Protein AF-0000000078981768 (afdb_homodimer)

InterPro domains:
  IPR000634 Serine/threonine dehydratase, pyridoxal-phosphate-binding site [PS00165] (42-55)
  IPR001926 Tryptophan synthase beta chain-like, PALP domain [PF00291] (15-308)
  IPR036052 Tryptophan synthase beta chain-like, PALP domain superfamily [G3DSA:3.40.50.1100] (12-312)
  IPR036052 Tryptophan synthase beta chain-like, PALP domain superfamily [G3DSA:3.40.50.1100] (50-146)
  IPR036052 Tryptophan synthase beta chain-like, PALP domain superfamily [SSF53686] (7-317)

Structure (mmCIF, N/CA/C/O backbone):
data_AF-0000000078981768-model_v1
#
loop_
_entity.id
_entity.type
_entity.pdbx_description
1 polymer 'Pyridoxal-phosphate dependent enzyme'
#
loop_
_atom_site.group_PDB
_atom_site.id
_atom_site.type_symbol
_atom_site.label_atom_id
_atom_site.label_alt_id
_atom_site.label_comp_id
_atom_site.label_asym_id
_atom_site.label_entity_id
_atom_site.label_seq_id
_atom_site.pdbx_PDB_ins_code
_atom_site.Cartn_x
_atom_site.Cartn_y
_atom_site.Cartn_z
_atom_site.occupancy
_atom_site.B_iso_or_equiv
_atom_site.auth_seq_id
_atom_site.auth_comp_id
_atom_site.auth_asym_id
_atom_site.auth_atom_id
_atom_site.pdbx_PDB_model_num
ATOM 1 N N . MET A 1 1 ? 4.984 -35.594 7.062 1 75.69 1 MET A N 1
ATOM 2 C CA . MET A 1 1 ? 4.664 -34.219 7.461 1 75.69 1 MET A CA 1
ATOM 3 C C . MET A 1 1 ? 3.256 -33.844 7.02 1 75.69 1 MET A C 1
ATOM 5 O O . MET A 1 1 ? 2.881 -34.062 5.867 1 75.69 1 MET A O 1
ATOM 9 N N . SER A 1 2 ? 2.457 -33.438 7.945 1 84.12 2 SER A N 1
ATOM 10 C CA . SER A 1 2 ? 1.114 -33 7.582 1 84.12 2 SER A CA 1
ATOM 11 C C . SER A 1 2 ? 1.161 -31.734 6.75 1 84.12 2 SER A C 1
ATOM 13 O O . SER A 1 2 ? 2.199 -31.062 6.68 1 84.12 2 SER A O 1
ATOM 15 N N . THR A 1 3 ? 0.148 -31.531 6.078 1 89.88 3 THR A N 1
ATOM 16 C CA . THR A 1 3 ? 0.045 -30.312 5.262 1 89.88 3 THR A CA 1
ATOM 17 C C . THR A 1 3 ? 0.23 -29.062 6.121 1 89.88 3 THR A C 1
ATOM 19 O O . THR A 1 3 ? 0.955 -28.156 5.738 1 89.88 3 THR A O 1
ATOM 22 N N . LEU A 1 4 ? -0.325 -29.141 7.289 1 93.31 4 LEU A N 1
ATOM 23 C CA . LEU A 1 4 ? -0.214 -28 8.18 1 93.31 4 LEU A CA 1
ATOM 24 C C . LEU A 1 4 ? 1.227 -27.797 8.641 1 93.31 4 LEU A C 1
ATOM 26 O O . LEU A 1 4 ? 1.708 -26.672 8.719 1 93.31 4 LEU A O 1
ATOM 30 N N . GLU A 1 5 ? 1.873 -28.906 8.906 1 95.69 5 GLU A N 1
ATOM 31 C CA . GLU A 1 5 ? 3.271 -28.828 9.32 1 95.69 5 GLU A CA 1
ATOM 32 C C . GLU A 1 5 ? 4.137 -28.219 8.219 1 95.69 5 GLU A C 1
ATOM 34 O O . GLU A 1 5 ? 5.062 -27.453 8.5 1 95.69 5 GLU A O 1
ATOM 39 N N . LEU A 1 6 ? 3.803 -28.609 7.02 1 96.88 6 LEU A N 1
ATOM 40 C CA . LEU A 1 6 ? 4.547 -28.062 5.883 1 96.88 6 LEU A CA 1
ATOM 41 C C . LEU A 1 6 ? 4.34 -26.562 5.754 1 96.88 6 LEU A C 1
ATOM 43 O O . LEU A 1 6 ? 5.289 -25.828 5.5 1 96.88 6 LEU A O 1
ATOM 47 N N . ILE A 1 7 ? 3.129 -26.109 5.973 1 98.12 7 ILE A N 1
ATOM 48 C CA . ILE A 1 7 ? 2.754 -24.703 5.867 1 98.12 7 ILE A CA 1
ATOM 49 C C . ILE A 1 7 ? 3.41 -23.906 6.992 1 98.12 7 ILE A C 1
ATOM 51 O O . ILE A 1 7 ? 3.957 -22.828 6.758 1 98.12 7 ILE A O 1
ATOM 55 N N . GLU A 1 8 ? 3.443 -24.453 8.148 1 97.88 8 GLU A N 1
ATOM 56 C CA . GLU A 1 8 ? 4.043 -23.781 9.289 1 97.88 8 GLU A CA 1
ATOM 57 C C . GLU A 1 8 ? 5.562 -23.703 9.156 1 97.88 8 GLU A C 1
ATOM 59 O O . GLU A 1 8 ? 6.172 -22.703 9.539 1 97.88 8 GLU A O 1
ATOM 64 N N . ALA A 1 9 ? 6.09 -24.812 8.656 1 98.25 9 ALA A N 1
ATOM 65 C CA . ALA A 1 9 ? 7.531 -24.797 8.406 1 98.25 9 ALA A CA 1
ATOM 66 C C . ALA A 1 9 ? 7.902 -23.719 7.387 1 98.25 9 ALA A C 1
ATOM 68 O O . ALA A 1 9 ? 8.914 -23.031 7.543 1 98.25 9 ALA A O 1
ATOM 69 N N . ALA A 1 10 ? 7.137 -23.609 6.336 1 98.56 10 ALA A N 1
ATOM 70 C CA . ALA A 1 10 ? 7.363 -22.562 5.34 1 98.56 10 ALA A CA 1
ATOM 71 C C . ALA A 1 10 ? 7.242 -21.188 5.957 1 98.56 10 ALA A C 1
ATOM 73 O O . ALA A 1 10 ? 8.062 -20.297 5.688 1 98.56 10 ALA A O 1
ATOM 74 N N . ALA A 1 11 ? 6.199 -21 6.793 1 98.44 11 ALA A N 1
ATOM 75 C CA . ALA A 1 11 ? 5.98 -19.719 7.445 1 98.44 11 ALA A CA 1
ATOM 76 C C . ALA A 1 11 ? 7.18 -19.328 8.312 1 98.44 11 ALA A C 1
ATOM 78 O O . ALA A 1 11 ? 7.559 -18.156 8.367 1 98.44 11 ALA A O 1
ATOM 79 N N . GLU A 1 12 ? 7.715 -20.281 8.969 1 98.31 12 GLU A N 1
ATOM 80 C CA . GLU A 1 12 ? 8.891 -20.031 9.797 1 98.31 12 GLU A CA 1
ATOM 81 C C . GLU A 1 12 ? 10.078 -19.594 8.945 1 98.31 12 GLU A C 1
ATOM 83 O O . GLU A 1 12 ? 10.797 -18.656 9.32 1 98.31 12 GLU A O 1
ATOM 88 N N . ARG A 1 13 ? 10.289 -20.188 7.828 1 98.19 13 ARG A N 1
ATOM 89 C CA . ARG A 1 13 ? 11.398 -19.844 6.945 1 98.19 13 ARG A CA 1
ATOM 90 C C . ARG A 1 13 ? 11.172 -18.469 6.305 1 98.19 13 ARG A C 1
ATOM 92 O O . ARG A 1 13 ? 12.125 -17.766 5.977 1 98.19 13 ARG A O 1
ATOM 99 N N . LEU A 1 14 ? 9.891 -18.109 6.164 1 98.56 14 LEU A N 1
ATOM 100 C CA . LEU A 1 14 ? 9.516 -16.844 5.543 1 98.56 14 LEU A CA 1
ATOM 101 C C . LEU A 1 14 ? 9.68 -15.688 6.52 1 98.56 14 LEU A C 1
ATOM 103 O O . LEU A 1 14 ? 9.859 -14.539 6.105 1 98.56 14 LEU A O 1
ATOM 107 N N . SER A 1 15 ? 9.602 -16.031 7.832 1 97.25 15 SER A N 1
ATOM 108 C CA . SER A 1 15 ? 9.609 -15 8.867 1 97.25 15 SER A CA 1
ATOM 109 C C . SER A 1 15 ? 10.859 -14.133 8.766 1 97.25 15 SER A C 1
ATOM 111 O O . SER A 1 15 ? 11.977 -14.656 8.695 1 97.25 15 SER A O 1
ATOM 113 N N . GLY A 1 16 ? 10.656 -12.781 8.688 1 95.25 16 GLY A N 1
ATOM 114 C CA . GLY A 1 16 ? 11.758 -11.844 8.602 1 95.25 16 GLY A CA 1
ATOM 115 C C . GLY A 1 16 ? 12.203 -11.57 7.176 1 95.25 16 GLY A C 1
ATOM 116 O O . GLY A 1 16 ? 12.984 -10.648 6.926 1 95.25 16 GLY A O 1
ATOM 117 N N . HIS A 1 17 ? 11.602 -12.352 6.207 1 97.19 17 HIS A N 1
ATOM 118 C CA . HIS A 1 17 ? 12.039 -12.203 4.824 1 97.19 17 HIS A CA 1
ATOM 119 C C . HIS A 1 17 ? 10.898 -11.727 3.932 1 97.19 17 HIS A C 1
ATOM 121 O O . HIS A 1 17 ? 11.141 -11.086 2.902 1 97.19 17 HIS A O 1
ATOM 127 N N . VAL A 1 18 ? 9.695 -12.055 4.336 1 97.88 18 VAL A N 1
ATOM 128 C CA . VAL A 1 18 ? 8.539 -11.547 3.605 1 97.88 18 VAL A CA 1
ATOM 129 C C . VAL A 1 18 ? 7.879 -10.422 4.395 1 97.88 18 VAL A C 1
ATOM 131 O O . VAL A 1 18 ? 8.023 -10.344 5.617 1 97.88 18 VAL A O 1
ATOM 134 N N . ARG A 1 19 ? 7.219 -9.555 3.713 1 97.88 19 ARG A N 1
ATOM 135 C CA . ARG A 1 19 ? 6.477 -8.469 4.348 1 97.88 19 ARG A CA 1
ATOM 136 C C . ARG A 1 19 ? 5.113 -8.953 4.832 1 97.88 19 ARG A C 1
ATOM 138 O O . ARG A 1 19 ? 4.379 -9.602 4.09 1 97.88 19 ARG A O 1
ATOM 145 N N . ARG A 1 20 ? 4.812 -8.758 6.102 1 97.62 20 ARG A N 1
ATOM 146 C CA . ARG A 1 20 ? 3.43 -8.891 6.547 1 97.62 20 ARG A CA 1
ATOM 147 C C . ARG A 1 20 ? 2.572 -7.75 6.008 1 97.62 20 ARG A C 1
ATOM 149 O O . ARG A 1 20 ? 2.65 -6.621 6.496 1 97.62 20 ARG A O 1
ATOM 156 N N . THR A 1 21 ? 1.808 -8 4.961 1 98.38 21 THR A N 1
ATOM 157 C CA . THR A 1 21 ? 1.001 -6.949 4.352 1 98.38 21 THR A CA 1
ATOM 158 C C . THR A 1 21 ? -0.24 -6.664 5.188 1 98.38 21 THR A C 1
ATOM 160 O O . THR A 1 21 ? -0.763 -7.555 5.859 1 98.38 21 THR A O 1
ATOM 163 N N . PRO A 1 22 ? -0.691 -5.43 5.215 1 98.19 22 PRO A N 1
ATOM 164 C CA . PRO A 1 22 ? -1.855 -5.078 6.031 1 98.19 22 PRO A CA 1
ATOM 165 C C . PRO A 1 22 ? -3.17 -5.559 5.422 1 98.19 22 PRO A C 1
ATOM 167 O O . PRO A 1 22 ? -3.166 -6.23 4.387 1 98.19 22 PRO A O 1
ATOM 170 N N . LEU A 1 23 ? -4.285 -5.375 6.148 1 98.38 23 LEU A N 1
ATOM 171 C CA . LEU A 1 23 ? -5.621 -5.387 5.562 1 98.38 23 LEU A CA 1
ATOM 172 C C . LEU A 1 23 ? -6.109 -3.965 5.309 1 98.38 23 LEU A C 1
ATOM 174 O O . LEU A 1 23 ? -6.082 -3.121 6.207 1 98.38 23 LEU A O 1
ATOM 178 N N . LEU A 1 24 ? -6.441 -3.713 4.102 1 98.75 24 LEU A N 1
ATOM 179 C CA . LEU A 1 24 ? -6.934 -2.393 3.725 1 98.75 24 LEU A CA 1
ATOM 180 C C . LEU A 1 24 ? -8.453 -2.393 3.621 1 98.75 24 LEU A C 1
ATOM 182 O O . LEU A 1 24 ? -9.062 -3.434 3.371 1 98.75 24 LEU A O 1
ATOM 186 N N . SER A 1 25 ? -9.047 -1.268 3.807 1 98.19 25 SER A N 1
ATOM 187 C CA . SER A 1 25 ? -10.484 -1.078 3.721 1 98.19 25 SER A CA 1
ATOM 188 C C . SER A 1 25 ? -10.836 0.349 3.311 1 98.19 25 SER A C 1
ATOM 190 O O . SER A 1 25 ? -9.992 1.244 3.383 1 98.19 25 SER A O 1
ATOM 192 N N . SER A 1 26 ? -11.938 0.54 2.83 1 98.12 26 SER A N 1
ATOM 193 C CA . SER A 1 26 ? -12.5 1.838 2.461 1 98.12 26 SER A CA 1
ATOM 194 C C . SER A 1 26 ? -14.016 1.835 2.561 1 98.12 26 SER A C 1
ATOM 196 O O . SER A 1 26 ? -14.68 0.953 2.01 1 98.12 26 SER A O 1
ATOM 198 N N . PRO A 1 27 ? -14.578 2.857 3.229 1 97.5 27 PRO A N 1
ATOM 199 C CA . PRO A 1 27 ? -16.047 2.918 3.264 1 97.5 27 PRO A CA 1
ATOM 200 C C . PRO A 1 27 ? -16.656 3.045 1.875 1 97.5 27 PRO A C 1
ATOM 202 O O . PRO A 1 27 ? -17.797 2.596 1.655 1 97.5 27 PRO A O 1
ATOM 205 N N . PHE A 1 28 ? -15.93 3.604 0.935 1 97.81 28 PHE A N 1
ATOM 206 C CA . PHE A 1 28 ? -16.422 3.758 -0.427 1 97.81 28 PHE A CA 1
ATOM 207 C C . PHE A 1 28 ? -16.562 2.402 -1.109 1 97.81 28 PHE A C 1
ATOM 209 O O . PHE A 1 28 ? -17.516 2.178 -1.868 1 97.81 28 PHE A O 1
ATOM 216 N N . LEU A 1 29 ? -15.609 1.512 -0.887 1 98.69 29 LEU A N 1
ATOM 217 C CA . LEU A 1 29 ? -15.703 0.16 -1.427 1 98.69 29 LEU A CA 1
ATOM 218 C C . LEU A 1 29 ? -16.844 -0.604 -0.78 1 98.69 29 LEU A C 1
ATOM 220 O O . LEU A 1 29 ? -17.562 -1.354 -1.454 1 98.69 29 LEU A O 1
ATOM 224 N N . ASP A 1 30 ? -17 -0.414 0.536 1 98.38 30 ASP A N 1
ATOM 225 C CA . ASP A 1 30 ? -18.109 -1.044 1.243 1 98.38 30 ASP A CA 1
ATOM 226 C C . ASP A 1 30 ? -19.453 -0.646 0.628 1 98.38 30 ASP A C 1
ATOM 228 O O . ASP A 1 30 ? -20.344 -1.483 0.472 1 98.38 30 ASP A O 1
ATOM 232 N N . GLU A 1 31 ? -19.547 0.632 0.338 1 97.69 31 GLU A N 1
ATOM 233 C CA . GLU A 1 31 ? -20.781 1.142 -0.243 1 97.69 31 GLU A CA 1
ATOM 234 C C . GLU A 1 31 ? -21.062 0.49 -1.593 1 97.69 31 GLU A C 1
ATOM 236 O O . GLU A 1 31 ? -22.203 0.103 -1.874 1 97.69 31 GLU A O 1
ATOM 241 N N . ILE A 1 32 ? -20.078 0.335 -2.438 1 98.31 32 ILE A N 1
ATOM 242 C CA . ILE A 1 32 ? -20.234 -0.282 -3.75 1 98.31 32 ILE A CA 1
ATOM 243 C C . ILE A 1 32 ? -20.656 -1.74 -3.59 1 98.31 32 ILE A C 1
ATOM 245 O O . ILE A 1 32 ? -21.594 -2.203 -4.258 1 98.31 32 ILE A O 1
ATOM 249 N N . ALA A 1 33 ? -20.016 -2.447 -2.68 1 98.56 33 ALA A N 1
ATOM 250 C CA . ALA A 1 33 ? -20.219 -3.885 -2.516 1 98.56 33 ALA A CA 1
ATOM 251 C C . ALA A 1 33 ? -21.484 -4.18 -1.73 1 98.56 33 ALA A C 1
ATOM 253 O O . ALA A 1 33 ? -22.016 -5.293 -1.785 1 98.56 33 ALA A O 1
ATOM 254 N N . GLY A 1 34 ? -21.984 -3.191 -0.921 1 98.12 34 GLY A N 1
ATOM 255 C CA . GLY A 1 34 ? -23.109 -3.408 -0.027 1 98.12 34 GLY A CA 1
ATOM 256 C C . GLY A 1 34 ? -22.75 -4.219 1.204 1 98.12 34 GLY A C 1
ATOM 257 O O . GLY A 1 34 ? -23.625 -4.793 1.854 1 98.12 34 GLY A O 1
ATOM 258 N N . ARG A 1 35 ? -21.5 -4.391 1.512 1 98.31 35 ARG A N 1
ATOM 259 C CA . ARG A 1 35 ? -20.938 -5.09 2.666 1 98.31 35 ARG A CA 1
ATOM 260 C C . ARG A 1 35 ? -19.516 -4.629 2.951 1 98.31 35 ARG A C 1
ATOM 262 O O . ARG A 1 35 ? -18.938 -3.881 2.164 1 98.31 35 ARG A O 1
ATOM 269 N N . ARG A 1 36 ? -19.016 -4.984 4.117 1 98.38 36 ARG A N 1
ATOM 270 C CA . ARG A 1 36 ? -17.625 -4.664 4.441 1 98.38 36 ARG A CA 1
ATOM 271 C C . ARG A 1 36 ? -16.656 -5.434 3.545 1 98.38 36 ARG A C 1
ATOM 273 O O . ARG A 1 36 ? -16.781 -6.648 3.396 1 98.38 36 ARG A O 1
ATOM 280 N N . VAL A 1 37 ? -15.727 -4.766 2.889 1 98.88 37 VAL A N 1
ATOM 281 C CA . VAL A 1 37 ? -14.703 -5.352 2.033 1 98.88 37 VAL A CA 1
ATOM 282 C C . VAL A 1 37 ? -13.32 -5.121 2.646 1 98.88 37 VAL A C 1
ATOM 284 O O . VAL A 1 37 ? -12.945 -3.984 2.938 1 98.88 37 VAL A O 1
ATOM 287 N N . LEU A 1 38 ? -12.602 -6.168 2.93 1 98.88 38 LEU A N 1
ATOM 288 C CA . LEU A 1 38 ? -11.211 -6.109 3.373 1 98.88 38 LEU A CA 1
ATOM 289 C C . LEU A 1 38 ? -10.273 -6.629 2.287 1 98.88 38 LEU A C 1
ATOM 291 O O . LEU A 1 38 ? -10.531 -7.672 1.684 1 98.88 38 LEU A O 1
ATOM 295 N N . VAL A 1 39 ? -9.234 -5.871 1.99 1 98.94 39 VAL A N 1
ATOM 296 C CA . VAL A 1 39 ? -8.336 -6.211 0.887 1 98.94 39 VAL A CA 1
ATOM 297 C C . VAL A 1 39 ? -6.949 -6.543 1.429 1 98.94 39 VAL A C 1
ATOM 299 O O . VAL A 1 39 ? -6.379 -5.77 2.199 1 98.94 39 VAL A O 1
ATOM 302 N N . LYS A 1 40 ? -6.426 -7.73 1.138 1 98.94 40 LYS A N 1
ATOM 303 C CA . LYS A 1 40 ? -5.062 -8.156 1.43 1 98.94 40 LYS A CA 1
ATOM 304 C C . LYS A 1 40 ? -4.121 -7.82 0.279 1 98.94 40 LYS A C 1
ATOM 306 O O . LYS A 1 40 ? -4.027 -8.57 -0.696 1 98.94 40 LYS A O 1
ATOM 311 N N . PRO A 1 41 ? -3.375 -6.707 0.391 1 98.94 41 PRO A N 1
ATOM 312 C CA . PRO A 1 41 ? -2.645 -6.148 -0.75 1 98.94 41 PRO A CA 1
ATOM 313 C C . PRO A 1 41 ? -1.288 -6.816 -0.966 1 98.94 41 PRO A C 1
ATOM 315 O O . PRO A 1 41 ? -0.247 -6.195 -0.738 1 98.94 41 PRO A O 1
ATOM 318 N N . GLU A 1 42 ? -1.245 -7.941 -1.594 1 98.88 42 GLU A N 1
ATOM 319 C CA . GLU A 1 42 ? -0.006 -8.68 -1.83 1 98.88 42 GLU A CA 1
ATOM 320 C C . GLU A 1 42 ? 0.814 -8.031 -2.943 1 98.88 42 GLU A C 1
ATOM 322 O O . GLU A 1 42 ? 1.97 -8.398 -3.164 1 98.88 42 GLU A O 1
ATOM 327 N N . CYS A 1 43 ? 0.196 -7.047 -3.645 1 98.81 43 CYS A N 1
ATOM 328 C CA . CYS A 1 43 ? 0.978 -6.219 -4.559 1 98.81 43 CYS A CA 1
ATOM 329 C C . CYS A 1 43 ? 2.076 -5.473 -3.812 1 98.81 43 CYS A C 1
ATOM 331 O O . CYS A 1 43 ? 3.033 -4.996 -4.426 1 98.81 43 CYS A O 1
ATOM 333 N N . LEU A 1 44 ? 1.983 -5.387 -2.486 1 98.88 44 LEU A N 1
ATOM 334 C CA . LEU A 1 44 ? 2.967 -4.676 -1.678 1 98.88 44 LEU A CA 1
ATOM 335 C C . LEU A 1 44 ? 4.117 -5.594 -1.281 1 98.88 44 LEU A C 1
ATOM 337 O O . LEU A 1 44 ? 5.09 -5.152 -0.673 1 98.88 44 LEU A O 1
ATOM 341 N N . GLN A 1 45 ? 4.043 -6.859 -1.553 1 98.81 45 GLN A N 1
ATOM 342 C CA . GLN A 1 45 ? 5.125 -7.785 -1.243 1 98.81 45 GLN A CA 1
ATOM 343 C C . GLN A 1 45 ? 6.332 -7.543 -2.145 1 98.81 45 GLN A C 1
ATOM 345 O O . GLN A 1 45 ? 6.223 -6.875 -3.174 1 98.81 45 GLN A O 1
ATOM 350 N N . HIS A 1 46 ? 7.531 -8.055 -1.745 1 98.31 46 HIS A N 1
ATOM 351 C CA . HIS A 1 46 ? 8.727 -7.973 -2.572 1 98.31 46 HIS A CA 1
ATOM 352 C C . HIS A 1 46 ? 8.422 -8.336 -4.023 1 98.31 46 HIS A C 1
ATOM 354 O O . HIS A 1 46 ? 7.656 -9.266 -4.285 1 98.31 46 HIS A O 1
ATOM 360 N N . THR A 1 47 ? 8.93 -7.539 -4.922 1 97.69 47 THR A N 1
ATOM 361 C CA . THR A 1 47 ? 8.828 -7.711 -6.367 1 97.69 47 THR A CA 1
ATOM 362 C C . THR A 1 47 ? 7.418 -7.387 -6.852 1 97.69 47 THR A C 1
ATOM 364 O O . THR A 1 47 ? 7.074 -7.648 -8.008 1 97.69 47 THR A O 1
ATOM 367 N N . GLY A 1 48 ? 6.516 -6.938 -5.953 1 98 48 GLY A N 1
ATOM 368 C CA . GLY A 1 48 ? 5.23 -6.391 -6.363 1 98 48 GLY A CA 1
ATOM 369 C C . GLY A 1 48 ? 4.145 -7.445 -6.473 1 98 48 GLY A C 1
ATOM 370 O O . GLY A 1 48 ? 3.107 -7.215 -7.098 1 98 48 GLY A O 1
ATOM 371 N N . SER A 1 49 ? 4.406 -8.672 -5.898 1 98.31 49 SER A N 1
ATOM 372 C CA . SER A 1 49 ? 3.383 -9.703 -5.965 1 98.31 49 SER A CA 1
ATOM 373 C C . SER A 1 49 ? 3.6 -10.766 -4.891 1 98.31 49 SER A C 1
ATOM 375 O O . SER A 1 49 ? 4.684 -10.859 -4.309 1 98.31 49 SER A O 1
ATOM 377 N N . PHE A 1 50 ? 2.598 -11.617 -4.719 1 98.75 50 PHE A N 1
ATOM 378 C CA . PHE A 1 50 ? 2.588 -12.703 -3.75 1 98.75 50 PHE A CA 1
ATOM 379 C C . PHE A 1 50 ? 3.633 -13.758 -4.109 1 98.75 50 PHE A C 1
ATOM 381 O O . PHE A 1 50 ? 4.016 -14.57 -3.268 1 98.75 50 PHE A O 1
ATOM 388 N N . LYS A 1 51 ? 4.188 -13.734 -5.336 1 98.5 51 LYS A N 1
ATOM 389 C CA . LYS A 1 51 ? 5.008 -14.828 -5.852 1 98.5 51 LYS A CA 1
ATOM 390 C C . LYS A 1 51 ? 6.328 -14.93 -5.094 1 98.5 51 LYS A C 1
ATOM 392 O O . LYS A 1 51 ? 6.93 -16 -5.031 1 98.5 51 LYS A O 1
ATOM 397 N N . PHE A 1 52 ? 6.766 -13.898 -4.48 1 98.81 52 PHE A N 1
ATOM 398 C CA . PHE A 1 52 ? 7.992 -13.938 -3.693 1 98.81 52 PHE A CA 1
ATOM 399 C C . PHE A 1 52 ? 7.879 -14.953 -2.562 1 98.81 52 PHE A C 1
ATOM 401 O O . PHE A 1 52 ? 8.852 -15.641 -2.238 1 98.81 52 PHE A O 1
ATOM 408 N N . ARG A 1 53 ? 6.68 -15.094 -1.925 1 98.88 53 ARG A N 1
ATOM 409 C CA . ARG A 1 53 ? 6.473 -16 -0.803 1 98.88 53 ARG A CA 1
ATOM 410 C C . ARG A 1 53 ? 6.766 -17.438 -1.204 1 98.88 53 ARG A C 1
ATOM 412 O O . ARG A 1 53 ? 7.523 -18.141 -0.525 1 98.88 53 ARG A O 1
ATOM 419 N N . GLY A 1 54 ? 6.16 -17.875 -2.301 1 98.81 54 GLY A N 1
ATOM 420 C CA . GLY A 1 54 ? 6.383 -19.234 -2.771 1 98.81 54 GLY A CA 1
ATOM 421 C C . GLY A 1 54 ? 7.816 -19.484 -3.201 1 98.81 54 GLY A C 1
ATOM 422 O O . GLY A 1 54 ? 8.375 -20.547 -2.92 1 98.81 54 GLY A O 1
ATOM 423 N N . ALA A 1 55 ? 8.375 -18.5 -3.924 1 98.81 55 ALA A N 1
ATOM 424 C CA . ALA A 1 55 ? 9.766 -18.609 -4.363 1 98.81 55 ALA A CA 1
ATOM 425 C C . ALA A 1 55 ? 10.703 -18.781 -3.17 1 98.81 55 ALA A C 1
ATOM 427 O O . ALA A 1 55 ? 11.539 -19.688 -3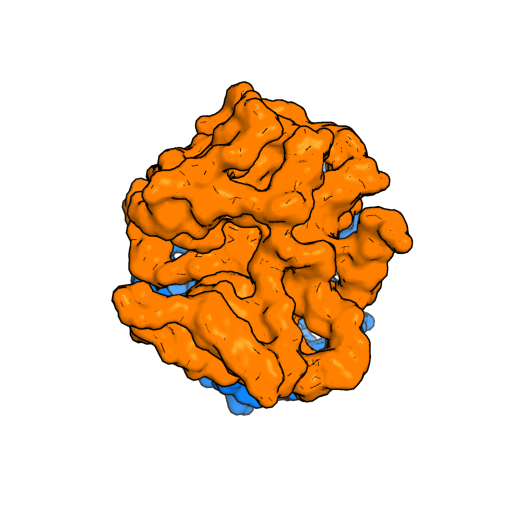.156 1 98.81 55 ALA A O 1
ATOM 428 N N . TRP A 1 56 ? 10.531 -17.922 -2.166 1 98.88 56 TRP A N 1
ATOM 429 C CA . TRP A 1 56 ? 11.367 -18.016 -0.974 1 98.88 56 TRP A CA 1
ATOM 430 C C . TRP A 1 56 ? 11.195 -19.359 -0.287 1 98.88 56 TRP A C 1
ATOM 432 O O . TRP A 1 56 ? 12.18 -19.984 0.119 1 98.88 56 TRP A O 1
ATOM 442 N N . SER A 1 57 ? 9.961 -19.781 -0.151 1 98.88 57 SER A N 1
ATOM 443 C CA . SER A 1 57 ? 9.672 -21.047 0.51 1 98.88 57 SER A CA 1
ATOM 444 C C . SER A 1 57 ? 10.344 -22.219 -0.208 1 98.88 57 SER A C 1
ATOM 446 O O . SER A 1 57 ? 11.016 -23.031 0.422 1 98.88 57 SER A O 1
ATOM 448 N N . ALA A 1 58 ? 10.195 -22.312 -1.501 1 98.75 58 ALA A N 1
ATOM 449 C CA . ALA A 1 58 ? 10.742 -23.406 -2.283 1 98.75 58 ALA A CA 1
ATOM 450 C C . ALA A 1 58 ? 12.266 -23.422 -2.207 1 98.75 58 ALA A C 1
ATOM 452 O O . ALA A 1 58 ? 12.867 -24.484 -1.971 1 98.75 58 ALA A O 1
ATOM 453 N N . ILE A 1 59 ? 12.883 -22.281 -2.318 1 98.81 59 ILE A N 1
ATOM 454 C CA . ILE A 1 59 ? 14.344 -22.188 -2.357 1 98.81 59 ILE A CA 1
ATOM 455 C C . ILE A 1 59 ? 14.914 -22.5 -0.977 1 98.81 59 ILE A C 1
ATOM 457 O O . ILE A 1 59 ? 15.883 -23.25 -0.855 1 98.81 59 ILE A O 1
ATOM 461 N N . SER A 1 60 ? 14.297 -21.938 0.049 1 98.75 60 SER A N 1
ATOM 462 C CA . SER A 1 60 ? 14.812 -22.109 1.402 1 98.75 60 SER A CA 1
ATOM 463 C C . SER A 1 60 ? 14.656 -23.547 1.879 1 98.75 60 SER A C 1
ATOM 465 O O . SER A 1 60 ? 15.328 -23.984 2.818 1 98.75 60 SER A O 1
ATOM 467 N N . ALA A 1 61 ? 13.75 -24.359 1.262 1 98.38 61 ALA A N 1
ATOM 468 C CA . ALA A 1 61 ? 13.484 -25.734 1.68 1 98.38 61 ALA A CA 1
ATOM 469 C C . ALA A 1 61 ? 14.453 -26.703 1.02 1 98.38 61 ALA A C 1
ATOM 471 O O . ALA A 1 61 ? 14.547 -27.859 1.426 1 98.38 61 ALA A O 1
ATOM 472 N N . LEU A 1 62 ? 15.195 -26.234 -0.002 1 98.31 62 LEU A N 1
ATOM 473 C CA . LEU A 1 62 ? 16.141 -27.109 -0.693 1 98.31 62 LEU A CA 1
ATOM 474 C C . LEU A 1 62 ? 17.266 -27.531 0.239 1 98.31 62 LEU A C 1
ATOM 476 O O . LEU A 1 62 ? 17.656 -26.781 1.135 1 98.31 62 LEU A O 1
ATOM 480 N N . ASP A 1 63 ? 17.734 -28.734 0.014 1 97.06 63 ASP A N 1
ATOM 481 C CA . ASP A 1 63 ? 18.969 -29.109 0.699 1 97.06 63 ASP A CA 1
ATOM 482 C C . ASP A 1 63 ? 20.109 -28.172 0.296 1 97.06 63 ASP A C 1
ATOM 484 O O . ASP A 1 63 ? 20.172 -27.719 -0.844 1 97.06 63 ASP A O 1
ATOM 488 N N . PRO A 1 64 ? 21.031 -28.016 1.195 1 97.56 64 PRO A N 1
ATOM 489 C CA . PRO A 1 64 ? 22.094 -27.031 0.977 1 97.56 64 PRO A CA 1
ATOM 490 C C . PRO A 1 64 ? 22.875 -27.281 -0.311 1 97.56 64 PRO A C 1
ATOM 492 O O . PRO A 1 64 ? 23.234 -26.328 -1.008 1 97.56 64 PRO A O 1
ATOM 495 N N . GLU A 1 65 ? 23.109 -28.5 -0.635 1 97.62 65 GLU A N 1
ATOM 496 C CA . GLU A 1 65 ? 23.875 -28.812 -1.837 1 97.62 65 GLU A CA 1
ATOM 497 C C . GLU A 1 65 ? 23.094 -28.469 -3.1 1 97.62 65 GLU A C 1
ATOM 499 O O . GLU A 1 65 ? 23.625 -27.859 -4.027 1 97.62 65 GLU A O 1
ATOM 504 N N . ALA A 1 66 ? 21.844 -28.875 -3.125 1 97.5 66 ALA A N 1
ATOM 505 C CA . ALA A 1 66 ? 20.984 -28.547 -4.258 1 97.5 66 ALA A CA 1
ATOM 506 C C . ALA A 1 66 ? 20.812 -27.031 -4.395 1 97.5 66 ALA A C 1
ATOM 508 O O . ALA A 1 66 ? 20.844 -26.5 -5.504 1 97.5 66 ALA A O 1
ATOM 509 N N . ARG A 1 67 ? 20.625 -26.375 -3.279 1 98.19 67 ARG A N 1
ATOM 510 C CA . ARG A 1 67 ? 20.438 -24.922 -3.273 1 98.19 67 ARG A CA 1
ATOM 511 C C . ARG A 1 67 ? 21.672 -24.219 -3.84 1 98.19 67 ARG A C 1
ATOM 513 O O . ARG A 1 67 ? 21.547 -23.266 -4.621 1 98.19 67 ARG A O 1
ATOM 520 N N . ALA A 1 68 ? 22.797 -24.703 -3.533 1 97.81 68 ALA A N 1
ATOM 521 C CA . ALA A 1 68 ? 24.047 -24.094 -3.953 1 97.81 68 ALA A CA 1
ATOM 522 C C . ALA A 1 68 ? 24.219 -24.172 -5.469 1 97.81 68 ALA A C 1
ATOM 524 O O . ALA A 1 68 ? 24.859 -23.312 -6.07 1 97.81 68 ALA A O 1
ATOM 525 N N . ARG A 1 69 ? 23.625 -25.172 -6.07 1 97.94 69 ARG A N 1
ATOM 526 C CA . ARG A 1 69 ? 23.75 -25.344 -7.516 1 97.94 69 ARG A CA 1
ATOM 527 C C . ARG A 1 69 ? 22.906 -24.328 -8.266 1 97.94 69 ARG A C 1
ATOM 529 O O . ARG A 1 69 ? 23.125 -24.078 -9.453 1 97.94 69 ARG A O 1
ATOM 536 N N . GLY A 1 70 ? 21.922 -23.797 -7.598 1 98.5 70 GLY A N 1
ATOM 537 C CA . GLY A 1 70 ? 21.094 -22.781 -8.219 1 98.5 70 GLY A CA 1
ATOM 538 C C . GLY A 1 70 ? 19.719 -23.281 -8.617 1 98.5 70 GLY A C 1
ATOM 539 O O . GLY A 1 70 ? 19.422 -24.469 -8.477 1 98.5 70 GLY A O 1
ATOM 540 N N . VAL A 1 71 ? 18.906 -22.359 -9.07 1 98.75 71 VAL A N 1
ATOM 541 C CA . VAL A 1 71 ? 17.516 -22.688 -9.406 1 98.75 71 VAL A CA 1
ATOM 542 C C . VAL A 1 71 ? 17.203 -22.172 -10.805 1 98.75 71 VAL A C 1
ATOM 544 O O . VAL A 1 71 ? 17.938 -21.344 -11.359 1 98.75 71 VAL A O 1
ATOM 547 N N . ILE A 1 72 ? 16.109 -22.719 -11.375 1 98.44 72 ILE A N 1
ATOM 548 C CA . ILE A 1 72 ? 15.664 -22.328 -12.703 1 98.44 72 ILE A CA 1
ATOM 549 C C . ILE A 1 72 ? 14.141 -22.234 -12.727 1 98.44 72 ILE A C 1
ATOM 551 O O . ILE A 1 72 ? 13.453 -22.938 -11.984 1 98.44 72 ILE A O 1
ATOM 555 N N . ALA A 1 73 ? 13.594 -21.281 -13.406 1 97.12 73 ALA A N 1
ATOM 556 C CA . ALA A 1 73 ? 12.156 -21.141 -13.617 1 97.12 73 ALA A CA 1
ATOM 557 C C . ALA A 1 73 ? 11.852 -20.703 -15.047 1 97.12 73 ALA A C 1
ATOM 559 O O . ALA A 1 73 ? 12.727 -20.203 -15.75 1 97.12 73 ALA A O 1
ATOM 560 N N . PHE A 1 74 ? 10.523 -20.984 -15.391 1 90.88 74 PHE A N 1
ATOM 561 C CA . PHE A 1 74 ? 9.961 -20.531 -16.672 1 90.88 74 PHE A CA 1
ATOM 562 C C . PHE A 1 74 ? 8.859 -19.5 -16.438 1 90.88 74 PHE A C 1
ATOM 564 O O . PHE A 1 74 ? 7.801 -19.828 -15.898 1 90.88 74 PHE A O 1
ATOM 571 N N . SER A 1 75 ? 9.117 -18.328 -16.766 1 86.06 75 SER A N 1
ATOM 572 C CA . SER A 1 75 ? 8.102 -17.297 -16.578 1 86.06 75 SER A CA 1
ATOM 573 C C . SER A 1 75 ? 8.578 -15.953 -17.125 1 86.06 75 SER A C 1
ATOM 575 O O . SER A 1 75 ? 9.781 -15.672 -17.125 1 86.06 75 SER A O 1
ATOM 577 N N . SER A 1 76 ? 7.664 -15.211 -17.562 1 76.62 76 SER A N 1
ATOM 578 C CA . SER A 1 76 ? 7.996 -13.844 -17.938 1 76.62 76 SER A CA 1
ATOM 579 C C . SER A 1 76 ? 7.379 -12.836 -16.984 1 76.62 76 SER A C 1
ATOM 581 O O . SER A 1 76 ? 7.367 -11.633 -17.25 1 76.62 76 SER A O 1
ATOM 583 N N . GLY A 1 77 ? 6.914 -13.266 -15.938 1 91.06 77 GLY A N 1
ATOM 584 C CA . GLY A 1 77 ? 6.145 -12.352 -15.109 1 91.06 77 GLY A CA 1
ATOM 585 C C . GLY A 1 77 ? 6.523 -12.406 -13.641 1 91.06 77 GLY A C 1
ATOM 586 O O . GLY A 1 77 ? 7.707 -12.344 -13.305 1 91.06 77 GLY A O 1
ATOM 587 N N . ASN A 1 78 ? 5.527 -12.438 -12.805 1 95.88 78 ASN A N 1
ATOM 588 C CA . ASN A 1 78 ? 5.68 -12.305 -11.359 1 95.88 78 ASN A CA 1
ATOM 589 C C . ASN A 1 78 ? 6.5 -13.453 -10.781 1 95.88 78 ASN A C 1
ATOM 591 O O . ASN A 1 78 ? 7.293 -13.258 -9.859 1 95.88 78 ASN A O 1
ATOM 595 N N . HIS A 1 79 ? 6.305 -14.625 -11.312 1 97 79 HIS A N 1
ATOM 596 C CA . HIS A 1 79 ? 7.051 -15.773 -10.812 1 97 79 HIS A CA 1
ATOM 597 C C . HIS A 1 79 ? 8.539 -15.633 -11.109 1 97 79 HIS A C 1
ATOM 599 O O . HIS A 1 79 ? 9.375 -15.922 -10.242 1 97 79 HIS A O 1
ATOM 605 N N . ALA A 1 80 ? 8.867 -15.172 -12.32 1 96.94 80 ALA A N 1
ATOM 606 C CA . ALA A 1 80 ? 10.258 -14.938 -12.695 1 96.94 80 ALA A CA 1
ATOM 607 C C . ALA A 1 80 ? 10.938 -13.984 -11.719 1 96.94 80 ALA A C 1
ATOM 609 O O . ALA A 1 80 ? 12.031 -14.273 -11.227 1 96.94 80 ALA A O 1
ATOM 610 N N . GLN A 1 81 ? 10.32 -12.914 -11.43 1 97.19 81 GLN A N 1
ATOM 611 C CA . GLN A 1 81 ? 10.898 -11.898 -10.555 1 97.19 81 GLN A CA 1
ATOM 612 C C . GLN A 1 81 ? 10.992 -12.391 -9.117 1 97.19 81 GLN A C 1
ATOM 614 O O . GLN A 1 81 ? 11.961 -12.109 -8.414 1 97.19 81 GLN A O 1
ATOM 619 N N . GLY A 1 82 ? 9.945 -13.117 -8.648 1 98.31 82 GLY A N 1
ATOM 620 C CA . GLY A 1 82 ? 9.984 -13.703 -7.32 1 98.31 82 GLY A CA 1
ATOM 621 C C . GLY A 1 82 ? 11.156 -14.648 -7.121 1 98.31 82 GLY A C 1
ATOM 622 O O . GLY A 1 82 ? 11.867 -14.555 -6.121 1 98.31 82 GLY A O 1
ATOM 623 N N . VAL A 1 83 ? 11.344 -15.516 -8.094 1 98.62 83 VAL A N 1
ATOM 624 C CA . VAL A 1 83 ? 12.414 -16.5 -8.016 1 98.62 83 VAL A CA 1
ATOM 625 C C . VAL A 1 83 ? 13.766 -15.797 -8.094 1 98.62 83 VAL A C 1
ATOM 627 O O . VAL A 1 83 ? 14.672 -16.078 -7.305 1 98.62 83 VAL A O 1
ATOM 630 N N . ALA A 1 84 ? 13.922 -14.875 -9.023 1 98.5 84 ALA A N 1
ATOM 631 C CA . ALA A 1 84 ? 15.172 -14.148 -9.195 1 98.5 84 ALA A CA 1
ATOM 632 C C . ALA A 1 84 ? 15.578 -13.438 -7.906 1 98.5 84 ALA A C 1
ATOM 634 O O . ALA A 1 84 ? 16.719 -13.578 -7.441 1 98.5 84 ALA A O 1
ATOM 635 N N . HIS A 1 85 ? 14.656 -12.719 -7.34 1 98.56 85 HIS A N 1
ATOM 636 C CA . HIS A 1 85 ? 14.961 -11.938 -6.145 1 98.56 85 HIS A CA 1
ATOM 637 C C . HIS A 1 85 ? 15.258 -12.844 -4.957 1 98.56 85 HIS A C 1
ATOM 639 O O . HIS A 1 85 ? 16.203 -12.594 -4.199 1 98.56 85 HIS A O 1
ATOM 645 N N . ALA A 1 86 ? 14.43 -13.922 -4.75 1 98.75 86 ALA A N 1
ATOM 646 C CA . ALA A 1 86 ? 14.656 -14.859 -3.656 1 98.75 86 ALA A CA 1
ATOM 647 C C . ALA A 1 86 ? 16.031 -15.516 -3.773 1 98.75 86 ALA A C 1
ATOM 649 O O . ALA A 1 86 ? 16.75 -15.664 -2.779 1 98.75 86 ALA A O 1
ATOM 650 N N . ALA A 1 87 ? 16.391 -15.914 -5 1 98.81 87 ALA A N 1
ATOM 651 C CA . ALA A 1 87 ? 17.688 -16.547 -5.223 1 98.81 87 ALA A CA 1
ATOM 652 C C . ALA A 1 87 ? 18.828 -15.586 -4.863 1 98.81 87 ALA A C 1
ATOM 654 O O . ALA A 1 87 ? 19.766 -15.977 -4.172 1 98.81 87 ALA A O 1
ATOM 655 N N . THR A 1 88 ? 18.719 -14.359 -5.332 1 98.5 88 THR A N 1
ATOM 656 C CA . THR A 1 88 ? 19.734 -13.352 -5.039 1 98.5 88 THR A CA 1
ATOM 657 C C . THR A 1 88 ? 19.906 -13.195 -3.535 1 98.5 88 THR A C 1
ATOM 659 O O . THR A 1 88 ? 21.047 -13.133 -3.045 1 98.5 88 THR A O 1
ATOM 662 N N . LEU A 1 89 ? 18.844 -13.164 -2.773 1 97.88 89 LEU A N 1
ATOM 663 C CA . LEU A 1 89 ? 18.891 -12.961 -1.33 1 97.88 89 LEU A CA 1
ATOM 664 C C . LEU A 1 89 ? 19.484 -14.18 -0.628 1 97.88 89 LEU A C 1
ATOM 666 O O . LEU A 1 89 ? 20.031 -14.062 0.468 1 97.88 89 LEU A O 1
ATOM 670 N N . HIS A 1 90 ? 19.375 -15.359 -1.256 1 98.25 90 HIS A N 1
ATOM 671 C CA . HIS A 1 90 ? 20 -16.562 -0.718 1 98.25 90 HIS A CA 1
ATOM 672 C C . HIS A 1 90 ? 21.453 -16.672 -1.157 1 98.25 90 HIS A C 1
ATOM 674 O O . HIS A 1 90 ? 22.172 -17.578 -0.722 1 98.25 90 HIS A O 1
ATOM 680 N N . GLY A 1 91 ? 21.859 -15.812 -2.121 1 98.19 91 GLY A N 1
ATOM 681 C CA . GLY A 1 91 ? 23.234 -15.828 -2.615 1 98.19 91 GLY A CA 1
ATOM 682 C C . GLY A 1 91 ? 23.484 -16.938 -3.617 1 98.19 91 GLY A C 1
ATOM 683 O O . GLY A 1 91 ? 24.594 -17.484 -3.678 1 98.19 91 GLY A O 1
ATOM 684 N N . ILE A 1 92 ? 22.453 -17.328 -4.316 1 98.62 92 ILE A N 1
ATOM 685 C CA . ILE A 1 92 ? 22.641 -18.438 -5.254 1 98.62 92 ILE A CA 1
ATOM 686 C C . ILE A 1 92 ? 22.266 -17.984 -6.664 1 98.62 92 ILE A C 1
ATOM 688 O O . ILE A 1 92 ? 21.609 -16.953 -6.84 1 98.62 92 ILE A O 1
ATOM 692 N N . ALA A 1 93 ? 22.625 -18.797 -7.672 1 98.12 93 ALA A N 1
ATOM 693 C CA . ALA A 1 93 ? 22.344 -18.484 -9.07 1 98.12 93 ALA A CA 1
ATOM 694 C C . ALA A 1 93 ? 20.906 -18.812 -9.43 1 98.12 93 ALA A C 1
ATOM 696 O O . ALA A 1 93 ? 20.312 -19.75 -8.867 1 98.12 93 ALA A O 1
ATOM 697 N N . SER A 1 94 ? 20.344 -18.016 -10.281 1 98.62 94 SER A N 1
ATOM 698 C CA . SER A 1 94 ? 19.047 -18.328 -10.867 1 98.62 94 SER A CA 1
ATOM 699 C C . SER A 1 94 ? 19.062 -18.125 -12.383 1 98.62 94 SER A C 1
ATOM 701 O O . SER A 1 94 ? 19.719 -17.219 -12.883 1 98.62 94 SER A O 1
ATOM 703 N N . VAL A 1 95 ? 18.422 -19.016 -13.055 1 98.31 95 VAL A N 1
ATOM 704 C CA . VAL A 1 95 ? 18.203 -18.938 -14.492 1 98.31 95 VAL A CA 1
ATOM 705 C C . VAL A 1 95 ? 16.703 -18.812 -14.781 1 98.31 95 VAL A C 1
ATOM 707 O O . VAL A 1 95 ? 15.898 -19.609 -14.305 1 98.31 95 VAL A O 1
ATOM 710 N N . ILE A 1 96 ? 16.375 -17.812 -15.516 1 98.06 96 ILE A N 1
ATOM 711 C CA . ILE A 1 96 ? 14.984 -17.625 -15.906 1 98.06 96 ILE A CA 1
ATOM 712 C C . ILE A 1 96 ? 14.859 -17.719 -17.422 1 98.06 96 ILE A C 1
ATOM 714 O O . ILE A 1 96 ? 15.461 -16.938 -18.156 1 98.06 96 ILE A O 1
ATOM 718 N N . VAL A 1 97 ? 14.07 -18.672 -17.891 1 96.56 97 VAL A N 1
ATOM 719 C CA . VAL A 1 97 ? 13.82 -18.844 -19.312 1 96.56 97 VAL A CA 1
ATOM 720 C C . VAL A 1 97 ? 12.594 -18.031 -19.734 1 96.56 97 VAL A C 1
ATOM 722 O O . VAL A 1 97 ? 11.492 -18.25 -19.219 1 96.56 97 VAL A O 1
ATOM 725 N N . MET A 1 98 ? 12.812 -17.094 -20.578 1 94.75 98 MET A N 1
ATOM 726 C CA . MET A 1 98 ? 11.758 -16.188 -21.016 1 94.75 98 MET A CA 1
ATOM 727 C C . MET A 1 98 ? 11.688 -16.125 -22.531 1 94.75 98 MET A C 1
ATOM 729 O O . MET A 1 98 ? 12.688 -16.344 -23.219 1 94.75 98 MET A O 1
ATOM 733 N N . PRO A 1 99 ? 10.484 -15.852 -23.062 1 92 99 PRO A N 1
ATOM 734 C CA . PRO A 1 99 ? 10.422 -15.664 -24.516 1 92 99 PRO A CA 1
ATOM 735 C C . PRO A 1 99 ? 11.172 -14.422 -24.984 1 92 99 PRO A C 1
ATOM 737 O O . PRO A 1 99 ? 11.156 -13.391 -24.312 1 92 99 PRO A O 1
ATOM 740 N N . SER A 1 100 ? 11.656 -14.516 -26.141 1 91.75 100 SER A N 1
ATOM 741 C CA . SER A 1 100 ? 12.469 -13.422 -26.656 1 91.75 100 SER A CA 1
ATOM 742 C C . SER A 1 100 ? 11.609 -12.195 -26.969 1 91.75 100 SER A C 1
ATOM 744 O O . SER A 1 100 ? 12.117 -11.078 -27.047 1 91.75 100 SER A O 1
ATOM 746 N N . ASP A 1 101 ? 10.32 -12.438 -27.109 1 87.75 101 ASP A N 1
ATOM 747 C CA . ASP A 1 101 ? 9.422 -11.336 -27.453 1 87.75 101 ASP A CA 1
ATOM 748 C C . ASP A 1 101 ? 8.734 -10.781 -26.219 1 87.75 101 ASP A C 1
ATOM 750 O O . ASP A 1 101 ? 7.793 -9.992 -26.328 1 87.75 101 ASP A O 1
ATOM 754 N N . ALA A 1 102 ? 9.164 -11.242 -25.047 1 86.12 102 ALA A N 1
ATOM 755 C CA . ALA A 1 102 ? 8.641 -10.664 -23.812 1 86.12 102 ALA A CA 1
ATOM 756 C C . ALA A 1 102 ? 8.961 -9.172 -23.734 1 86.12 102 ALA A C 1
ATOM 758 O O . ALA A 1 102 ? 9.969 -8.711 -24.266 1 86.12 102 ALA A O 1
ATOM 759 N N . PRO A 1 103 ? 8.07 -8.383 -23.141 1 81.5 103 PRO A N 1
ATOM 760 C CA . PRO A 1 103 ? 8.391 -6.965 -22.969 1 81.5 103 PRO A CA 1
ATOM 761 C C . PRO A 1 103 ? 9.781 -6.742 -22.375 1 81.5 103 PRO A C 1
ATOM 763 O O . PRO A 1 103 ? 10.156 -7.395 -21.406 1 81.5 103 PRO A O 1
ATOM 766 N N . ARG A 1 104 ? 10.609 -5.871 -22.984 1 83.88 104 ARG A N 1
ATOM 767 C CA . ARG A 1 104 ? 11.992 -5.598 -22.609 1 83.88 104 ARG A CA 1
ATOM 768 C C . ARG A 1 104 ? 12.094 -5.254 -21.125 1 83.88 104 ARG A C 1
ATOM 770 O O . ARG A 1 104 ? 13.055 -5.656 -20.469 1 83.88 104 ARG A O 1
ATOM 777 N N . LEU A 1 105 ? 11.109 -4.535 -20.656 1 79.88 105 LEU A N 1
ATOM 778 C CA . LEU A 1 105 ? 11.133 -4.102 -19.266 1 79.88 105 LEU A CA 1
ATOM 779 C C . LEU A 1 105 ? 11.102 -5.301 -18.328 1 79.88 105 LEU A C 1
ATOM 781 O O . LEU A 1 105 ? 11.773 -5.301 -17.297 1 79.88 105 LEU A O 1
ATOM 785 N N . LYS A 1 106 ? 10.422 -6.27 -18.625 1 87.12 106 LYS A N 1
ATOM 786 C CA . LYS A 1 106 ? 10.328 -7.469 -17.797 1 87.12 106 LYS A CA 1
ATOM 787 C C . LYS A 1 106 ? 11.641 -8.242 -17.812 1 87.12 106 LYS A C 1
ATOM 789 O O . LYS A 1 106 ? 12.078 -8.758 -16.781 1 87.12 106 LYS A O 1
ATOM 794 N N . ILE A 1 107 ? 12.188 -8.32 -18.953 1 91.38 107 ILE A N 1
ATOM 795 C CA . ILE A 1 107 ? 13.484 -8.977 -19.109 1 91.38 107 ILE A CA 1
ATOM 796 C C . ILE A 1 107 ? 14.539 -8.234 -18.281 1 91.38 107 ILE A C 1
ATOM 798 O O . ILE A 1 107 ? 15.242 -8.844 -17.469 1 91.38 107 ILE A O 1
ATOM 802 N N . ASP A 1 108 ? 14.539 -6.914 -18.453 1 91.38 108 ASP A N 1
ATOM 803 C CA . ASP A 1 108 ? 15.523 -6.094 -17.766 1 91.38 108 ASP A CA 1
ATOM 804 C C . ASP A 1 108 ? 15.328 -6.156 -16.25 1 91.38 108 ASP A C 1
ATOM 806 O O . ASP A 1 108 ? 16.297 -6.227 -15.492 1 91.38 108 ASP A O 1
ATOM 810 N N . ASN A 1 109 ? 14.133 -6.113 -15.812 1 92.19 109 ASN A N 1
ATOM 811 C CA . ASN A 1 109 ? 13.844 -6.207 -14.383 1 92.19 109 ASN A CA 1
ATOM 812 C C . ASN A 1 109 ? 14.32 -7.531 -13.805 1 92.19 109 ASN A C 1
ATOM 814 O O . ASN A 1 109 ? 14.883 -7.562 -12.711 1 92.19 109 ASN A O 1
ATOM 818 N N . THR A 1 110 ? 14.055 -8.562 -14.523 1 95.69 110 THR A N 1
ATOM 819 C CA . THR A 1 110 ? 14.453 -9.883 -14.062 1 95.69 110 THR A CA 1
ATOM 820 C C . THR A 1 110 ? 15.969 -9.992 -13.961 1 95.69 110 THR A C 1
ATOM 822 O O . THR A 1 110 ? 16.5 -10.523 -12.984 1 95.69 110 THR A O 1
ATOM 825 N N . ARG A 1 111 ? 16.656 -9.461 -14.953 1 96.38 111 ARG A N 1
ATOM 826 C CA . ARG A 1 111 ? 18.109 -9.422 -14.906 1 96.38 111 ARG A CA 1
ATOM 827 C C . ARG A 1 111 ? 18.609 -8.586 -13.734 1 96.38 111 ARG A C 1
ATOM 829 O O . ARG A 1 111 ? 19.531 -8.977 -13.031 1 96.38 111 ARG A O 1
ATOM 836 N N . ALA A 1 112 ? 17.922 -7.484 -13.57 1 95.62 112 ALA A N 1
ATOM 837 C CA . ALA A 1 112 ? 18.328 -6.555 -12.523 1 95.62 112 ALA A CA 1
ATOM 838 C C . ALA A 1 112 ? 18.141 -7.172 -11.141 1 95.62 112 ALA A C 1
ATOM 840 O O . ALA A 1 112 ? 18.828 -6.812 -10.188 1 95.62 112 ALA A O 1
ATOM 841 N N . LEU A 1 113 ? 17.281 -8.125 -11.078 1 97.56 113 LEU A N 1
ATOM 842 C CA . LEU A 1 113 ? 17.047 -8.805 -9.805 1 97.56 113 LEU A CA 1
ATOM 843 C C . LEU A 1 113 ? 18.047 -9.93 -9.586 1 97.56 113 LEU A C 1
ATOM 845 O O . LEU A 1 113 ? 17.984 -10.648 -8.586 1 97.56 113 LEU A O 1
ATOM 849 N N . GLY A 1 114 ? 18.938 -10.148 -10.586 1 97.31 114 GLY A N 1
ATOM 850 C CA . GLY A 1 114 ? 20.094 -11.008 -10.367 1 97.31 114 GLY A CA 1
ATOM 851 C C . GLY A 1 114 ? 20.031 -12.305 -11.156 1 97.31 114 GLY A C 1
ATOM 852 O O . GLY A 1 114 ? 20.922 -13.141 -11.062 1 97.31 114 GLY A O 1
ATOM 853 N N . ALA A 1 115 ? 19.031 -12.453 -11.961 1 98.12 115 ALA A N 1
ATOM 854 C CA . ALA A 1 115 ? 18.859 -13.719 -12.664 1 98.12 115 ALA A CA 1
ATOM 855 C C . ALA A 1 115 ? 19.594 -13.711 -14 1 98.12 115 ALA A C 1
ATOM 857 O O . ALA A 1 115 ? 19.688 -12.672 -14.664 1 98.12 115 ALA A O 1
ATOM 858 N N . GLU A 1 116 ? 20.156 -14.82 -14.352 1 98.12 116 GLU A N 1
ATOM 859 C CA . GLU A 1 116 ? 20.484 -15.078 -15.75 1 98.12 116 GLU A CA 1
ATOM 860 C C . GLU A 1 116 ? 19.219 -15.305 -16.578 1 98.12 116 GLU A C 1
ATOM 862 O O . GLU A 1 116 ? 18.438 -16.203 -16.281 1 98.12 116 GLU A O 1
ATOM 867 N N . VAL A 1 117 ? 19.016 -14.5 -17.594 1 97.69 117 VAL A N 1
ATOM 868 C CA . VAL A 1 117 ? 17.828 -14.648 -18.438 1 97.69 117 VAL A CA 1
ATOM 869 C C . VAL A 1 117 ? 18.203 -15.352 -19.734 1 97.69 117 VAL A C 1
ATOM 871 O O . VAL A 1 117 ? 19.094 -14.898 -20.469 1 97.69 117 VAL A O 1
ATOM 874 N N . VAL A 1 118 ? 17.578 -16.422 -19.969 1 96.88 118 VAL A N 1
ATOM 875 C CA . VAL A 1 118 ? 17.734 -17.172 -21.203 1 96.88 118 VAL A CA 1
ATOM 876 C C . VAL A 1 118 ? 16.5 -16.984 -22.078 1 96.88 118 VAL A C 1
ATOM 878 O O . VAL A 1 118 ? 15.398 -17.375 -21.703 1 96.88 118 VAL A O 1
ATOM 881 N N . LEU A 1 119 ? 16.766 -16.484 -23.234 1 95.56 119 LEU A N 1
ATOM 882 C CA . LEU A 1 119 ? 15.648 -16.188 -24.125 1 95.56 119 LEU A CA 1
ATOM 883 C C . LEU A 1 119 ? 15.422 -17.344 -25.094 1 95.56 119 LEU A C 1
ATOM 885 O O . LEU A 1 119 ? 16.359 -18.047 -25.469 1 95.56 119 LEU A O 1
ATOM 889 N N . TYR A 1 120 ? 14.195 -17.516 -25.406 1 94.12 120 TYR A N 1
ATOM 890 C CA . TYR A 1 120 ? 13.867 -18.547 -26.406 1 94.12 120 TYR A CA 1
ATOM 891 C C . TYR A 1 120 ? 12.812 -18.031 -27.375 1 94.12 120 TYR A C 1
ATOM 893 O O . TYR A 1 120 ? 12.125 -17.047 -27.109 1 94.12 120 TYR A O 1
ATOM 901 N N . ASP A 1 121 ? 12.711 -18.75 -28.516 1 92.38 121 ASP A N 1
ATOM 902 C CA . ASP A 1 121 ? 11.711 -18.422 -29.531 1 92.38 121 ASP A CA 1
ATOM 903 C C . ASP A 1 121 ? 10.445 -19.25 -29.344 1 92.38 121 ASP A C 1
ATOM 905 O O . ASP A 1 121 ? 10.438 -20.469 -29.594 1 92.38 121 ASP A O 1
ATOM 909 N N . ARG A 1 122 ? 9.32 -18.625 -29.062 1 85.75 122 ARG A N 1
ATOM 910 C CA . ARG A 1 122 ? 8.062 -19.297 -28.734 1 85.75 122 ARG A CA 1
ATOM 911 C C . ARG A 1 122 ? 7.574 -20.125 -29.906 1 85.75 122 ARG A C 1
ATOM 913 O O . ARG A 1 122 ? 6.852 -21.109 -29.719 1 85.75 122 ARG A O 1
ATOM 920 N N . GLY A 1 123 ? 7.824 -19.672 -31.156 1 85.06 123 GLY A N 1
ATOM 921 C CA . GLY A 1 123 ? 7.336 -20.359 -32.344 1 85.06 123 GLY A CA 1
ATOM 922 C C . GLY A 1 123 ? 8.172 -21.562 -32.719 1 85.06 123 GLY A C 1
ATOM 923 O O . GLY A 1 123 ? 7.688 -22.469 -33.406 1 85.06 123 GLY A O 1
ATOM 924 N N . ARG A 1 124 ? 9.383 -21.672 -32.188 1 89.75 124 ARG A N 1
ATOM 925 C CA . ARG A 1 124 ? 10.289 -22.703 -32.688 1 89.75 124 ARG A CA 1
ATOM 926 C C . ARG A 1 124 ? 10.82 -23.578 -31.578 1 89.75 124 ARG A C 1
ATOM 928 O O . ARG A 1 124 ? 11.273 -24.703 -31.828 1 89.75 124 ARG A O 1
ATOM 935 N N . GLU A 1 125 ? 10.695 -22.953 -30.359 1 90.94 125 GLU A N 1
ATOM 936 C CA . GLU A 1 125 ? 11.352 -23.625 -29.25 1 90.94 125 GLU A CA 1
ATOM 937 C C . GLU A 1 125 ? 10.391 -23.859 -28.094 1 90.94 125 GLU A C 1
ATOM 939 O O . GLU A 1 125 ? 9.359 -23.172 -28 1 90.94 125 GLU A O 1
ATOM 944 N N . SER A 1 126 ? 10.773 -24.859 -27.375 1 89.88 126 SER A N 1
ATOM 945 C CA . SER A 1 126 ? 10.016 -25.172 -26.172 1 89.88 126 SER A CA 1
ATOM 946 C C . SER A 1 126 ? 10.758 -24.734 -24.922 1 89.88 126 SER A C 1
ATOM 948 O O . SER A 1 126 ? 11.852 -25.234 -24.641 1 89.88 126 SER A O 1
ATOM 950 N N . ARG A 1 127 ? 10.055 -23.828 -24.109 1 87.56 127 ARG A N 1
ATOM 951 C CA . ARG A 1 127 ? 10.688 -23.375 -22.875 1 87.56 127 ARG A CA 1
ATOM 952 C C . ARG A 1 127 ? 10.883 -24.531 -21.906 1 87.56 127 ARG A C 1
ATOM 954 O O . ARG A 1 127 ? 11.859 -24.578 -21.156 1 87.56 127 ARG A O 1
ATOM 961 N N . GLU A 1 128 ? 10.016 -25.516 -21.922 1 87.88 128 GLU A N 1
ATOM 962 C CA . GLU A 1 128 ? 10.133 -26.688 -21.047 1 87.88 128 GLU A CA 1
ATOM 963 C C . GLU A 1 128 ? 11.352 -27.516 -21.422 1 87.88 128 GLU A C 1
ATOM 965 O O . GLU A 1 128 ? 12.078 -27.984 -20.531 1 87.88 128 GLU A O 1
ATOM 970 N N . GLU A 1 129 ? 11.531 -27.672 -22.688 1 91.81 129 GLU A N 1
ATOM 971 C CA . GLU A 1 129 ? 12.68 -28.453 -23.141 1 91.81 129 GLU A CA 1
ATOM 972 C C . GLU A 1 129 ? 13.992 -27.75 -22.828 1 91.81 129 GLU A C 1
ATOM 974 O O . GLU A 1 129 ? 14.938 -28.391 -22.344 1 91.81 129 GLU A O 1
ATOM 979 N N . ILE A 1 130 ? 13.984 -26.516 -23.047 1 92.94 130 ILE A N 1
ATOM 980 C CA . ILE A 1 130 ? 15.18 -25.719 -22.781 1 92.94 130 ILE A CA 1
ATOM 981 C C . ILE A 1 130 ? 15.492 -25.75 -21.281 1 92.94 130 ILE A C 1
ATOM 983 O O . ILE A 1 130 ? 16.625 -25.984 -20.875 1 92.94 130 ILE A O 1
ATOM 987 N N . GLY A 1 131 ? 14.523 -25.516 -20.562 1 91.19 131 GLY A N 1
ATOM 988 C CA . GLY A 1 131 ? 14.688 -25.5 -19.109 1 91.19 131 GLY A CA 1
ATOM 989 C C . GLY A 1 131 ? 15.148 -26.828 -18.547 1 91.19 131 GLY A C 1
ATOM 990 O O . GLY A 1 131 ? 16.016 -26.875 -17.672 1 91.19 131 GLY A O 1
ATOM 991 N N . THR A 1 132 ? 14.547 -27.859 -19.047 1 92.06 132 THR A N 1
ATOM 992 C CA . THR A 1 132 ? 14.914 -29.203 -18.594 1 92.06 132 THR A CA 1
ATOM 993 C C . THR A 1 132 ? 16.375 -29.5 -18.938 1 92.06 132 THR A C 1
ATOM 995 O O . THR A 1 132 ? 17.109 -30.062 -18.125 1 92.06 132 THR A O 1
ATOM 998 N N . ALA A 1 133 ? 16.688 -29.141 -20.094 1 94.31 133 ALA A N 1
ATOM 999 C CA . ALA A 1 133 ? 18.062 -29.375 -20.531 1 94.31 133 ALA A CA 1
ATOM 1000 C C . ALA A 1 133 ? 19.047 -28.594 -19.656 1 94.31 133 ALA A C 1
ATOM 1002 O O . ALA A 1 133 ? 20.047 -29.141 -19.203 1 94.31 133 ALA A O 1
ATOM 1003 N N . LEU A 1 134 ? 18.766 -27.391 -19.469 1 95.06 134 LEU A N 1
ATOM 1004 C CA . LEU A 1 134 ? 19.625 -26.531 -18.672 1 95.06 134 LEU A CA 1
ATOM 1005 C C . LEU A 1 134 ? 19.703 -27.031 -17.219 1 95.06 134 LEU A C 1
ATOM 1007 O O . LEU A 1 134 ? 20.766 -27.031 -16.609 1 95.06 134 LEU A O 1
ATOM 1011 N N . ALA A 1 135 ? 18.562 -27.359 -16.688 1 95.38 135 ALA A N 1
ATOM 1012 C CA . ALA A 1 135 ? 18.516 -27.875 -15.328 1 95.38 135 ALA A CA 1
ATOM 1013 C C . ALA A 1 135 ? 19.375 -29.125 -15.18 1 95.38 135 ALA A C 1
ATOM 1015 O O . ALA A 1 135 ? 20.078 -29.281 -14.18 1 95.38 135 ALA A O 1
ATOM 1016 N N . GLY A 1 136 ? 19.25 -30.016 -16.109 1 95.44 136 GLY A N 1
ATOM 1017 C CA . GLY A 1 136 ? 20.047 -31.234 -16.094 1 95.44 136 GLY A CA 1
ATOM 1018 C C . GLY A 1 136 ? 21.531 -30.984 -16.234 1 95.44 136 GLY A C 1
ATOM 1019 O O . GLY A 1 136 ? 22.328 -31.562 -15.492 1 95.44 136 GLY A O 1
ATOM 1020 N N . GLU A 1 137 ? 21.859 -30.188 -17.125 1 96.62 137 GLU A N 1
ATOM 1021 C CA . GLU A 1 137 ? 23.266 -29.891 -17.422 1 96.62 137 GLU A CA 1
ATOM 1022 C C . GLU A 1 137 ? 23.938 -29.219 -16.234 1 96.62 137 GLU A C 1
ATOM 1024 O O . GLU A 1 137 ? 25.094 -29.5 -15.922 1 96.62 137 GLU A O 1
ATOM 1029 N N . ARG A 1 138 ? 23.219 -28.359 -15.555 1 96.44 138 ARG A N 1
ATOM 1030 C CA . ARG A 1 138 ? 23.828 -27.516 -14.539 1 96.44 138 ARG A CA 1
ATOM 1031 C C . ARG A 1 138 ? 23.422 -27.953 -13.141 1 96.44 138 ARG A C 1
ATOM 1033 O O . ARG A 1 138 ? 23.906 -27.422 -12.141 1 96.44 138 ARG A O 1
ATOM 1040 N N . GLY A 1 139 ? 22.562 -28.906 -13.102 1 97.25 139 GLY A N 1
ATOM 1041 C CA . GLY A 1 139 ? 22.078 -29.406 -11.812 1 97.25 139 GLY A CA 1
ATOM 1042 C C . GLY A 1 139 ? 21.172 -28.422 -11.102 1 97.25 139 GLY A C 1
ATOM 1043 O O . GLY A 1 139 ? 21.156 -28.375 -9.867 1 97.25 139 GLY A O 1
ATOM 1044 N N . LEU A 1 140 ? 20.469 -27.578 -11.812 1 98.25 140 LEU A N 1
ATOM 1045 C CA . LEU A 1 140 ? 19.594 -26.578 -11.242 1 98.25 140 LEU A CA 1
ATOM 1046 C C . LEU A 1 140 ? 18.266 -27.188 -10.82 1 98.25 140 LEU A C 1
ATOM 1048 O O . LEU A 1 140 ? 17.781 -28.141 -11.445 1 98.25 140 LEU A O 1
ATOM 1052 N N . THR A 1 141 ? 17.703 -26.719 -9.789 1 98.31 141 THR A N 1
ATOM 1053 C CA . THR A 1 141 ? 16.391 -27.156 -9.352 1 98.31 141 THR A CA 1
ATOM 1054 C C . THR A 1 141 ? 15.297 -26.297 -9.969 1 98.31 141 THR A C 1
ATOM 1056 O O . THR A 1 141 ? 15.336 -25.062 -9.852 1 98.31 141 THR A O 1
ATOM 1059 N N . LEU A 1 142 ? 14.359 -26.922 -10.648 1 97.44 142 LEU A N 1
ATOM 1060 C CA . LEU A 1 142 ? 13.227 -26.203 -11.227 1 97.44 142 LEU A CA 1
ATOM 1061 C C . LEU A 1 142 ? 12.234 -25.781 -10.148 1 97.44 142 LEU A C 1
ATOM 1063 O O . LEU A 1 142 ? 11.766 -26.625 -9.375 1 97.44 142 LEU A O 1
ATOM 1067 N N . ILE A 1 143 ? 11.953 -24.5 -10.078 1 97.88 143 ILE A N 1
ATOM 1068 C CA . ILE A 1 143 ? 10.891 -23.984 -9.219 1 97.88 143 ILE A CA 1
ATOM 1069 C C . ILE A 1 143 ? 9.641 -23.719 -10.047 1 97.88 143 ILE A C 1
ATOM 1071 O O . ILE A 1 143 ? 9.594 -22.75 -10.812 1 97.88 143 ILE A O 1
ATOM 1075 N N . ARG A 1 144 ? 8.648 -24.531 -9.875 1 96.25 144 ARG A N 1
ATOM 1076 C CA . ARG A 1 144 ? 7.402 -24.391 -10.625 1 96.25 144 ARG A CA 1
ATOM 1077 C C . ARG A 1 144 ? 6.535 -23.281 -10.039 1 96.25 144 ARG A C 1
ATOM 1079 O O . ARG A 1 144 ? 6.598 -23 -8.844 1 96.25 144 ARG A O 1
ATOM 1086 N N . PRO A 1 145 ? 5.789 -22.672 -10.859 1 95.81 145 PRO A N 1
ATOM 1087 C CA . PRO A 1 145 ? 5.098 -21.453 -10.453 1 95.81 145 PRO A CA 1
ATOM 1088 C C . PRO A 1 145 ? 3.906 -21.719 -9.539 1 95.81 145 PRO A C 1
ATOM 1090 O O . PRO A 1 145 ? 3.479 -20.844 -8.797 1 95.81 145 PRO A O 1
ATOM 1093 N N . TYR A 1 146 ? 3.227 -22.891 -9.594 1 96.56 146 TYR A N 1
ATOM 1094 C CA . TYR A 1 146 ? 2.049 -23.078 -8.758 1 96.56 146 TYR A CA 1
ATOM 1095 C C . TYR A 1 146 ? 1.881 -24.547 -8.375 1 96.56 146 TYR A C 1
ATOM 1097 O O . TYR A 1 146 ? 1.487 -24.859 -7.246 1 96.56 146 TYR A O 1
ATOM 1105 N N . ASP A 1 147 ? 2.234 -25.516 -9.234 1 96.94 147 ASP A N 1
ATOM 1106 C CA . ASP A 1 147 ? 2.016 -26.938 -8.977 1 96.94 147 ASP A CA 1
ATOM 1107 C C . ASP A 1 147 ? 3.221 -27.562 -8.281 1 96.94 147 ASP A C 1
ATOM 1109 O O . ASP A 1 147 ? 3.773 -28.547 -8.758 1 96.94 147 ASP A O 1
ATOM 1113 N N . GLU A 1 148 ? 3.553 -26.984 -7.176 1 96.88 148 GLU A N 1
ATOM 1114 C CA . GLU A 1 148 ? 4.738 -27.281 -6.383 1 96.88 148 GLU A CA 1
ATOM 1115 C C . GLU A 1 148 ? 4.453 -27.141 -4.891 1 96.88 148 GLU A C 1
ATOM 1117 O O . GLU A 1 148 ? 4.133 -26.062 -4.41 1 96.88 148 GLU A O 1
ATOM 1122 N N . PRO A 1 149 ? 4.656 -28.266 -4.129 1 98.06 149 PRO A N 1
ATOM 1123 C CA . PRO A 1 149 ? 4.25 -28.297 -2.721 1 98.06 149 PRO A CA 1
ATOM 1124 C C . PRO A 1 149 ? 4.863 -27.156 -1.91 1 98.06 149 PRO A C 1
ATOM 1126 O O . PRO A 1 149 ? 4.16 -26.484 -1.146 1 98.06 149 PRO A O 1
ATOM 1129 N N . GLN A 1 150 ? 6.16 -26.891 -2.111 1 98.44 150 GLN A N 1
ATOM 1130 C CA . GLN A 1 150 ? 6.816 -25.875 -1.309 1 98.44 150 GLN A CA 1
ATOM 1131 C C . GLN A 1 150 ? 6.363 -24.469 -1.722 1 98.44 150 GLN A C 1
ATOM 1133 O O . GLN A 1 150 ? 6.305 -23.562 -0.893 1 98.44 150 GLN A O 1
ATOM 1138 N N . VAL A 1 151 ? 6.031 -24.312 -3.016 1 98.62 151 VAL A N 1
ATOM 1139 C CA . VAL A 1 151 ? 5.484 -23.031 -3.479 1 98.62 151 VAL A CA 1
ATOM 1140 C C . VAL A 1 151 ? 4.102 -22.812 -2.871 1 98.62 151 VAL A C 1
ATOM 1142 O O . VAL A 1 151 ? 3.811 -21.734 -2.348 1 98.62 151 VAL A O 1
ATOM 1145 N N . ILE A 1 152 ? 3.279 -23.844 -2.857 1 98.88 152 ILE A N 1
ATOM 1146 C CA . ILE A 1 152 ? 1.947 -23.766 -2.268 1 98.88 152 ILE A CA 1
ATOM 1147 C C . ILE A 1 152 ? 2.059 -23.453 -0.779 1 98.88 152 ILE A C 1
ATOM 1149 O O . ILE A 1 152 ? 1.323 -22.609 -0.264 1 98.88 152 ILE A O 1
ATOM 1153 N N . ALA A 1 153 ? 3 -24.109 -0.108 1 98.88 153 ALA A N 1
ATOM 1154 C CA . ALA A 1 153 ? 3.209 -23.875 1.318 1 98.88 153 ALA A CA 1
ATOM 1155 C C . ALA A 1 153 ? 3.602 -22.422 1.582 1 98.88 153 ALA A C 1
ATOM 1157 O O . ALA A 1 153 ? 3.162 -21.828 2.566 1 98.88 153 ALA A O 1
ATOM 1158 N N . GLY A 1 154 ? 4.465 -21.875 0.746 1 98.81 154 GLY A N 1
ATOM 1159 C CA . GLY A 1 154 ? 4.828 -20.484 0.862 1 98.81 154 GLY A CA 1
ATOM 1160 C C . GLY A 1 154 ? 3.646 -19.547 0.691 1 98.81 154 GLY A C 1
ATOM 1161 O O . GLY A 1 154 ? 3.48 -18.594 1.465 1 98.81 154 GLY A O 1
ATOM 1162 N N . GLN A 1 155 ? 2.834 -19.828 -0.325 1 98.75 155 GLN A N 1
ATOM 1163 C CA . GLN A 1 155 ? 1.661 -19 -0.593 1 98.75 155 GLN A CA 1
ATOM 1164 C C . GLN A 1 155 ? 0.658 -19.094 0.554 1 98.75 155 GLN A C 1
ATOM 1166 O O . GLN A 1 155 ? -0.074 -18.125 0.815 1 98.75 155 GLN A O 1
ATOM 1171 N N . ALA A 1 156 ? 0.684 -20.172 1.311 1 98.88 156 ALA A N 1
ATOM 1172 C CA . ALA A 1 156 ? -0.234 -20.391 2.428 1 98.88 156 ALA A CA 1
ATOM 1173 C C . ALA A 1 156 ? -0.009 -19.344 3.525 1 98.88 156 ALA A C 1
ATOM 1175 O O . ALA A 1 156 ? -0.905 -19.078 4.332 1 98.88 156 ALA A O 1
ATOM 1176 N N . SER A 1 157 ? 1.15 -18.734 3.549 1 98.81 157 SER A N 1
ATOM 1177 C CA . SER A 1 157 ? 1.429 -17.719 4.551 1 98.81 157 SER A CA 1
ATOM 1178 C C . SER A 1 157 ? 0.491 -16.516 4.398 1 98.81 157 SER A C 1
ATOM 1180 O O . SER A 1 157 ? 0.187 -15.836 5.375 1 98.81 157 SER A O 1
ATOM 1182 N N . VAL A 1 158 ? -0.01 -16.266 3.18 1 98.88 158 VAL A N 1
ATOM 1183 C CA . VAL A 1 158 ? -1.028 -15.242 2.967 1 98.88 158 VAL A CA 1
ATOM 1184 C C . VAL A 1 158 ? -2.279 -15.578 3.775 1 98.88 158 VAL A C 1
ATOM 1186 O O . VAL A 1 158 ? -2.832 -14.719 4.465 1 98.88 158 VAL A O 1
ATOM 1189 N N . GLY A 1 159 ? -2.664 -16.859 3.67 1 98.88 159 GLY A N 1
ATOM 1190 C CA . GLY A 1 159 ? -3.834 -17.328 4.402 1 98.88 159 GLY A CA 1
ATOM 1191 C C . GLY A 1 159 ? -3.652 -17.281 5.906 1 98.88 159 GLY A C 1
ATOM 1192 O O . GLY A 1 159 ? -4.594 -16.969 6.641 1 98.88 159 GLY A O 1
ATOM 1193 N N . LEU A 1 160 ? -2.438 -17.609 6.375 1 98.81 160 LEU A N 1
ATOM 1194 C CA . LEU A 1 160 ? -2.154 -17.531 7.805 1 98.81 160 LEU A CA 1
ATOM 1195 C C . LEU A 1 160 ? -2.307 -16.109 8.32 1 98.81 160 LEU A C 1
ATOM 1197 O O . LEU A 1 160 ? -2.918 -15.883 9.367 1 98.81 160 LEU A O 1
ATOM 1201 N N . GLU A 1 161 ? -1.769 -15.195 7.594 1 98.62 161 GLU A N 1
ATOM 1202 C CA . GLU A 1 161 ? -1.906 -13.789 7.98 1 98.62 161 GLU A CA 1
ATOM 1203 C C . GLU A 1 161 ? -3.367 -13.352 7.953 1 98.62 161 GLU A C 1
ATOM 1205 O O . GLU A 1 161 ? -3.826 -12.648 8.859 1 98.62 161 GLU A O 1
ATOM 1210 N N . LEU A 1 162 ? -4.07 -13.789 6.91 1 98.81 162 LEU A N 1
ATOM 1211 C CA . LEU A 1 162 ? -5.484 -13.438 6.785 1 98.81 162 LEU A CA 1
ATOM 1212 C C . LEU A 1 162 ? -6.277 -13.953 7.984 1 98.81 162 LEU A C 1
ATOM 1214 O O . LEU A 1 162 ? -7.102 -13.227 8.539 1 98.81 162 LEU A O 1
ATOM 1218 N N . ALA A 1 163 ? -6.035 -15.164 8.32 1 98.69 163 ALA A N 1
ATOM 1219 C CA . ALA A 1 163 ? -6.742 -15.766 9.445 1 98.69 163 ALA A CA 1
ATOM 1220 C C . ALA A 1 163 ? -6.52 -14.961 10.727 1 98.69 163 ALA A C 1
ATOM 1222 O O . ALA A 1 163 ? -7.469 -14.664 11.453 1 98.69 163 ALA A O 1
ATOM 1223 N N . GLU A 1 164 ? -5.273 -14.641 10.984 1 98.31 164 GLU A N 1
ATOM 1224 C CA . GLU A 1 164 ? -4.926 -13.875 12.18 1 98.31 164 GLU A CA 1
ATOM 1225 C C . GLU A 1 164 ? -5.551 -12.484 12.141 1 98.31 164 GLU A C 1
ATOM 1227 O O . GLU A 1 164 ? -6.184 -12.062 13.109 1 98.31 164 GLU A O 1
ATOM 1232 N N . GLN A 1 165 ? -5.414 -11.781 11.078 1 98.19 165 GLN A N 1
ATOM 1233 C CA . GLN A 1 165 ? -5.859 -10.398 10.945 1 98.19 165 GLN A CA 1
ATOM 1234 C C . GLN A 1 165 ? -7.383 -10.312 10.945 1 98.19 165 GLN A C 1
ATOM 1236 O O . GLN A 1 165 ? -7.957 -9.383 11.523 1 98.19 165 GLN A O 1
ATOM 1241 N N . ALA A 1 166 ? -8.023 -11.234 10.227 1 98.25 166 ALA A N 1
ATOM 1242 C CA . ALA A 1 166 ? -9.484 -11.297 10.281 1 98.25 166 ALA A CA 1
ATOM 1243 C C . ALA A 1 166 ? -9.977 -11.523 11.703 1 98.25 166 ALA A C 1
ATOM 1245 O O . ALA A 1 166 ? -10.938 -10.898 12.148 1 98.25 166 ALA A O 1
ATOM 1246 N N . GLY A 1 167 ? -9.297 -12.445 12.406 1 97.69 167 GLY A N 1
ATOM 1247 C CA . GLY A 1 167 ? -9.641 -12.688 13.805 1 97.69 167 GLY A CA 1
ATOM 1248 C C . GLY A 1 167 ? -9.531 -11.445 14.672 1 97.69 167 GLY A C 1
ATOM 1249 O O . GLY A 1 167 ? -10.391 -11.203 15.523 1 97.69 167 GLY A O 1
ATOM 1250 N N . GLU A 1 168 ? -8.5 -10.68 14.477 1 96.81 168 GLU A N 1
ATOM 1251 C CA . GLU A 1 168 ? -8.289 -9.445 15.219 1 96.81 168 GLU A CA 1
ATOM 1252 C C . GLU A 1 168 ? -9.422 -8.453 14.977 1 96.81 168 GLU A C 1
ATOM 1254 O O . GLU A 1 168 ? -9.742 -7.641 15.852 1 96.81 168 GLU A O 1
ATOM 1259 N N . LEU A 1 169 ? -10.055 -8.57 13.82 1 96.69 169 LEU A N 1
ATOM 1260 C CA . LEU A 1 169 ? -11.125 -7.648 13.453 1 96.69 169 LEU A CA 1
ATOM 1261 C C . LEU A 1 169 ? -12.492 -8.242 13.781 1 96.69 169 LEU A C 1
ATOM 1263 O O . LEU A 1 169 ? -13.523 -7.652 13.453 1 96.69 169 LEU A O 1
ATOM 1267 N N . GLY A 1 170 ? -12.539 -9.445 14.273 1 96.94 170 GLY A N 1
ATOM 1268 C CA . GLY A 1 170 ? -13.781 -10.102 14.648 1 96.94 170 GLY A CA 1
ATOM 1269 C C . GLY A 1 170 ? -14.508 -10.719 13.469 1 96.94 170 GLY A C 1
ATOM 1270 O O . GLY A 1 170 ? -15.719 -10.961 13.539 1 96.94 170 GLY A O 1
ATOM 1271 N N . VAL A 1 171 ? -13.805 -10.93 12.375 1 98.06 171 VAL A N 1
ATOM 1272 C CA . VAL A 1 171 ? -14.391 -11.578 11.211 1 98.06 171 VAL A CA 1
ATOM 1273 C C . VAL A 1 171 ? -14.234 -13.094 11.32 1 98.06 171 VAL A C 1
ATOM 1275 O O . VAL A 1 171 ? -13.141 -13.625 11.133 1 98.06 171 VAL A O 1
ATOM 1278 N N . GLU A 1 172 ? -15.305 -13.773 11.477 1 96.56 172 GLU A N 1
ATOM 1279 C CA . GLU A 1 172 ? -15.234 -15.195 11.812 1 96.56 172 GLU A CA 1
ATOM 1280 C C . GLU A 1 172 ? -15.703 -16.062 10.641 1 96.56 172 GLU A C 1
ATOM 1282 O O . GLU A 1 172 ? -15.438 -17.266 10.609 1 96.56 172 GLU A O 1
ATOM 1287 N N . SER A 1 173 ? -16.438 -15.406 9.805 1 98.12 173 SER A N 1
ATOM 1288 C CA . SER A 1 173 ? -16.953 -16.156 8.664 1 98.12 173 SER A CA 1
ATOM 1289 C C . SER A 1 173 ? -17.078 -15.273 7.43 1 98.12 173 SER A C 1
ATOM 1291 O O . SER A 1 173 ? -17.141 -14.047 7.539 1 98.12 173 SER A O 1
ATOM 1293 N N . GLY A 1 174 ? -17.047 -15.891 6.293 1 98.31 174 GLY A N 1
ATOM 1294 C CA . GLY A 1 174 ? -17.188 -15.188 5.027 1 98.31 174 GLY A CA 1
ATOM 1295 C C . GLY A 1 174 ? -16.297 -15.75 3.936 1 98.31 174 GLY A C 1
ATOM 1296 O O . GLY A 1 174 ? -15.492 -16.656 4.184 1 98.31 174 GLY A O 1
ATOM 1297 N N . ASP A 1 175 ? -16.5 -15.234 2.771 1 98.88 175 ASP A N 1
ATOM 1298 C CA . ASP A 1 175 ? -15.703 -15.664 1.626 1 98.88 175 ASP A CA 1
ATOM 1299 C C . ASP A 1 175 ? -14.375 -14.906 1.567 1 98.88 175 ASP A C 1
ATOM 1301 O O . ASP A 1 175 ? -14.312 -13.727 1.925 1 98.88 175 ASP A O 1
ATOM 1305 N N . VAL A 1 176 ? -13.367 -15.609 1.229 1 98.94 176 VAL A N 1
ATOM 1306 C CA . VAL A 1 176 ? -12.07 -15.047 0.856 1 98.94 176 VAL A CA 1
ATOM 1307 C C . VAL A 1 176 ? -11.836 -15.234 -0.642 1 98.94 176 VAL A C 1
ATOM 1309 O O . VAL A 1 176 ? -11.539 -16.344 -1.096 1 98.94 176 VAL A O 1
ATOM 1312 N N . LEU A 1 177 ? -11.984 -14.148 -1.366 1 99 177 LEU A N 1
ATOM 1313 C CA . LEU A 1 177 ? -11.82 -14.203 -2.814 1 99 177 LEU A CA 1
ATOM 1314 C C . LEU A 1 177 ? -10.344 -14.109 -3.195 1 99 177 LEU A C 1
ATOM 1316 O O . LEU A 1 177 ? -9.625 -13.227 -2.723 1 99 177 LEU A O 1
ATOM 1320 N N . VAL A 1 178 ? -9.875 -15.039 -4 1 99 178 VAL A N 1
ATOM 1321 C CA . VAL A 1 178 ? -8.453 -15.148 -4.309 1 99 178 VAL A CA 1
ATOM 1322 C C . VAL A 1 178 ? -8.258 -15.18 -5.82 1 99 178 VAL A C 1
ATOM 1324 O O . VAL A 1 178 ? -8.852 -16 -6.516 1 99 178 VAL A O 1
ATOM 1327 N N . CYS A 1 179 ? -7.418 -14.25 -6.332 1 98.94 179 CYS A N 1
ATOM 1328 C CA . CYS A 1 179 ? -7.043 -14.328 -7.742 1 98.94 179 CYS A CA 1
ATOM 1329 C C . CYS A 1 179 ? -6.445 -15.695 -8.07 1 98.94 179 CYS A C 1
ATOM 1331 O O . CYS A 1 179 ? -5.605 -16.203 -7.324 1 98.94 179 CYS A O 1
ATOM 1333 N N . CYS A 1 180 ? -6.902 -16.234 -9.234 1 98.88 180 CYS A N 1
ATOM 1334 C CA . CYS A 1 180 ? -6.539 -17.625 -9.438 1 98.88 180 CYS A CA 1
ATOM 1335 C C . CYS A 1 180 ? -6.121 -17.875 -10.883 1 98.88 180 CYS A C 1
ATOM 1337 O O . CYS A 1 180 ? -6.824 -17.484 -11.812 1 98.88 180 CYS A O 1
ATOM 1339 N N . GLY A 1 181 ? -4.949 -18.359 -11.062 1 97.19 181 GLY A N 1
ATOM 1340 C CA . GLY A 1 181 ? -4.488 -19 -12.289 1 97.19 181 GLY A CA 1
ATOM 1341 C C . GLY A 1 181 ? -4.363 -20.516 -12.164 1 97.19 181 GLY A C 1
ATOM 1342 O O . GLY A 1 181 ? -5.367 -21.219 -12.094 1 97.19 181 GLY A O 1
ATOM 1343 N N . GLY A 1 182 ? -3.152 -20.969 -11.906 1 96.56 182 GLY A N 1
ATOM 1344 C CA . GLY A 1 182 ? -2.912 -22.391 -11.75 1 96.56 182 GLY A CA 1
ATOM 1345 C C . GLY A 1 182 ? -3.33 -22.922 -10.391 1 96.56 182 GLY A C 1
ATOM 1346 O O . GLY A 1 182 ? -3.34 -24.125 -10.164 1 96.56 182 GLY A O 1
ATOM 1347 N N . GLY A 1 183 ? -3.627 -22.078 -9.5 1 98.62 183 GLY A N 1
ATOM 1348 C CA . GLY A 1 183 ? -4.246 -22.484 -8.25 1 98.62 183 GLY A CA 1
ATOM 1349 C C . GLY A 1 183 ? -3.271 -22.5 -7.086 1 98.62 183 GLY A C 1
ATOM 1350 O O . GLY A 1 183 ? -3.648 -22.844 -5.961 1 98.62 183 GLY A O 1
ATOM 1351 N N . GLY A 1 184 ? -2.023 -22.141 -7.289 1 98.56 184 GLY A N 1
ATOM 1352 C CA . GLY A 1 184 ? -1.03 -22.219 -6.23 1 98.56 184 GLY A CA 1
ATOM 1353 C C . GLY A 1 184 ? -1.359 -21.328 -5.043 1 98.56 184 GLY A C 1
ATOM 1354 O O . GLY A 1 184 ? -1.311 -21.781 -3.895 1 98.56 184 GLY A O 1
ATOM 1355 N N . LEU A 1 185 ? -1.673 -20.078 -5.289 1 98.88 185 LEU A N 1
ATOM 1356 C CA . LEU A 1 185 ? -2.039 -19.141 -4.234 1 98.88 185 LEU A CA 1
ATOM 1357 C C . LEU A 1 185 ? -3.338 -19.578 -3.557 1 98.88 185 LEU A C 1
ATOM 1359 O O . LEU A 1 185 ? -3.412 -19.641 -2.328 1 98.88 185 LEU A O 1
ATOM 1363 N N . THR A 1 186 ? -4.328 -19.891 -4.371 1 98.94 186 THR A N 1
ATOM 1364 C CA . THR A 1 186 ? -5.645 -20.25 -3.852 1 98.94 186 THR A CA 1
ATOM 1365 C C . THR A 1 186 ? -5.57 -21.5 -2.988 1 98.94 186 THR A C 1
ATOM 1367 O O . THR A 1 186 ? -6.203 -21.578 -1.934 1 98.94 186 THR A O 1
ATOM 1370 N N . SER A 1 187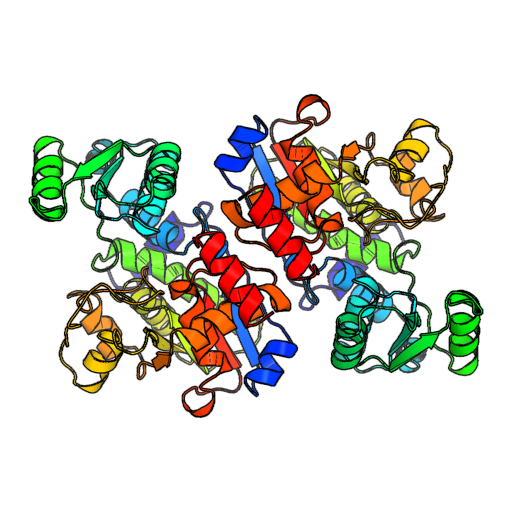 ? -4.824 -22.469 -3.447 1 98.88 187 SER A N 1
ATOM 1371 C CA . SER A 1 187 ? -4.637 -23.688 -2.66 1 98.88 187 SER A CA 1
ATOM 1372 C C . SER A 1 187 ? -3.98 -23.375 -1.318 1 98.88 187 SER A C 1
ATOM 1374 O O . SER A 1 187 ? -4.414 -23.875 -0.278 1 98.88 187 SER A O 1
ATOM 1376 N N . GLY A 1 188 ? -2.908 -22.578 -1.35 1 98.88 188 GLY A N 1
ATOM 1377 C CA . GLY A 1 188 ? -2.24 -22.203 -0.115 1 98.88 188 GLY A CA 1
ATOM 1378 C C . GLY A 1 188 ? -3.158 -21.5 0.87 1 98.88 188 GLY A C 1
ATOM 1379 O O . GLY A 1 188 ? -3.211 -21.875 2.047 1 98.88 188 GLY A O 1
ATOM 1380 N N . VAL A 1 189 ? -3.895 -20.547 0.381 1 98.94 189 VAL A N 1
ATOM 1381 C CA . VAL A 1 189 ? -4.82 -19.797 1.222 1 98.94 189 VAL A CA 1
ATOM 1382 C C . VAL A 1 189 ? -5.879 -20.734 1.795 1 98.94 189 VAL A C 1
ATOM 1384 O O . VAL A 1 189 ? -6.176 -20.688 2.99 1 98.94 189 VAL A O 1
ATOM 1387 N N . ALA A 1 190 ? -6.402 -21.625 0.958 1 98.94 190 ALA A N 1
ATOM 1388 C CA . ALA A 1 190 ? -7.438 -22.562 1.39 1 98.94 190 ALA A CA 1
ATOM 1389 C C . ALA A 1 190 ? -6.922 -23.469 2.5 1 98.94 190 ALA A C 1
ATOM 1391 O O . ALA A 1 190 ? -7.617 -23.703 3.496 1 98.94 190 ALA A O 1
ATOM 1392 N N . LEU A 1 191 ? -5.738 -23.984 2.33 1 98.88 191 LEU A N 1
ATOM 1393 C CA . LEU A 1 191 ? -5.156 -24.891 3.322 1 98.88 191 LEU A CA 1
ATOM 1394 C C . LEU A 1 191 ? -4.941 -24.156 4.648 1 98.88 191 LEU A C 1
ATOM 1396 O O . LEU A 1 191 ? -5.234 -24.719 5.715 1 98.88 191 LEU A O 1
ATOM 1400 N N . ALA A 1 192 ? -4.406 -22.953 4.605 1 98.81 192 ALA A N 1
ATOM 1401 C CA . ALA A 1 192 ? -4.184 -22.172 5.816 1 98.81 192 ALA A CA 1
ATOM 1402 C C . ALA A 1 192 ? -5.496 -21.891 6.539 1 98.81 192 ALA A C 1
ATOM 1404 O O . ALA A 1 192 ? -5.574 -22 7.766 1 98.81 192 ALA A O 1
ATOM 1405 N N . LEU A 1 193 ? -6.527 -21.547 5.758 1 98.75 193 LEU A N 1
ATOM 1406 C CA . LEU A 1 193 ? -7.824 -21.219 6.348 1 98.75 193 LEU A CA 1
ATOM 1407 C C . LEU A 1 193 ? -8.461 -22.453 6.98 1 98.75 193 LEU A C 1
ATOM 1409 O O . LEU A 1 193 ? -9.07 -22.359 8.047 1 98.75 193 LEU A O 1
ATOM 1413 N N . GLU A 1 194 ? -8.312 -23.562 6.312 1 98.56 194 GLU A N 1
ATOM 1414 C CA . GLU A 1 194 ? -8.828 -24.797 6.898 1 98.56 194 GLU A CA 1
ATOM 1415 C C . GLU A 1 194 ? -8.281 -25.016 8.305 1 98.56 194 GLU A C 1
ATOM 1417 O O . GLU A 1 194 ? -9.008 -25.422 9.203 1 98.56 194 GLU A O 1
ATOM 1422 N N . ALA A 1 195 ? -7.082 -24.672 8.492 1 97.81 195 ALA A N 1
ATOM 1423 C CA . ALA A 1 195 ? -6.379 -24.938 9.742 1 97.81 195 ALA A CA 1
ATOM 1424 C C . ALA A 1 195 ? -6.648 -23.859 10.773 1 97.81 195 ALA A C 1
ATOM 1426 O O . ALA A 1 195 ? -6.746 -24.141 11.969 1 97.81 195 ALA A O 1
ATOM 1427 N N . ARG A 1 196 ? -6.793 -22.578 10.344 1 98.25 196 ARG A N 1
ATOM 1428 C CA . ARG A 1 196 ? -6.688 -21.5 11.312 1 98.25 196 ARG A CA 1
ATOM 1429 C C . ARG A 1 196 ? -7.957 -20.656 11.336 1 98.25 196 ARG A C 1
ATOM 1431 O O . ARG A 1 196 ? -8.203 -19.922 12.289 1 98.25 196 ARG A O 1
ATOM 1438 N N . ALA A 1 197 ? -8.758 -20.734 10.352 1 98.62 197 ALA A N 1
ATOM 1439 C CA . ALA A 1 197 ? -9.992 -19.969 10.258 1 98.62 197 ALA A CA 1
ATOM 1440 C C . ALA A 1 197 ? -11.031 -20.703 9.414 1 98.62 197 ALA A C 1
ATOM 1442 O O . ALA A 1 197 ? -11.438 -20.219 8.359 1 98.62 197 ALA A O 1
ATOM 1443 N N . PRO A 1 198 ? -11.508 -21.844 9.906 1 98.25 198 PRO A N 1
ATOM 1444 C CA . PRO A 1 198 ? -12.375 -22.703 9.102 1 98.25 198 PRO A CA 1
ATOM 1445 C C . PRO A 1 198 ? -13.703 -22.031 8.742 1 98.25 198 PRO A C 1
ATOM 1447 O O . PRO A 1 198 ? -14.43 -22.531 7.879 1 98.25 198 PRO A O 1
ATOM 1450 N N . GLY A 1 199 ? -14.023 -20.922 9.367 1 98.5 199 GLY A N 1
ATOM 1451 C CA . GLY A 1 199 ? -15.227 -20.172 9.016 1 98.5 199 GLY A CA 1
ATOM 1452 C C . GLY A 1 199 ? -15.055 -19.344 7.762 1 98.5 199 GLY A C 1
ATOM 1453 O O . GLY A 1 199 ? -16.047 -18.844 7.195 1 98.5 199 GLY A O 1
ATOM 1454 N N . LEU A 1 200 ? -13.836 -19.125 7.348 1 98.81 200 LEU A N 1
ATOM 1455 C CA . LEU A 1 200 ? -13.531 -18.422 6.113 1 98.81 200 LEU A CA 1
ATOM 1456 C C . LEU A 1 200 ? -13.32 -19.406 4.961 1 98.81 200 LEU A C 1
ATOM 1458 O O . LEU A 1 200 ? -12.656 -20.422 5.133 1 98.81 200 LEU A O 1
ATOM 1462 N N . ARG A 1 201 ? -13.875 -19.094 3.861 1 98.69 201 ARG A N 1
ATOM 1463 C CA . ARG A 1 201 ? -13.844 -20.016 2.729 1 98.69 201 ARG A CA 1
ATOM 1464 C C . ARG A 1 201 ? -13.172 -19.375 1.521 1 98.69 201 ARG A C 1
ATOM 1466 O O . ARG A 1 201 ? -13.625 -18.344 1.023 1 98.69 201 ARG A O 1
ATOM 1473 N N . ALA A 1 202 ? -12.164 -20.016 0.998 1 98.94 202 ALA A N 1
ATOM 1474 C CA . ALA A 1 202 ? -11.477 -19.531 -0.192 1 98.94 202 ALA A CA 1
ATOM 1475 C C . ALA A 1 202 ? -12.312 -19.766 -1.447 1 98.94 202 ALA A C 1
ATOM 1477 O O . ALA A 1 202 ? -12.898 -20.828 -1.616 1 98.94 202 ALA A O 1
ATOM 1478 N N . ARG A 1 203 ? -12.398 -18.797 -2.287 1 98.94 203 ARG A N 1
ATOM 1479 C CA . ARG A 1 203 ? -13.078 -18.828 -3.582 1 98.94 203 ARG A CA 1
ATOM 1480 C C . ARG A 1 203 ? -12.156 -18.328 -4.691 1 98.94 203 ARG A C 1
ATOM 1482 O O . ARG A 1 203 ? -11.68 -17.203 -4.645 1 98.94 203 ARG A O 1
ATOM 1489 N N . PRO A 1 204 ? -11.906 -19.219 -5.703 1 98.94 204 PRO A N 1
ATOM 1490 C CA . PRO A 1 204 ? -11.078 -18.734 -6.812 1 98.94 204 PRO A CA 1
ATOM 1491 C C . PRO A 1 204 ? -11.805 -17.75 -7.707 1 98.94 204 PRO A C 1
ATOM 1493 O O . PRO A 1 204 ? -13 -17.906 -7.969 1 98.94 204 PRO A O 1
ATOM 1496 N N . VAL A 1 205 ? -11.125 -16.703 -8.141 1 98.94 205 VAL A N 1
ATOM 1497 C CA . VAL A 1 205 ? -11.68 -15.719 -9.062 1 98.94 205 VAL A CA 1
ATOM 1498 C C . VAL A 1 205 ? -10.797 -15.625 -10.305 1 98.94 205 VAL A C 1
ATOM 1500 O O . VAL A 1 205 ? -9.578 -15.516 -10.203 1 98.94 205 VAL A O 1
ATOM 1503 N N . GLU A 1 206 ? -11.375 -15.703 -11.438 1 98.88 206 GLU A N 1
ATOM 1504 C CA . GLU A 1 206 ? -10.68 -15.75 -12.727 1 98.88 206 GLU A CA 1
ATOM 1505 C C . GLU A 1 206 ? -11.344 -14.828 -13.742 1 98.88 206 GLU A C 1
ATOM 1507 O O . GLU A 1 206 ? -12.445 -14.328 -13.516 1 98.88 206 GLU A O 1
ATOM 1512 N N . PRO A 1 207 ? -10.594 -14.469 -14.859 1 98.75 207 PRO A N 1
ATOM 1513 C CA . PRO A 1 207 ? -11.25 -13.703 -15.914 1 98.75 207 PRO A CA 1
ATOM 1514 C C . PRO A 1 207 ? -12.242 -14.547 -16.719 1 98.75 207 PRO A C 1
ATOM 1516 O O . PRO A 1 207 ? -11.977 -15.719 -17 1 98.75 207 PRO A O 1
ATOM 1519 N N . GLU A 1 208 ? -13.297 -13.898 -17.125 1 98.25 208 GLU A N 1
ATOM 1520 C CA . GLU A 1 208 ? -14.289 -14.555 -17.969 1 98.25 208 GLU A CA 1
ATOM 1521 C C . GLU A 1 208 ? -13.656 -15.086 -19.25 1 98.25 208 GLU A C 1
ATOM 1523 O O . GLU A 1 208 ? -12.891 -14.383 -19.922 1 98.25 208 GLU A O 1
ATOM 1528 N N . GLY A 1 209 ? -13.938 -16.281 -19.594 1 97.56 209 GLY A N 1
ATOM 1529 C CA . GLY A 1 209 ? -13.383 -16.922 -20.766 1 97.56 209 GLY A CA 1
ATOM 1530 C C . GLY A 1 209 ? -12.109 -17.688 -20.484 1 97.56 209 GLY A C 1
ATOM 1531 O O . GLY A 1 209 ? -11.656 -18.484 -21.312 1 97.56 209 GLY A O 1
ATOM 1532 N N . PHE A 1 210 ? -11.586 -17.469 -19.359 1 98.25 210 PHE A N 1
ATOM 1533 C CA . PHE A 1 210 ? -10.359 -18.125 -18.906 1 98.25 210 PHE A CA 1
ATOM 1534 C C . PHE A 1 210 ? -10.508 -18.641 -17.484 1 98.25 210 PHE A C 1
ATOM 1536 O O . PHE A 1 210 ? -9.602 -18.5 -16.672 1 98.25 210 PHE A O 1
ATOM 1543 N N . ASP A 1 211 ? -11.734 -19.141 -17.219 1 98.44 211 ASP A N 1
ATOM 1544 C CA . ASP A 1 211 ? -12.102 -19.547 -15.859 1 98.44 211 ASP A CA 1
ATOM 1545 C C . ASP A 1 211 ? -12.062 -21.078 -15.719 1 98.44 211 ASP A C 1
ATOM 1547 O O . ASP A 1 211 ? -13.047 -21.688 -15.289 1 98.44 211 ASP A O 1
ATOM 1551 N N . ASP A 1 212 ? -10.875 -21.641 -16.031 1 98.62 212 ASP A N 1
ATOM 1552 C CA . ASP A 1 212 ? -10.68 -23.094 -16.016 1 98.62 212 ASP A CA 1
ATOM 1553 C C . ASP A 1 212 ? -10.883 -23.656 -14.617 1 98.62 212 ASP A C 1
ATOM 1555 O O . ASP A 1 212 ? -11.422 -24.75 -14.461 1 98.62 212 ASP A O 1
ATOM 1559 N N . VAL A 1 213 ? -10.453 -22.984 -13.531 1 98.81 213 VAL A N 1
ATOM 1560 C CA . VAL A 1 213 ? -10.609 -23.5 -12.172 1 98.81 213 VAL A CA 1
ATOM 1561 C C . VAL A 1 213 ? -12.094 -23.5 -11.789 1 98.81 213 VAL A C 1
ATOM 1563 O O . VAL A 1 213 ? -12.594 -24.484 -11.234 1 98.81 213 VAL A O 1
ATOM 1566 N N . LYS A 1 214 ? -12.789 -22.391 -12.109 1 98.75 214 LYS A N 1
ATOM 1567 C CA . LYS A 1 214 ? -14.227 -22.328 -11.859 1 98.75 214 LYS A CA 1
ATOM 1568 C C . LYS A 1 214 ? -14.961 -23.484 -12.531 1 98.75 214 LYS A C 1
ATOM 1570 O O . LYS A 1 214 ? -15.742 -24.188 -11.883 1 98.75 214 LYS A O 1
ATOM 1575 N N . ARG A 1 215 ? -14.672 -23.703 -13.773 1 98.62 215 ARG A N 1
ATOM 1576 C CA . ARG A 1 215 ? -15.328 -24.766 -14.523 1 98.62 215 ARG A CA 1
ATOM 1577 C C . ARG A 1 215 ? -14.93 -26.141 -13.992 1 98.62 215 ARG A C 1
ATOM 1579 O O . ARG A 1 215 ? -15.766 -27.047 -13.922 1 98.62 215 ARG A O 1
ATOM 1586 N N . SER A 1 216 ? -13.648 -26.266 -13.664 1 98.81 216 SER A N 1
ATOM 1587 C CA . SER A 1 216 ? -13.172 -27.547 -13.125 1 98.81 216 SER A CA 1
ATOM 1588 C C . SER A 1 216 ? -13.859 -27.875 -11.812 1 98.81 216 SER A C 1
ATOM 1590 O O . SER A 1 216 ? -14.227 -29.031 -11.578 1 98.81 216 SER A O 1
ATOM 1592 N N . LEU A 1 217 ? -14 -26.922 -10.938 1 98.75 217 LEU A N 1
ATOM 1593 C CA . LEU A 1 217 ? -14.672 -27.125 -9.664 1 98.75 217 LEU A CA 1
ATOM 1594 C C . LEU A 1 217 ? -16.125 -27.516 -9.875 1 98.75 217 LEU A C 1
ATOM 1596 O O . LEU A 1 217 ? -16.641 -28.422 -9.211 1 98.75 217 LEU A O 1
ATOM 1600 N N . ALA A 1 218 ? -16.797 -26.844 -10.766 1 98.38 218 ALA A N 1
ATOM 1601 C CA . ALA A 1 218 ? -18.203 -27.094 -11.039 1 98.38 218 ALA A CA 1
ATOM 1602 C C . ALA A 1 218 ? -18.391 -28.5 -11.602 1 98.38 218 ALA A C 1
ATOM 1604 O O . ALA A 1 218 ? -19.375 -29.188 -11.273 1 98.38 218 ALA A O 1
ATOM 1605 N N . GLY A 1 219 ? -17.484 -28.938 -12.391 1 97.94 219 GLY A N 1
ATOM 1606 C CA . GLY A 1 219 ? -17.625 -30.219 -13.062 1 97.94 219 GLY A CA 1
ATOM 1607 C C . GLY A 1 219 ? -17 -31.359 -12.289 1 97.94 219 GLY A C 1
ATOM 1608 O O . GLY A 1 219 ? -17.281 -32.531 -12.57 1 97.94 219 GLY A O 1
ATOM 1609 N N . GLY A 1 220 ? -16.062 -31.094 -11.406 1 97.56 220 GLY A N 1
ATOM 1610 C CA . GLY A 1 220 ? -15.406 -32.094 -10.594 1 97.56 220 GLY A CA 1
ATOM 1611 C C . GLY A 1 220 ? -14.195 -32.719 -11.281 1 97.56 220 GLY A C 1
ATOM 1612 O O . GLY A 1 220 ? -13.547 -33.594 -10.727 1 97.56 220 GLY A O 1
ATOM 1613 N N . THR A 1 221 ? -13.93 -32.281 -12.492 1 97.56 221 THR A N 1
ATOM 1614 C CA . THR A 1 221 ? -12.766 -32.719 -13.242 1 97.56 221 THR A CA 1
ATOM 1615 C C . THR A 1 221 ? -12.086 -31.516 -13.914 1 97.56 221 THR A C 1
ATOM 1617 O O . THR A 1 221 ? -12.719 -30.484 -14.148 1 97.56 221 THR A O 1
ATOM 1620 N N . ILE A 1 222 ? -10.852 -31.688 -14.227 1 98.06 222 ILE A N 1
ATOM 1621 C CA . ILE A 1 222 ? -10.07 -30.594 -14.797 1 98.06 222 ILE A CA 1
ATOM 1622 C C . ILE A 1 222 ? -10.602 -30.25 -16.188 1 98.06 222 ILE A C 1
ATOM 1624 O O . ILE A 1 222 ? -10.758 -31.141 -17.031 1 98.06 222 ILE A O 1
ATOM 1628 N N . SER A 1 223 ? -10.922 -29.016 -16.359 1 97 223 SER A N 1
ATOM 1629 C CA . SER A 1 223 ? -11.305 -28.406 -17.625 1 97 223 SER A CA 1
ATOM 1630 C C . SER A 1 223 ? -10.266 -27.406 -18.109 1 97 223 SER A C 1
ATOM 1632 O O . SER A 1 223 ? -9.953 -26.438 -17.422 1 97 223 SER A O 1
ATOM 1634 N N . ARG A 1 224 ? -9.789 -27.547 -19.266 1 97.25 224 ARG A N 1
ATOM 1635 C CA . ARG A 1 224 ? -8.727 -26.703 -19.797 1 97.25 224 ARG A CA 1
ATOM 1636 C C . ARG A 1 224 ? -9.289 -25.469 -20.5 1 97.25 224 ARG A C 1
ATOM 1638 O O . ARG A 1 224 ? -10.383 -25.531 -21.078 1 97.25 224 ARG A O 1
ATOM 1645 N N . ASN A 1 225 ? -8.602 -24.375 -20.438 1 96.88 225 ASN A N 1
ATOM 1646 C CA . ASN A 1 225 ? -8.906 -23.219 -21.266 1 96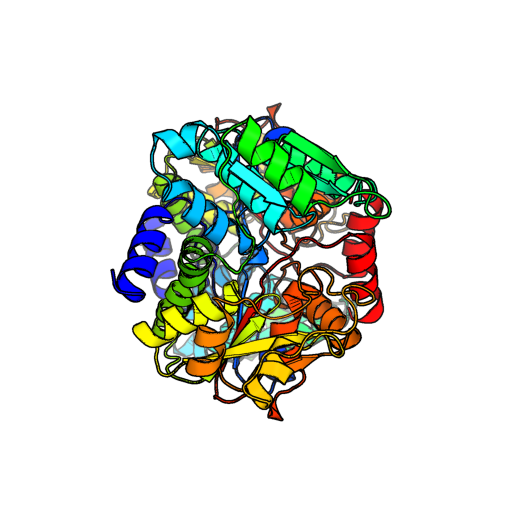.88 225 ASN A CA 1
ATOM 1647 C C . ASN A 1 225 ? -8.531 -23.484 -22.734 1 96.88 225 ASN A C 1
ATOM 1649 O O . ASN A 1 225 ? -7.555 -24.172 -23.016 1 96.88 225 ASN A O 1
ATOM 1653 N N . ASN A 1 226 ? -9.242 -22.859 -23.625 1 93.81 226 ASN A N 1
ATOM 1654 C CA . ASN A 1 226 ? -9 -23.031 -25.062 1 93.81 226 ASN A CA 1
ATOM 1655 C C . ASN A 1 226 ? -7.797 -22.219 -25.516 1 93.81 226 ASN A C 1
ATOM 1657 O O . ASN A 1 226 ? -7.242 -22.484 -26.594 1 93.81 226 ASN A O 1
ATOM 1661 N N . SER A 1 227 ? -7.496 -21.219 -24.75 1 90.38 227 SER A N 1
ATOM 1662 C CA . SER A 1 227 ? -6.395 -20.312 -25.078 1 90.38 227 SER A CA 1
ATOM 1663 C C . SER A 1 227 ? -5.688 -19.844 -23.812 1 90.38 227 SER A C 1
ATOM 1665 O O . SER A 1 227 ? -6.238 -19.922 -22.719 1 90.38 227 SER A O 1
ATOM 1667 N N . GLU A 1 228 ? -4.473 -19.453 -24.047 1 87.19 228 GLU A N 1
ATOM 1668 C CA . GLU A 1 228 ? -3.707 -18.875 -22.953 1 87.19 228 GLU A CA 1
ATOM 1669 C C . GLU A 1 228 ? -3.395 -17.406 -23.219 1 87.19 228 GLU A C 1
ATOM 1671 O O . GLU A 1 228 ? -2.518 -16.828 -22.578 1 87.19 228 GLU A O 1
ATOM 1676 N N . THR A 1 229 ? -4.031 -16.875 -24.219 1 90 229 THR A N 1
ATOM 1677 C CA . THR A 1 229 ? -3.852 -15.469 -24.578 1 90 229 THR A CA 1
ATOM 1678 C C . THR A 1 229 ? -5.188 -14.828 -24.938 1 90 229 THR A C 1
ATOM 1680 O O . THR A 1 229 ? -6.199 -15.523 -25.062 1 90 229 THR A O 1
ATOM 1683 N N . GLY A 1 230 ? -5.207 -13.531 -24.906 1 93 230 GLY A N 1
ATOM 1684 C CA . GLY A 1 230 ? -6.402 -12.859 -25.391 1 93 230 GLY A CA 1
ATOM 1685 C C . GLY A 1 230 ? -7.18 -12.156 -24.297 1 93 230 GLY A C 1
ATOM 1686 O O . GLY A 1 230 ? -8.367 -11.875 -24.453 1 93 230 GLY A O 1
ATOM 1687 N N . ASN A 1 231 ? -6.648 -11.977 -23.203 1 96.12 231 ASN A N 1
ATOM 1688 C CA . ASN A 1 231 ? -7.234 -11.281 -22.062 1 96.12 231 ASN A CA 1
ATOM 1689 C C . ASN A 1 231 ? -6.203 -10.422 -21.344 1 96.12 231 ASN A C 1
ATOM 1691 O O . ASN A 1 231 ? -5.023 -10.789 -21.281 1 96.12 231 ASN A O 1
ATOM 1695 N N . ILE A 1 232 ? -6.613 -9.312 -20.797 1 97 232 ILE A N 1
ATOM 1696 C CA . ILE A 1 232 ? -5.684 -8.352 -20.203 1 97 232 ILE A CA 1
ATOM 1697 C C . ILE A 1 232 ? -5.133 -8.922 -18.891 1 97 232 ILE A C 1
ATOM 1699 O O . ILE A 1 232 ? -4.164 -8.398 -18.344 1 97 232 ILE A O 1
ATOM 1703 N N . CYS A 1 233 ? -5.805 -9.938 -18.297 1 97.44 233 CYS A N 1
ATOM 1704 C CA . CYS A 1 233 ? -5.34 -10.578 -17.078 1 97.44 233 CYS A CA 1
ATOM 1705 C C . CYS A 1 233 ? -4.293 -11.641 -17.391 1 97.44 233 CYS A C 1
ATOM 1707 O O . CYS A 1 233 ? -4.422 -12.789 -16.953 1 97.44 233 CYS A O 1
ATOM 1709 N N . ASP A 1 234 ? -3.262 -11.25 -17.984 1 92.75 234 ASP A N 1
ATOM 1710 C CA . ASP A 1 234 ? -2.254 -12.141 -18.547 1 92.75 234 ASP A CA 1
ATOM 1711 C C . ASP A 1 234 ? -1.563 -12.945 -17.453 1 92.75 234 ASP A C 1
ATOM 1713 O O . ASP A 1 234 ? -1.138 -14.086 -17.688 1 92.75 234 ASP A O 1
ATOM 1717 N N . ALA A 1 235 ? -1.505 -12.43 -16.234 1 93.38 235 ALA A N 1
ATOM 1718 C CA . ALA A 1 235 ? -0.758 -13.047 -15.148 1 93.38 235 ALA A CA 1
ATOM 1719 C C . ALA A 1 235 ? -1.472 -14.297 -14.641 1 93.38 235 ALA A C 1
ATOM 1721 O O . ALA A 1 235 ? -0.879 -15.109 -13.922 1 93.38 235 ALA A O 1
ATOM 1722 N N . ILE A 1 236 ? -2.762 -14.453 -15.031 1 96.94 236 ILE A N 1
ATOM 1723 C CA . ILE A 1 236 ? -3.494 -15.578 -14.453 1 96.94 236 ILE A CA 1
ATOM 1724 C C . ILE A 1 236 ? -4.172 -16.375 -15.562 1 96.94 236 ILE A C 1
ATOM 1726 O O . ILE A 1 236 ? -5.172 -17.062 -15.32 1 96.94 236 ILE A O 1
ATOM 1730 N N . LEU A 1 237 ? -3.65 -16.188 -16.781 1 96.06 237 LEU A N 1
ATOM 1731 C CA . LEU A 1 237 ? -4.074 -17.078 -17.859 1 96.06 237 LEU A CA 1
ATOM 1732 C C . LEU A 1 237 ? -3.285 -18.375 -17.812 1 96.06 237 LEU A C 1
ATOM 1734 O O . LEU A 1 237 ? -2.09 -18.406 -18.125 1 96.06 237 LEU A O 1
ATOM 1738 N N . THR A 1 238 ? -3.904 -19.422 -17.391 1 94.69 238 THR A N 1
ATOM 1739 C CA . THR A 1 238 ? -3.297 -20.75 -17.281 1 94.69 238 THR A CA 1
ATOM 1740 C C . THR A 1 238 ? -4.109 -21.781 -18.078 1 94.69 238 THR A C 1
ATOM 1742 O O . THR A 1 238 ? -5.32 -21.625 -18.234 1 94.69 238 THR A O 1
ATOM 1745 N N . PRO A 1 239 ? -3.41 -22.766 -18.562 1 95.12 239 PRO A N 1
ATOM 1746 C CA . PRO A 1 239 ? -4.16 -23.75 -19.359 1 95.12 239 PRO A CA 1
ATOM 1747 C C . PRO A 1 239 ? -5.191 -24.516 -18.531 1 95.12 239 PRO A C 1
ATOM 1749 O O . PRO A 1 239 ? -6.301 -24.766 -19.016 1 95.12 239 PRO A O 1
ATOM 1752 N N . GLU A 1 240 ? -4.816 -24.875 -17.359 1 97.31 240 GLU A N 1
ATOM 1753 C CA . GLU A 1 240 ? -5.641 -25.672 -16.453 1 97.31 240 GLU A CA 1
ATOM 1754 C C . GLU A 1 240 ? -5.066 -25.688 -15.047 1 97.31 240 GLU A C 1
ATOM 1756 O O . GLU A 1 240 ? -3.904 -25.328 -14.836 1 97.31 240 GLU A O 1
ATOM 1761 N N . PRO A 1 241 ? -5.957 -26 -14.039 1 97.62 241 PRO A N 1
ATOM 1762 C CA . PRO A 1 241 ? -5.395 -26.156 -12.695 1 97.62 241 PRO A CA 1
ATOM 1763 C C . PRO A 1 241 ? -4.336 -27.25 -12.625 1 97.62 241 PRO A C 1
ATOM 1765 O O . PRO A 1 241 ? -4.32 -28.156 -13.461 1 97.62 241 PRO A O 1
ATOM 1768 N N . GLY A 1 242 ? -3.477 -27.156 -11.648 1 97.12 242 GLY A N 1
ATOM 1769 C CA . GLY A 1 242 ? -2.396 -28.125 -11.492 1 97.12 242 GLY A CA 1
ATOM 1770 C C . GLY A 1 242 ? -2.865 -29.469 -10.977 1 97.12 242 GLY A C 1
ATOM 1771 O O . GLY A 1 242 ? -3.994 -29.594 -10.5 1 97.12 242 GLY A O 1
ATOM 1772 N N . ARG A 1 243 ? -1.971 -30.422 -11.102 1 96.81 243 ARG A N 1
ATOM 1773 C CA . ARG A 1 243 ? -2.256 -31.766 -10.609 1 96.81 243 ARG A CA 1
ATOM 1774 C C . ARG A 1 243 ? -2.219 -31.812 -9.086 1 96.81 243 ARG A C 1
ATOM 1776 O O . ARG A 1 243 ? -2.938 -32.594 -8.461 1 96.81 243 ARG A O 1
ATOM 1783 N N . ILE A 1 244 ? -1.439 -30.953 -8.547 1 98.06 244 ILE A N 1
ATOM 1784 C CA . ILE A 1 244 ? -1.335 -30.891 -7.098 1 98.06 244 ILE A CA 1
ATOM 1785 C C . ILE A 1 244 ? -2.377 -29.906 -6.551 1 98.06 244 ILE A C 1
ATOM 1787 O O . ILE A 1 244 ? -2.982 -30.156 -5.508 1 98.06 244 ILE A O 1
ATOM 1791 N N . THR A 1 245 ? -2.662 -28.844 -7.25 1 98.62 245 THR A N 1
ATOM 1792 C CA . THR A 1 245 ? -3.531 -27.781 -6.738 1 98.62 245 THR A CA 1
ATOM 1793 C C . THR A 1 245 ? -4.996 -28.203 -6.84 1 98.62 245 THR A C 1
ATOM 1795 O O . THR A 1 245 ? -5.781 -27.938 -5.922 1 98.62 245 THR A O 1
ATOM 1798 N N . PHE A 1 246 ? -5.379 -28.953 -7.883 1 98.75 246 PHE A N 1
ATOM 1799 C CA . PHE A 1 246 ? -6.797 -29.188 -8.133 1 98.75 246 PHE A CA 1
ATOM 1800 C C . PHE A 1 246 ? -7.414 -30.016 -7.008 1 98.75 246 PHE A C 1
ATOM 1802 O O . PHE A 1 246 ? -8.5 -29.688 -6.52 1 98.75 246 PHE A O 1
ATOM 1809 N N . PRO A 1 247 ? -6.754 -31.094 -6.566 1 98.56 247 PRO A N 1
ATOM 1810 C CA . PRO A 1 247 ? -7.355 -31.828 -5.457 1 98.56 247 PRO A CA 1
ATOM 1811 C C . PRO A 1 247 ? -7.562 -30.969 -4.215 1 98.56 247 PRO A C 1
ATOM 1813 O O . PRO A 1 247 ? -8.539 -31.156 -3.484 1 98.56 247 PRO A O 1
ATOM 1816 N N . ILE A 1 248 ? -6.676 -30.047 -3.928 1 98.69 248 ILE A N 1
ATOM 1817 C CA . ILE A 1 248 ? -6.809 -29.141 -2.789 1 98.69 248 ILE A CA 1
ATOM 1818 C C . ILE A 1 248 ? -7.984 -28.203 -3.014 1 98.69 248 ILE A C 1
ATOM 1820 O O . ILE A 1 248 ? -8.844 -28.047 -2.139 1 98.69 248 ILE A O 1
ATOM 1824 N N . LEU A 1 249 ? -8.047 -27.625 -4.203 1 98.88 249 LEU A N 1
ATOM 1825 C CA . LEU A 1 249 ? -9.109 -26.688 -4.555 1 98.88 249 LEU A CA 1
ATOM 1826 C C . LEU A 1 249 ? -10.477 -27.359 -4.469 1 98.88 249 LEU A C 1
ATOM 1828 O O . LEU A 1 249 ? -11.406 -26.797 -3.895 1 98.88 249 LEU A O 1
ATOM 1832 N N . SER A 1 250 ? -10.531 -28.531 -5.066 1 98.75 250 SER A N 1
ATOM 1833 C CA . SER A 1 250 ? -11.789 -29.281 -5.117 1 98.75 250 SER A CA 1
ATOM 1834 C C . SER A 1 250 ? -12.297 -29.609 -3.717 1 98.75 250 SER A C 1
ATOM 1836 O O . SER A 1 250 ? -13.5 -29.562 -3.465 1 98.75 250 SER A O 1
ATOM 1838 N N . ARG A 1 251 ? -11.445 -29.844 -2.826 1 98.5 251 ARG A N 1
ATOM 1839 C CA . ARG A 1 251 ? -11.812 -30.234 -1.469 1 98.5 251 ARG A CA 1
ATOM 1840 C C . ARG A 1 251 ? -12.195 -29.031 -0.628 1 98.5 251 ARG A C 1
ATOM 1842 O O . ARG A 1 251 ? -13.109 -29.094 0.198 1 98.5 251 ARG A O 1
ATOM 1849 N N . LEU A 1 252 ? -11.531 -27.875 -0.869 1 98.75 252 LEU A N 1
ATOM 1850 C CA . LEU A 1 252 ? -11.547 -26.859 0.18 1 98.75 252 LEU A CA 1
ATOM 1851 C C . LEU A 1 252 ? -12.219 -25.578 -0.312 1 98.75 252 LEU A C 1
ATOM 1853 O O . LEU A 1 252 ? -12.672 -24.766 0.493 1 98.75 252 LEU A O 1
ATOM 1857 N N . CYS A 1 253 ? -12.312 -25.391 -1.584 1 98.81 253 CYS A N 1
ATOM 1858 C CA . CYS A 1 253 ? -12.773 -24.094 -2.086 1 98.81 253 CYS A CA 1
ATOM 1859 C C . CYS A 1 253 ? -14.266 -24.125 -2.379 1 98.81 253 CYS A C 1
ATOM 1861 O O . CYS A 1 253 ? -14.836 -25.203 -2.639 1 98.81 253 CYS A O 1
ATOM 1863 N N . GLY A 1 254 ? -14.867 -22.984 -2.215 1 98.62 254 GLY A N 1
ATOM 1864 C CA . GLY A 1 254 ? -16.203 -22.797 -2.758 1 98.62 254 GLY A CA 1
ATOM 1865 C C . GLY A 1 254 ? -16.219 -22.578 -4.258 1 98.62 254 GLY A C 1
ATOM 1866 O O . GLY A 1 254 ? -15.172 -22.625 -4.906 1 98.62 254 GLY A O 1
ATOM 1867 N N . PRO A 1 255 ? -17.422 -22.359 -4.809 1 98.62 255 PRO A N 1
ATOM 1868 C CA . PRO A 1 255 ? -17.531 -22.141 -6.254 1 98.62 255 PRO A CA 1
ATOM 1869 C C . PRO A 1 255 ? -16.719 -20.938 -6.734 1 98.62 255 PRO A C 1
ATOM 1871 O O . PRO A 1 255 ? -16.656 -19.922 -6.055 1 98.62 255 PRO A O 1
ATOM 1874 N N . GLY A 1 256 ? -16.141 -21.109 -7.902 1 98.75 256 GLY A N 1
ATOM 1875 C CA . GLY A 1 256 ? -15.367 -20.031 -8.492 1 98.75 256 GLY A CA 1
ATOM 1876 C C . GLY A 1 256 ? -16.219 -18.906 -9.039 1 98.75 256 GLY A C 1
ATOM 1877 O O . GLY A 1 256 ? -17.438 -19.078 -9.234 1 98.75 256 GLY A O 1
ATOM 1878 N N . LEU A 1 257 ? -15.586 -17.781 -9.172 1 98.88 257 LEU A N 1
ATOM 1879 C CA . LEU A 1 257 ? -16.203 -16.609 -9.812 1 98.88 257 LEU A CA 1
ATOM 1880 C C . LEU A 1 257 ? -15.391 -16.188 -11.031 1 98.88 257 LEU A C 1
ATOM 1882 O O . LEU A 1 257 ? -14.211 -16.5 -11.148 1 98.88 257 LEU A O 1
ATOM 1886 N N . ALA A 1 258 ? -16.031 -15.539 -11.953 1 98.81 258 ALA A N 1
ATOM 1887 C CA . ALA A 1 258 ? -15.391 -14.961 -13.133 1 98.81 258 ALA A CA 1
ATOM 1888 C C . ALA A 1 258 ? -15.789 -13.5 -13.305 1 98.81 258 ALA A C 1
ATOM 1890 O O . ALA A 1 258 ? -16.938 -13.125 -13.047 1 98.81 258 ALA A O 1
ATOM 1891 N N . VAL A 1 259 ? -14.867 -12.648 -13.742 1 98.88 259 VAL A N 1
ATOM 1892 C CA . VAL A 1 259 ? -15.156 -11.234 -13.938 1 98.88 259 VAL A CA 1
ATOM 1893 C C . VAL A 1 259 ? -14.758 -10.82 -15.352 1 98.88 259 VAL A C 1
ATOM 1895 O O . VAL A 1 259 ? -13.938 -11.477 -15.992 1 98.88 259 VAL A O 1
ATOM 1898 N N . THR A 1 260 ? -15.32 -9.758 -15.852 1 98.81 260 THR A N 1
ATOM 1899 C CA . THR A 1 260 ? -15 -9.242 -17.172 1 98.81 260 THR A CA 1
ATOM 1900 C C . THR A 1 260 ? -13.719 -8.414 -17.141 1 98.81 260 THR A C 1
ATOM 1902 O O . THR A 1 260 ? -13.266 -8.008 -16.062 1 98.81 260 THR A O 1
ATOM 1905 N N . GLU A 1 261 ? -13.172 -8.242 -18.328 1 98.69 261 GLU A N 1
ATOM 1906 C CA . GLU A 1 261 ? -12.016 -7.367 -18.438 1 98.69 261 GLU A CA 1
ATOM 1907 C C . GLU A 1 261 ? -12.328 -5.965 -17.922 1 98.69 261 GLU A C 1
ATOM 1909 O O . GLU A 1 261 ? -11.5 -5.34 -17.266 1 98.69 261 GLU A O 1
ATOM 1914 N N . ASP A 1 262 ? -13.492 -5.516 -18.25 1 98.81 262 ASP A N 1
ATOM 1915 C CA . ASP A 1 262 ? -13.891 -4.18 -17.812 1 98.81 262 ASP A CA 1
ATOM 1916 C C . ASP A 1 262 ? -13.977 -4.098 -16.297 1 98.81 262 ASP A C 1
ATOM 1918 O O . ASP A 1 262 ? -13.594 -3.086 -15.695 1 98.81 262 ASP A O 1
ATOM 1922 N N . GLU A 1 263 ? -14.547 -5.102 -15.641 1 98.88 263 GLU A N 1
ATOM 1923 C CA . GLU A 1 263 ? -14.633 -5.137 -14.188 1 98.88 263 GLU A CA 1
ATOM 1924 C C . GLU A 1 263 ? -13.242 -5.113 -13.547 1 98.88 263 GLU A C 1
ATOM 1926 O O . GLU A 1 263 ? -13.039 -4.477 -12.516 1 98.88 263 GLU A O 1
ATOM 1931 N N . ALA A 1 264 ? -12.32 -5.844 -14.148 1 98.88 264 ALA A N 1
ATOM 1932 C CA . ALA A 1 264 ? -10.945 -5.82 -13.656 1 98.88 264 ALA A CA 1
ATOM 1933 C C . ALA A 1 264 ? -10.359 -4.414 -13.734 1 98.88 264 ALA A C 1
ATOM 1935 O O . ALA A 1 264 ? -9.75 -3.934 -12.781 1 98.88 264 ALA A O 1
ATOM 1936 N N . LEU A 1 265 ? -10.57 -3.781 -14.891 1 98.88 265 LEU A N 1
ATOM 1937 C CA . LEU A 1 265 ? -10.07 -2.422 -15.07 1 98.88 265 LEU A CA 1
ATOM 1938 C C . LEU A 1 265 ? -10.703 -1.471 -14.062 1 98.88 265 LEU A C 1
ATOM 1940 O O . LEU A 1 265 ? -10.023 -0.605 -13.508 1 98.88 265 LEU A O 1
ATOM 1944 N N . ARG A 1 266 ? -11.977 -1.591 -13.828 1 98.81 266 ARG A N 1
ATOM 1945 C CA . ARG A 1 266 ? -12.68 -0.754 -12.859 1 98.81 266 ARG A CA 1
ATOM 1946 C C . ARG A 1 266 ? -12.133 -0.971 -11.453 1 98.81 266 ARG A C 1
ATOM 1948 O O . ARG A 1 266 ? -11.977 -0.016 -10.688 1 98.81 266 ARG A O 1
ATOM 1955 N N . ALA A 1 267 ? -11.875 -2.252 -11.125 1 98.94 267 ALA A N 1
ATOM 1956 C CA . ALA A 1 267 ? -11.32 -2.561 -9.805 1 98.94 267 ALA A CA 1
ATOM 1957 C C . ALA A 1 267 ? -9.93 -1.951 -9.648 1 98.94 267 ALA A C 1
ATOM 1959 O O . ALA A 1 267 ? -9.57 -1.489 -8.562 1 98.94 267 ALA A O 1
ATOM 1960 N N . MET A 1 268 ? -9.141 -1.966 -10.734 1 98.94 268 MET A N 1
ATOM 1961 C CA . MET A 1 268 ? -7.84 -1.303 -10.703 1 98.94 268 MET A CA 1
ATOM 1962 C C . MET A 1 268 ? -7.988 0.177 -10.367 1 98.94 268 MET A C 1
ATOM 1964 O O . MET A 1 268 ? -7.285 0.694 -9.5 1 98.94 268 MET A O 1
ATOM 1968 N N . ALA A 1 269 ? -8.914 0.816 -11.008 1 98.88 269 ALA A N 1
ATOM 1969 C CA . ALA A 1 269 ? -9.148 2.242 -10.789 1 98.88 269 ALA A CA 1
ATOM 1970 C C . ALA A 1 269 ? -9.625 2.514 -9.367 1 98.88 269 ALA A C 1
ATOM 1972 O O . ALA A 1 269 ? -9.203 3.482 -8.734 1 98.88 269 ALA A O 1
ATOM 1973 N N . LEU A 1 270 ? -10.5 1.673 -8.859 1 98.81 270 LEU A N 1
ATOM 1974 C CA . LEU A 1 270 ? -11.031 1.858 -7.516 1 98.81 270 LEU A CA 1
ATOM 1975 C C . LEU A 1 270 ? -9.953 1.612 -6.465 1 98.81 270 LEU A C 1
ATOM 1977 O O . LEU A 1 270 ? -9.922 2.277 -5.43 1 98.81 270 LEU A O 1
ATOM 1981 N N . ALA A 1 271 ? -9.055 0.602 -6.723 1 98.94 271 ALA A N 1
ATOM 1982 C CA . ALA A 1 271 ? -7.926 0.399 -5.82 1 98.94 271 ALA A CA 1
ATOM 1983 C C . ALA A 1 271 ? -7.039 1.641 -5.766 1 98.94 271 ALA A C 1
ATOM 1985 O O . ALA A 1 271 ? -6.57 2.025 -4.691 1 98.94 271 ALA A O 1
ATOM 1986 N N . PHE A 1 272 ? -6.809 2.262 -6.906 1 98.81 272 PHE A N 1
ATOM 1987 C CA . PHE A 1 272 ? -6.074 3.516 -7.008 1 98.81 272 PHE A CA 1
ATOM 1988 C C . PHE A 1 272 ? -6.77 4.617 -6.223 1 98.81 272 PHE A C 1
ATOM 1990 O O . PHE A 1 272 ? -6.148 5.285 -5.391 1 98.81 272 PHE A O 1
ATOM 1997 N N . LEU A 1 273 ? -8.008 4.777 -6.367 1 97.88 273 LEU A N 1
ATOM 1998 C CA . LEU A 1 273 ? -8.773 5.887 -5.82 1 97.88 273 LEU A CA 1
ATOM 1999 C C . LEU A 1 273 ? -8.969 5.723 -4.316 1 97.88 273 LEU A C 1
ATOM 2001 O O . LEU A 1 273 ? -8.922 6.703 -3.568 1 97.88 273 LEU A O 1
ATOM 2005 N N . ARG A 1 274 ? -9.18 4.43 -3.877 1 98.38 274 ARG A N 1
ATOM 2006 C CA . ARG A 1 274 ? -9.766 4.25 -2.549 1 98.38 274 ARG A CA 1
ATOM 2007 C C . ARG A 1 274 ? -8.781 3.559 -1.611 1 98.38 274 ARG A C 1
ATOM 2009 O O . ARG A 1 274 ? -8.922 3.639 -0.389 1 98.38 274 ARG A O 1
ATOM 2016 N N . LEU A 1 275 ? -7.777 2.92 -2.188 1 98.88 275 LEU A N 1
ATOM 2017 C CA . LEU A 1 275 ? -6.859 2.152 -1.352 1 98.88 275 LEU A CA 1
ATOM 2018 C C . LEU A 1 275 ? -5.426 2.639 -1.531 1 98.88 275 LEU A C 1
ATOM 2020 O O . LEU A 1 275 ? -4.543 2.293 -0.74 1 98.88 275 LEU A O 1
ATOM 2024 N N . LYS A 1 276 ? -5.203 3.402 -2.598 1 98.81 276 LYS A N 1
ATOM 2025 C CA . LYS A 1 276 ? -3.904 3.98 -2.932 1 98.81 276 LYS A CA 1
ATOM 2026 C C . LYS A 1 276 ? -2.873 2.891 -3.209 1 98.81 276 LYS A C 1
ATOM 2028 O O . LYS A 1 276 ? -1.699 3.037 -2.859 1 98.81 276 LYS A O 1
ATOM 2033 N N . ILE A 1 277 ? -3.311 1.789 -3.812 1 98.94 277 ILE A N 1
ATOM 2034 C CA . ILE A 1 277 ? -2.398 0.741 -4.258 1 98.94 277 ILE A CA 1
ATOM 2035 C C . ILE A 1 277 ? -2.535 0.546 -5.766 1 98.94 277 ILE A C 1
ATOM 2037 O O . ILE A 1 277 ? -3.506 1.006 -6.375 1 98.94 277 ILE A O 1
ATOM 2041 N N . VAL A 1 278 ? -1.554 -0.065 -6.336 1 98.88 278 VAL A N 1
ATOM 2042 C CA . VAL A 1 278 ? -1.479 -0.367 -7.762 1 98.88 278 VAL A CA 1
ATOM 2043 C C . VAL A 1 278 ? -1.692 -1.862 -7.988 1 98.88 278 VAL A C 1
ATOM 2045 O O . VAL A 1 278 ? -0.981 -2.689 -7.414 1 98.88 278 VAL A O 1
ATOM 2048 N N . LEU A 1 279 ? -2.68 -2.154 -8.773 1 98.88 279 LEU A N 1
ATOM 2049 C CA . LEU A 1 279 ? -2.949 -3.549 -9.102 1 98.88 279 LEU A CA 1
ATOM 2050 C C . LEU A 1 279 ? -2.82 -3.789 -10.602 1 98.88 279 LEU A C 1
ATOM 2052 O O . LEU A 1 279 ? -3.217 -2.941 -11.406 1 98.88 279 LEU A O 1
ATOM 2056 N N . GLU A 1 280 ? -2.197 -4.891 -10.977 1 98.56 280 GLU A N 1
ATOM 2057 C CA . GLU A 1 280 ? -2.324 -5.383 -12.344 1 98.56 280 GLU A CA 1
ATOM 2058 C C . GLU A 1 280 ? -3.689 -6.027 -12.578 1 98.56 280 GLU A C 1
ATOM 2060 O O . GLU A 1 280 ? -4.379 -6.387 -11.625 1 98.56 280 GLU A O 1
ATOM 2065 N N . PRO A 1 281 ? -4.098 -6.254 -13.844 1 98.56 281 PRO A N 1
ATOM 2066 C CA . PRO A 1 281 ? -5.449 -6.758 -14.086 1 98.56 281 PRO A CA 1
ATOM 2067 C C . PRO A 1 281 ? -5.715 -8.094 -13.391 1 98.56 281 PRO A C 1
ATOM 2069 O O . PRO A 1 281 ? -6.727 -8.242 -12.703 1 98.56 281 PRO A O 1
ATOM 2072 N N . GLY A 1 282 ? -4.797 -9.039 -13.555 1 98.38 282 GLY A N 1
ATOM 2073 C CA . GLY A 1 282 ? -4.961 -10.328 -12.906 1 98.38 282 GLY A CA 1
ATOM 2074 C C . GLY A 1 282 ? -5.004 -10.227 -11.391 1 98.38 282 GLY A C 1
ATOM 2075 O O . GLY A 1 282 ? -5.645 -11.047 -10.727 1 98.38 282 GLY A O 1
ATOM 2076 N N . GLY A 1 283 ? -4.32 -9.219 -10.82 1 98.75 283 GLY A N 1
ATOM 2077 C CA . GLY A 1 283 ? -4.27 -9.008 -9.391 1 98.75 283 GLY A CA 1
ATOM 2078 C C . GLY A 1 283 ? -5.504 -8.305 -8.844 1 98.75 283 GLY A C 1
ATOM 2079 O O . GLY A 1 283 ? -5.695 -8.219 -7.633 1 98.75 283 GLY A O 1
ATOM 2080 N N . ALA A 1 284 ? -6.406 -7.875 -9.742 1 98.88 284 ALA A N 1
ATOM 2081 C CA . ALA A 1 284 ? -7.551 -7.059 -9.344 1 98.88 284 ALA A CA 1
ATOM 2082 C C . ALA A 1 284 ? -8.844 -7.859 -9.406 1 98.88 284 ALA A C 1
ATOM 2084 O O . ALA A 1 284 ? -9.891 -7.398 -8.953 1 98.88 284 ALA A O 1
ATOM 2085 N N . VAL A 1 285 ? -8.789 -9.062 -9.891 1 98.94 285 VAL A N 1
ATOM 2086 C CA . VAL A 1 285 ? -10.031 -9.758 -10.219 1 98.94 285 VAL A CA 1
ATOM 2087 C C . VAL A 1 285 ? -10.781 -10.109 -8.938 1 98.94 285 VAL A C 1
ATOM 2089 O O . VAL A 1 285 ? -12.016 -10.102 -8.914 1 98.94 285 VAL A O 1
ATOM 2092 N N . SER A 1 286 ? -10.062 -10.469 -7.848 1 98.94 286 SER A N 1
ATOM 2093 C CA . SER A 1 286 ? -10.734 -10.781 -6.59 1 98.94 286 SER A CA 1
ATOM 2094 C C . SER A 1 286 ? -11.477 -9.562 -6.047 1 98.94 286 SER A C 1
ATOM 2096 O O . SER A 1 286 ? -12.609 -9.68 -5.578 1 98.94 286 SER A O 1
ATOM 2098 N N . LEU A 1 287 ? -10.836 -8.398 -6.109 1 98.94 287 LEU A N 1
ATOM 2099 C CA . LEU A 1 287 ? -11.5 -7.164 -5.699 1 98.94 287 LEU A CA 1
ATOM 2100 C C . LEU A 1 287 ? -12.703 -6.871 -6.59 1 98.94 287 LEU A C 1
ATOM 2102 O O . LEU A 1 287 ? -13.75 -6.457 -6.102 1 98.94 287 LEU A O 1
ATOM 2106 N N . ALA A 1 288 ? -12.516 -7.082 -7.906 1 99 288 ALA A N 1
ATOM 2107 C CA . ALA A 1 288 ? -13.617 -6.887 -8.844 1 99 288 ALA A CA 1
ATOM 2108 C C . ALA A 1 288 ? -14.82 -7.742 -8.453 1 99 288 ALA A C 1
ATOM 2110 O O . ALA A 1 288 ? -15.953 -7.246 -8.391 1 99 288 ALA A O 1
ATOM 2111 N N . ALA A 1 289 ? -14.562 -8.992 -8.164 1 98.94 289 ALA A N 1
ATOM 2112 C CA . ALA A 1 289 ? -15.648 -9.898 -7.797 1 98.94 289 ALA A CA 1
ATOM 2113 C C . ALA A 1 289 ? -16.328 -9.438 -6.512 1 98.94 289 ALA A C 1
ATOM 2115 O O . ALA A 1 289 ? -17.562 -9.477 -6.406 1 98.94 289 ALA A O 1
ATOM 2116 N N . ALA A 1 290 ? -15.57 -9.039 -5.531 1 98.94 290 ALA A N 1
ATOM 2117 C CA . ALA A 1 290 ? -16.109 -8.555 -4.258 1 98.94 290 ALA A CA 1
ATOM 2118 C C . ALA A 1 290 ? -17.031 -7.359 -4.469 1 98.94 290 ALA A C 1
ATOM 2120 O O . ALA A 1 290 ? -18.047 -7.223 -3.785 1 98.94 290 ALA A O 1
ATOM 2121 N N . LEU A 1 291 ? -16.672 -6.52 -5.414 1 98.88 291 LEU A N 1
ATOM 2122 C CA . LEU A 1 291 ? -17.359 -5.242 -5.578 1 98.88 291 LEU A CA 1
ATOM 2123 C C . LEU A 1 291 ? -18.562 -5.383 -6.504 1 98.88 291 LEU A C 1
ATOM 2125 O O . LEU A 1 291 ? -19.594 -4.75 -6.281 1 98.88 291 LEU A O 1
ATOM 2129 N N . PHE A 1 292 ? -18.422 -6.254 -7.523 1 98.81 292 PHE A N 1
ATOM 2130 C CA . PHE A 1 292 ? -19.391 -6.152 -8.609 1 98.81 292 PHE A CA 1
ATOM 2131 C C . PHE A 1 292 ? -20.234 -7.414 -8.695 1 98.81 292 PHE A C 1
ATOM 2133 O O . PHE A 1 292 ? -21.156 -7.492 -9.508 1 98.81 292 PHE A O 1
ATOM 2140 N N . HIS A 1 293 ? -19.938 -8.438 -7.91 1 98.5 293 HIS A N 1
ATOM 2141 C CA . HIS A 1 293 ? -20.75 -9.641 -7.863 1 98.5 293 HIS A CA 1
ATOM 2142 C C . HIS A 1 293 ? -21.203 -9.945 -6.438 1 98.5 293 HIS A C 1
ATOM 2144 O O . HIS A 1 293 ? -21.031 -11.062 -5.949 1 98.5 293 HIS A O 1
ATOM 2150 N N . PRO A 1 294 ? -21.828 -8.984 -5.789 1 96.06 294 PRO A N 1
ATOM 2151 C CA . PRO A 1 294 ? -22.203 -9.172 -4.383 1 96.06 294 PRO A CA 1
ATOM 2152 C C . PRO A 1 294 ? -23.172 -10.328 -4.18 1 96.06 294 PRO A C 1
ATOM 2154 O O . PRO A 1 294 ? -23.172 -10.969 -3.123 1 96.06 294 PRO A O 1
ATOM 2157 N N . ASP A 1 295 ? -23.922 -10.68 -5.148 1 97.44 295 ASP A N 1
ATOM 2158 C CA . ASP A 1 295 ? -24.922 -11.734 -5.039 1 97.44 295 ASP A CA 1
ATOM 2159 C C . ASP A 1 295 ? -24.266 -13.117 -5.062 1 97.44 295 ASP A C 1
ATOM 2161 O O . ASP A 1 295 ? -24.906 -14.109 -4.711 1 97.44 295 ASP A O 1
ATOM 2165 N N . GLN A 1 296 ? -23.016 -13.156 -5.465 1 98.19 296 GLN A N 1
ATOM 2166 C CA . GLN A 1 296 ? -22.312 -14.438 -5.551 1 98.19 296 GLN A CA 1
ATOM 2167 C C . GLN A 1 296 ? -21.359 -14.617 -4.375 1 98.19 296 GLN A C 1
ATOM 2169 O O . GLN A 1 296 ? -20.656 -15.625 -4.293 1 98.19 296 GLN A O 1
ATOM 2174 N N . VAL A 1 297 ? -21.328 -13.648 -3.535 1 97.69 297 VAL A N 1
ATOM 2175 C CA . VAL A 1 297 ? -20.391 -13.656 -2.416 1 97.69 297 VAL A CA 1
ATOM 2176 C C . VAL A 1 297 ? -21.156 -13.742 -1.1 1 97.69 297 VAL A C 1
ATOM 2178 O O . VAL A 1 297 ? -22.203 -13.094 -0.938 1 97.69 297 VAL A O 1
ATOM 2181 N N . GLU A 1 298 ? -20.672 -14.484 -0.188 1 96.19 298 GLU A N 1
ATOM 2182 C CA . GLU A 1 298 ? -21.359 -14.688 1.084 1 96.19 298 GLU A CA 1
ATOM 2183 C C . GLU A 1 298 ? -20.594 -14.039 2.234 1 96.19 298 GLU A C 1
ATOM 2185 O O . GLU A 1 298 ? -19.375 -13.914 2.176 1 96.19 298 GLU A O 1
ATOM 2190 N N . GLY A 1 299 ? -21.359 -13.672 3.375 1 96.5 299 GLY A N 1
ATOM 2191 C CA . GLY A 1 299 ? -20.781 -13.109 4.586 1 96.5 299 GLY A CA 1
ATOM 2192 C C . GLY A 1 299 ? -21 -11.617 4.715 1 96.5 299 GLY A C 1
ATOM 2193 O O . GLY A 1 299 ? -21.125 -10.914 3.709 1 96.5 299 GLY A O 1
ATOM 2194 N N . ASP A 1 300 ? -21.047 -11.133 5.914 1 97.56 300 ASP A N 1
ATOM 2195 C CA . ASP A 1 300 ? -21.156 -9.703 6.195 1 97.56 300 ASP A CA 1
ATOM 2196 C C . ASP A 1 300 ? -19.875 -8.961 5.816 1 97.56 300 ASP A C 1
ATOM 2198 O O . ASP A 1 300 ? -19.906 -7.762 5.539 1 97.56 300 ASP A O 1
ATOM 2202 N N . THR A 1 301 ? -18.812 -9.711 5.906 1 98.56 301 THR A N 1
ATOM 2203 C CA . THR A 1 301 ? -17.5 -9.234 5.484 1 98.56 301 THR A CA 1
ATOM 2204 C C . THR A 1 301 ? -16.891 -10.164 4.434 1 98.56 301 THR A C 1
ATOM 2206 O O . THR A 1 301 ? -16.953 -11.383 4.57 1 98.56 301 THR A O 1
ATOM 2209 N N . VAL A 1 302 ? -16.453 -9.562 3.348 1 98.81 302 VAL A N 1
ATOM 2210 C CA . VAL A 1 302 ? -15.727 -10.328 2.338 1 98.81 302 VAL A CA 1
ATOM 2211 C C . VAL A 1 302 ? -14.266 -9.898 2.297 1 98.81 302 VAL A C 1
ATOM 2213 O O . VAL A 1 302 ? -13.961 -8.711 2.445 1 98.81 302 VAL A O 1
ATOM 2216 N N . LEU A 1 303 ? -13.352 -10.859 2.213 1 98.94 303 LEU A N 1
ATOM 2217 C CA . LEU A 1 303 ? -11.93 -10.594 2.053 1 98.94 303 LEU A CA 1
ATOM 2218 C C . LEU A 1 303 ? -11.484 -10.836 0.615 1 98.94 303 LEU A C 1
ATOM 2220 O O . LEU A 1 303 ? -11.922 -11.805 -0.015 1 98.94 303 LEU A O 1
ATOM 2224 N N . ALA A 1 304 ? -10.734 -9.961 0.039 1 98.94 304 ALA A N 1
ATOM 2225 C CA . ALA A 1 304 ? -10.195 -10.086 -1.313 1 98.94 304 ALA A CA 1
ATOM 2226 C C . ALA A 1 304 ? -8.672 -10.016 -1.307 1 98.94 304 ALA A C 1
ATOM 2228 O O . ALA A 1 304 ? -8.094 -9.055 -0.785 1 98.94 304 ALA A O 1
ATOM 2229 N N . VAL A 1 305 ? -8.016 -10.992 -1.872 1 98.94 305 VAL A N 1
ATOM 2230 C CA . VAL A 1 305 ? -6.562 -10.977 -2.006 1 98.94 305 VAL A CA 1
ATOM 2231 C C . VAL A 1 305 ? -6.172 -10.273 -3.305 1 98.94 305 VAL A C 1
ATOM 2233 O O . VAL A 1 305 ? -6.504 -10.742 -4.395 1 98.94 305 VAL A O 1
ATOM 2236 N N . ALA A 1 306 ? -5.539 -9.125 -3.215 1 98.88 306 ALA A N 1
ATOM 2237 C CA . ALA A 1 306 ? -4.969 -8.422 -4.363 1 98.88 306 ALA A CA 1
ATOM 2238 C C . ALA A 1 306 ? -3.553 -8.906 -4.652 1 98.88 306 ALA A C 1
ATOM 2240 O O . ALA A 1 306 ? -2.59 -8.422 -4.047 1 98.88 306 ALA A O 1
ATOM 2241 N N . SER A 1 307 ? -3.359 -9.734 -5.59 1 98.69 307 SER A N 1
ATOM 2242 C CA . SER A 1 307 ? -2.24 -10.664 -5.656 1 98.69 307 SER A CA 1
ATOM 2243 C C . SER A 1 307 ? -0.996 -10 -6.23 1 98.69 307 SER A C 1
ATOM 2245 O O . SER A 1 307 ? 0.129 -10.359 -5.875 1 98.69 307 SER A O 1
ATOM 2247 N N . GLY A 1 308 ? -1.138 -9.156 -7.266 1 98.38 308 GLY A N 1
ATOM 2248 C CA . GLY A 1 308 ? 0.024 -8.523 -7.871 1 98.38 308 GLY A CA 1
ATOM 2249 C C . GLY A 1 308 ? -0.263 -7.133 -8.406 1 98.38 308 GLY A C 1
ATOM 2250 O O . GLY A 1 308 ? -1.42 -6.781 -8.641 1 98.38 308 GLY A O 1
ATOM 2251 N N . GLY A 1 309 ? 0.815 -6.355 -8.57 1 98.12 309 GLY A N 1
ATOM 2252 C CA . GLY A 1 309 ? 0.664 -4.98 -9.008 1 98.12 309 GLY A CA 1
ATOM 2253 C C . GLY A 1 309 ? 1.58 -4.617 -10.164 1 98.12 309 GLY A C 1
ATOM 2254 O O . GLY A 1 309 ? 1.765 -3.439 -10.469 1 98.12 309 GLY A O 1
ATOM 2255 N N . ASN A 1 310 ? 2.217 -5.625 -10.82 1 96.5 310 ASN A N 1
ATOM 2256 C CA . ASN A 1 310 ? 3.146 -5.363 -11.914 1 96.5 310 ASN A CA 1
ATOM 2257 C C . ASN A 1 310 ? 2.41 -5.133 -13.227 1 96.5 310 ASN A C 1
ATOM 2259 O O . ASN A 1 310 ? 2.219 -6.066 -14.008 1 96.5 310 ASN A O 1
ATOM 2263 N N . VAL A 1 311 ? 2.012 -3.922 -13.477 1 96.69 311 VAL A N 1
ATOM 2264 C CA . VAL A 1 311 ? 1.214 -3.523 -14.633 1 96.69 311 VAL A CA 1
ATOM 2265 C C . VAL A 1 311 ? 1.967 -2.469 -15.438 1 96.69 311 VAL A C 1
ATOM 2267 O O . VAL A 1 311 ? 2.65 -1.614 -14.875 1 96.69 311 VAL A O 1
ATOM 2270 N N . ASP A 1 312 ? 1.839 -2.625 -16.781 1 94.38 312 ASP A N 1
ATOM 2271 C CA . ASP A 1 312 ? 2.381 -1.597 -17.656 1 94.38 312 ASP A CA 1
ATOM 2272 C C . ASP A 1 312 ? 1.715 -0.246 -17.406 1 94.38 312 ASP A C 1
ATOM 2274 O O . ASP A 1 312 ? 0.497 -0.172 -17.234 1 94.38 312 ASP A O 1
ATOM 2278 N N . ALA A 1 313 ? 2.572 0.826 -17.422 1 97.12 313 ALA A N 1
ATOM 2279 C CA . ALA A 1 313 ? 2.068 2.17 -17.141 1 97.12 313 ALA A CA 1
ATOM 2280 C C . ALA A 1 313 ? 0.973 2.555 -18.125 1 97.12 313 ALA A C 1
ATOM 2282 O O . ALA A 1 313 ? 0 3.219 -17.766 1 97.12 313 ALA A O 1
ATOM 2283 N N . ALA A 1 314 ? 1.104 2.162 -19.406 1 96.81 314 ALA A N 1
ATOM 2284 C CA . ALA A 1 314 ? 0.126 2.512 -20.438 1 96.81 314 ALA A CA 1
ATOM 2285 C C . ALA A 1 314 ? -1.231 1.88 -20.141 1 96.81 314 ALA A C 1
ATOM 2287 O O . ALA A 1 314 ? -2.27 2.533 -20.266 1 96.81 314 ALA A O 1
ATOM 2288 N N . LEU A 1 315 ? -1.21 0.627 -19.828 1 97.12 315 LEU A N 1
ATOM 2289 C CA . LEU A 1 315 ? -2.457 -0.051 -19.484 1 97.12 315 LEU A CA 1
ATOM 2290 C C . LEU A 1 315 ? -3.096 0.561 -18.25 1 97.12 315 LEU A C 1
ATOM 2292 O O . LEU A 1 315 ? -4.316 0.721 -18.188 1 97.12 315 LEU A O 1
ATOM 2296 N N . PHE A 1 316 ? -2.277 0.87 -17.219 1 98.44 316 PHE A N 1
ATOM 2297 C CA . PHE A 1 316 ? -2.789 1.487 -16 1 98.44 316 PHE A CA 1
ATOM 2298 C C . PHE A 1 316 ? -3.43 2.836 -16.312 1 98.44 316 PHE A C 1
ATOM 2300 O O . PHE A 1 316 ? -4.496 3.156 -15.781 1 98.44 316 PHE A O 1
ATOM 2307 N N . ARG A 1 317 ? -2.789 3.65 -17.141 1 98.38 317 ARG A N 1
ATOM 2308 C CA . ARG A 1 317 ? -3.355 4.934 -17.531 1 98.38 317 ARG A CA 1
ATOM 2309 C C . ARG A 1 317 ? -4.699 4.742 -18.234 1 98.38 317 ARG A C 1
ATOM 2311 O O . ARG A 1 317 ? -5.621 5.539 -18.031 1 98.38 317 ARG A O 1
ATOM 2318 N N . THR A 1 318 ? -4.82 3.691 -19 1 97.88 318 THR A N 1
ATOM 2319 C CA . THR A 1 318 ? -6.082 3.383 -19.656 1 97.88 318 THR A CA 1
ATOM 2320 C C . THR A 1 318 ? -7.176 3.104 -18.641 1 97.88 318 THR A C 1
ATOM 2322 O O . THR A 1 318 ? -8.297 3.596 -18.766 1 97.88 318 THR A O 1
ATOM 2325 N N . ALA A 1 319 ? -6.828 2.289 -17.594 1 98.56 319 ALA A N 1
ATOM 2326 C CA . ALA A 1 319 ? -7.793 1.994 -16.547 1 98.56 319 ALA A CA 1
ATOM 2327 C C . ALA A 1 319 ? -8.273 3.275 -15.867 1 98.56 319 ALA A C 1
ATOM 2329 O O . ALA A 1 319 ? -9.469 3.428 -15.602 1 98.56 319 ALA A O 1
ATOM 2330 N N . LEU A 1 320 ? -7.359 4.207 -15.602 1 98.38 320 LEU A N 1
ATOM 2331 C CA . LEU A 1 320 ? -7.695 5.457 -14.93 1 98.38 320 LEU A CA 1
ATOM 2332 C C . LEU A 1 320 ? -8.531 6.355 -15.844 1 98.38 320 LEU A C 1
ATOM 2334 O O . LEU A 1 320 ? -9.469 7.008 -15.383 1 98.38 320 LEU A O 1
ATOM 2338 N N . GLU A 1 321 ? -8.164 6.402 -17.094 1 97.31 321 GLU A N 1
ATOM 2339 C CA . GLU A 1 321 ? -8.891 7.23 -18.047 1 97.31 321 GLU A CA 1
ATOM 2340 C C . GLU A 1 321 ? -10.336 6.77 -18.188 1 97.31 321 GLU A C 1
ATOM 2342 O O . GLU A 1 321 ? -11.25 7.594 -18.312 1 97.31 321 GLU A O 1
ATOM 2347 N N . LEU A 1 322 ? -10.523 5.477 -18.188 1 97 322 LEU A N 1
ATOM 2348 C CA . LEU A 1 322 ? -11.844 4.902 -18.406 1 97 322 LEU A CA 1
ATOM 2349 C C . LEU A 1 322 ? -12.703 5.012 -17.141 1 97 322 LEU A C 1
ATOM 2351 O O . LEU A 1 322 ? -13.922 5.195 -17.234 1 97 322 LEU A O 1
ATOM 2355 N N . HIS A 1 323 ? -12.039 4.918 -15.914 1 96.69 323 HIS A N 1
ATOM 2356 C CA . HIS A 1 323 ? -12.875 4.609 -14.766 1 96.69 323 HIS A CA 1
ATOM 2357 C C . HIS A 1 323 ? -12.562 5.527 -13.586 1 96.69 323 HIS A C 1
ATOM 2359 O O . HIS A 1 323 ? -13.156 5.398 -12.516 1 96.69 323 HIS A O 1
ATOM 2365 N N . ALA A 1 324 ? -11.516 6.441 -13.641 1 92.62 324 ALA A N 1
ATOM 2366 C CA . ALA A 1 324 ? -11.156 7.289 -12.508 1 92.62 324 ALA A CA 1
ATOM 2367 C C . ALA A 1 324 ? -11.352 8.766 -12.844 1 92.62 324 ALA A C 1
ATOM 2369 O O . ALA A 1 324 ? -11.234 9.164 -14 1 92.62 324 ALA A O 1
ATOM 2370 N N . MET B 1 1 ? 1.817 16.703 32.031 1 75.75 1 MET B N 1
ATOM 2371 C CA . MET B 1 1 ? 2.07 15.562 31.156 1 75.75 1 MET B CA 1
ATOM 2372 C C . MET B 1 1 ? 3.258 15.828 30.234 1 75.75 1 MET B C 1
ATOM 2374 O O . MET B 1 1 ? 3.344 16.891 29.625 1 75.75 1 MET B O 1
ATOM 2378 N N . SER B 1 2 ? 4.219 14.984 30.297 1 84.19 2 SER B N 1
ATOM 2379 C CA . SER B 1 2 ? 5.359 15.141 29.406 1 84.19 2 SER B CA 1
ATOM 2380 C C . SER B 1 2 ? 4.949 14.93 27.953 1 84.19 2 SER B C 1
ATOM 2382 O O . SER B 1 2 ? 3.854 14.43 27.672 1 84.19 2 SER B O 1
ATOM 2384 N N . THR B 1 3 ? 5.727 15.422 27.125 1 89.88 3 THR B N 1
ATOM 2385 C CA . THR B 1 3 ? 5.477 15.266 25.703 1 89.88 3 THR B CA 1
ATOM 2386 C C . THR B 1 3 ? 5.371 13.789 25.328 1 89.88 3 THR B C 1
ATOM 2388 O O . THR B 1 3 ? 4.465 13.391 24.594 1 89.88 3 THR B O 1
ATOM 2391 N N . LEU B 1 4 ? 6.211 13.023 25.953 1 93.31 4 LEU B N 1
ATOM 2392 C CA . LEU B 1 4 ? 6.195 11.602 25.656 1 93.31 4 LEU B CA 1
ATOM 2393 C C . LEU B 1 4 ? 4.914 10.953 26.156 1 93.31 4 LEU B C 1
ATOM 2395 O O . LEU B 1 4 ? 4.34 10.094 25.484 1 93.31 4 LEU B O 1
ATOM 2399 N N . GLU B 1 5 ? 4.496 11.391 27.328 1 95.75 5 GLU B N 1
ATOM 2400 C CA . GLU B 1 5 ? 3.254 10.859 27.875 1 95.75 5 GLU B CA 1
ATOM 2401 C C . GLU B 1 5 ? 2.066 11.188 26.984 1 95.75 5 GLU B C 1
ATOM 2403 O O . GLU B 1 5 ? 1.158 10.375 26.812 1 95.75 5 GLU B O 1
ATOM 2408 N N . LEU B 1 6 ? 2.123 12.383 26.453 1 96.88 6 LEU B N 1
ATOM 2409 C CA . LEU B 1 6 ? 1.053 12.805 25.547 1 96.88 6 LEU B CA 1
ATOM 2410 C C . LEU B 1 6 ? 1.035 11.945 24.281 1 96.88 6 LEU B C 1
ATOM 2412 O O . LEU B 1 6 ? -0.032 11.539 23.828 1 96.88 6 LEU B O 1
ATOM 2416 N N . ILE B 1 7 ? 2.191 11.633 23.75 1 98.12 7 ILE B N 1
ATOM 2417 C CA . ILE B 1 7 ? 2.354 10.844 22.547 1 98.12 7 ILE B CA 1
ATOM 2418 C C . ILE B 1 7 ? 1.918 9.398 22.797 1 98.12 7 ILE B C 1
ATOM 2420 O O . ILE B 1 7 ? 1.205 8.805 21.984 1 98.12 7 ILE B O 1
ATOM 2424 N N . GLU B 1 8 ? 2.258 8.883 23.922 1 97.88 8 GLU B N 1
ATOM 2425 C CA . GLU B 1 8 ? 1.897 7.512 24.281 1 97.88 8 GLU B CA 1
ATOM 2426 C C . GLU B 1 8 ? 0.397 7.383 24.531 1 97.88 8 GLU B C 1
ATOM 2428 O O . GLU B 1 8 ? -0.214 6.375 24.156 1 97.88 8 GLU B O 1
ATOM 2433 N N . ALA B 1 9 ? -0.106 8.406 25.188 1 98.25 9 ALA B N 1
ATOM 2434 C CA . ALA B 1 9 ? -1.551 8.406 25.391 1 98.25 9 ALA B CA 1
ATOM 2435 C C . ALA B 1 9 ? -2.301 8.438 24.062 1 98.25 9 ALA B C 1
ATOM 2437 O O . ALA B 1 9 ? -3.312 7.75 23.906 1 98.25 9 ALA B O 1
ATOM 2438 N N . ALA B 1 10 ? -1.855 9.242 23.141 1 98.56 10 ALA B N 1
ATOM 2439 C CA . ALA B 1 10 ? -2.455 9.289 21.812 1 98.56 10 ALA B CA 1
ATOM 2440 C C . ALA B 1 10 ? -2.35 7.934 21.109 1 98.56 10 ALA B C 1
ATOM 2442 O O . ALA B 1 10 ? -3.314 7.469 20.5 1 98.56 10 ALA B O 1
ATOM 2443 N N . ALA B 1 11 ? -1.157 7.32 21.219 1 98.44 11 ALA B N 1
ATOM 2444 C CA . ALA B 1 11 ? -0.933 6.016 20.594 1 98.44 11 ALA B CA 1
ATOM 2445 C C . ALA B 1 11 ? -1.903 4.973 21.141 1 98.44 11 ALA B C 1
ATOM 2447 O O . ALA B 1 11 ? -2.393 4.121 20.391 1 98.44 11 ALA B O 1
ATOM 2448 N N . GLU B 1 12 ? -2.133 5.031 22.391 1 98.31 12 GLU B N 1
ATOM 2449 C CA . GLU B 1 12 ? -3.078 4.113 23.016 1 98.31 12 GLU B CA 1
ATOM 2450 C C . GLU B 1 12 ? -4.488 4.316 22.469 1 98.31 12 GLU B C 1
ATOM 2452 O O . GLU B 1 12 ? -5.195 3.346 22.188 1 98.31 12 GLU B O 1
ATOM 2457 N N . ARG B 1 13 ? -4.906 5.52 22.297 1 98.25 13 ARG B N 1
ATOM 2458 C CA . ARG B 1 13 ? -6.238 5.82 21.781 1 98.25 13 ARG B CA 1
ATOM 2459 C C . ARG B 1 13 ? -6.352 5.445 20.312 1 98.25 13 ARG B C 1
ATOM 2461 O O . ARG B 1 13 ? -7.434 5.117 19.828 1 98.25 13 ARG B O 1
ATOM 2468 N N . LEU B 1 14 ? -5.207 5.469 19.609 1 98.56 14 LEU B N 1
ATOM 2469 C CA . LEU B 1 14 ? -5.156 5.16 18.188 1 98.56 14 LEU B CA 1
ATOM 2470 C C . LEU B 1 14 ? -5.203 3.652 17.953 1 98.56 14 LEU B C 1
ATOM 2472 O O . LEU B 1 14 ? -5.621 3.195 16.891 1 98.56 14 LEU B O 1
ATOM 2476 N N . SER B 1 15 ? -4.742 2.904 19 1 97.19 15 SER B N 1
ATOM 2477 C CA . SER B 1 15 ? -4.605 1.459 18.859 1 97.19 15 SER B CA 1
ATOM 2478 C C . SER B 1 15 ? -5.934 0.815 18.469 1 97.19 15 SER B C 1
ATOM 2480 O O . SER B 1 15 ? -6.961 1.069 19.094 1 97.19 15 SER B O 1
ATOM 2482 N N . GLY B 1 16 ? -5.918 0.019 17.344 1 95.25 16 GLY B N 1
ATOM 2483 C CA . GLY B 1 16 ? -7.109 -0.664 16.875 1 95.25 16 GLY B CA 1
ATOM 2484 C C . GLY B 1 16 ? -7.938 0.174 15.914 1 95.25 16 GLY B C 1
ATOM 2485 O O . GLY B 1 16 ? -8.859 -0.333 15.273 1 95.25 16 GLY B O 1
ATOM 2486 N N . HIS B 1 17 ? -7.52 1.48 15.75 1 97.19 17 HIS B N 1
ATOM 2487 C CA . HIS B 1 17 ? -8.32 2.369 14.914 1 97.19 17 HIS B CA 1
ATOM 2488 C C . HIS B 1 17 ? -7.52 2.867 13.719 1 97.19 17 HIS B C 1
ATOM 2490 O O . HIS B 1 17 ? -8.094 3.197 12.68 1 97.19 17 HIS B O 1
ATOM 2496 N N . VAL B 1 18 ? -6.223 2.928 13.898 1 97.88 18 VAL B N 1
ATOM 2497 C CA . VAL B 1 18 ? -5.359 3.291 12.781 1 97.88 18 VAL B CA 1
ATOM 2498 C C . VAL B 1 18 ? -4.668 2.043 12.242 1 97.88 18 VAL B C 1
ATOM 2500 O O . VAL B 1 18 ? -4.496 1.058 12.961 1 97.88 18 VAL B O 1
ATOM 2503 N N . ARG B 1 19 ? -4.312 2.074 11.008 1 97.88 19 ARG B N 1
ATOM 2504 C CA . ARG B 1 19 ? -3.572 0.983 10.383 1 97.88 19 ARG B CA 1
ATOM 2505 C C . ARG B 1 19 ? -2.082 1.091 10.68 1 97.88 19 ARG B C 1
ATOM 2507 O O . ARG B 1 19 ? -1.487 2.158 10.523 1 97.88 19 ARG B O 1
ATOM 2514 N N . ARG B 1 20 ? -1.489 0.052 11.234 1 97.69 20 ARG B N 1
ATOM 2515 C CA . ARG B 1 20 ? -0.033 -0.037 11.234 1 97.69 20 ARG B CA 1
ATOM 2516 C C . ARG B 1 20 ? 0.506 -0.261 9.828 1 97.69 20 ARG B C 1
ATOM 2518 O O . ARG B 1 20 ? 0.39 -1.359 9.281 1 97.69 20 ARG B O 1
ATOM 2525 N N . THR B 1 21 ? 1.03 0.767 9.195 1 98.38 21 THR B N 1
ATOM 2526 C CA . THR B 1 21 ? 1.519 0.647 7.828 1 98.38 21 THR B CA 1
ATOM 2527 C C . THR B 1 21 ? 2.891 -0.018 7.797 1 98.38 21 THR B C 1
ATOM 2529 O O . THR B 1 21 ? 3.674 0.119 8.742 1 98.38 21 THR B O 1
ATOM 2532 N N . PRO B 1 22 ? 3.186 -0.775 6.77 1 98.19 22 PRO B N 1
ATOM 2533 C CA . PRO B 1 22 ? 4.469 -1.478 6.699 1 98.19 22 PRO B CA 1
ATOM 2534 C C . PRO B 1 22 ? 5.629 -0.55 6.344 1 98.19 22 PRO B C 1
ATOM 2536 O O . PRO B 1 22 ? 5.441 0.663 6.227 1 98.19 22 PRO B O 1
ATOM 2539 N N . LEU B 1 23 ? 6.855 -1.076 6.363 1 98.38 23 LEU B N 1
ATOM 2540 C CA . LEU B 1 23 ? 7.984 -0.469 5.664 1 98.38 23 LEU B CA 1
ATOM 2541 C C . LEU B 1 23 ? 8.219 -1.14 4.316 1 98.38 23 LEU B C 1
ATOM 2543 O O . LEU B 1 23 ? 8.312 -2.365 4.234 1 98.38 23 LEU B O 1
ATOM 2547 N N . LEU B 1 24 ? 8.188 -0.355 3.311 1 98.75 24 LEU B N 1
ATOM 2548 C CA . LEU B 1 24 ? 8.406 -0.868 1.962 1 98.75 24 LEU B CA 1
ATOM 2549 C C . LEU B 1 24 ? 9.836 -0.606 1.504 1 98.75 24 LEU B C 1
ATOM 2551 O O . LEU B 1 24 ? 10.484 0.325 1.986 1 98.75 24 LEU B O 1
ATOM 2555 N N . SER B 1 25 ? 10.305 -1.393 0.61 1 98.25 25 SER B N 1
ATOM 2556 C CA . SER B 1 25 ? 11.641 -1.272 0.042 1 98.25 25 SER B CA 1
ATOM 2557 C C . SER B 1 25 ? 11.695 -1.857 -1.366 1 98.25 25 SER B C 1
ATOM 2559 O O . SER B 1 25 ? 10.805 -2.602 -1.771 1 98.25 25 SER B O 1
ATOM 2561 N N . SER B 1 26 ? 12.609 -1.484 -2.088 1 98.12 26 SER B N 1
ATOM 2562 C CA . SER B 1 26 ? 12.898 -1.989 -3.428 1 98.12 26 SER B CA 1
ATOM 2563 C C . SER B 1 26 ? 14.383 -1.874 -3.756 1 98.12 26 SER B C 1
ATOM 2565 O O . SER B 1 26 ? 14.977 -0.807 -3.596 1 98.12 26 SER B O 1
ATOM 2567 N N . PRO B 1 27 ? 14.969 -2.977 -4.266 1 97.5 27 PRO B N 1
ATOM 2568 C CA . PRO B 1 27 ? 16.375 -2.861 -4.664 1 97.5 27 PRO B CA 1
ATOM 2569 C C . PRO B 1 27 ? 16.594 -1.827 -5.766 1 97.5 27 PRO B C 1
ATOM 2571 O O . PRO B 1 27 ? 17.672 -1.232 -5.855 1 97.5 27 PRO B O 1
ATOM 2574 N N . PHE B 1 28 ? 15.586 -1.578 -6.57 1 97.88 28 PHE B N 1
ATOM 2575 C CA . PHE B 1 28 ? 15.695 -0.597 -7.645 1 97.88 28 PHE B CA 1
ATOM 2576 C C . PHE B 1 28 ? 15.812 0.813 -7.078 1 97.88 28 PHE B C 1
ATOM 2578 O O . PHE B 1 28 ? 16.547 1.645 -7.613 1 97.88 28 PHE B O 1
ATOM 2585 N N . LEU B 1 29 ? 15.055 1.104 -6.02 1 98.69 29 LEU B N 1
ATOM 2586 C CA . LEU B 1 29 ? 15.172 2.398 -5.355 1 98.69 29 LEU B CA 1
ATOM 2587 C C . LEU B 1 29 ? 16.531 2.551 -4.684 1 98.69 29 LEU B C 1
ATOM 2589 O O . LEU B 1 29 ? 17.125 3.629 -4.715 1 98.69 29 LEU B O 1
ATOM 2593 N N . ASP B 1 30 ? 16.984 1.464 -4.066 1 98.38 30 ASP B N 1
ATOM 2594 C CA . ASP B 1 30 ? 18.312 1.478 -3.451 1 98.38 30 ASP B CA 1
ATOM 2595 C C . ASP B 1 30 ? 19.391 1.844 -4.469 1 98.38 30 ASP B C 1
ATOM 2597 O O . ASP B 1 30 ? 20.297 2.613 -4.168 1 98.38 30 ASP B O 1
ATOM 2601 N N . GLU B 1 31 ? 19.25 1.245 -5.633 1 97.75 31 GLU B N 1
ATOM 2602 C CA . GLU B 1 31 ? 20.219 1.501 -6.688 1 97.75 31 GLU B CA 1
ATOM 2603 C C . GLU B 1 31 ? 20.219 2.973 -7.094 1 97.75 31 GLU B C 1
ATOM 2605 O O . GLU B 1 31 ? 21.281 3.572 -7.266 1 97.75 31 GLU B O 1
ATOM 2610 N N . ILE B 1 32 ? 19.078 3.584 -7.238 1 98.31 32 ILE B N 1
ATOM 2611 C CA . ILE B 1 32 ? 18.969 4.988 -7.613 1 98.31 32 ILE B CA 1
ATOM 2612 C C . ILE B 1 32 ? 19.578 5.867 -6.531 1 98.31 32 ILE B C 1
ATOM 2614 O O . ILE B 1 32 ? 20.359 6.777 -6.828 1 98.31 32 ILE B O 1
ATOM 2618 N N . ALA B 1 33 ? 19.281 5.562 -5.281 1 98.56 33 ALA B N 1
ATOM 2619 C CA . ALA B 1 33 ? 19.688 6.395 -4.152 1 98.56 33 ALA B CA 1
ATOM 2620 C C . ALA B 1 33 ? 21.156 6.152 -3.785 1 98.56 33 ALA B C 1
ATOM 2622 O O . ALA B 1 33 ? 21.781 6.98 -3.125 1 98.56 33 ALA B O 1
ATOM 2623 N N . GLY B 1 34 ? 21.719 4.965 -4.156 1 98.12 34 GLY B N 1
ATOM 2624 C CA . GLY B 1 34 ? 23.062 4.574 -3.742 1 98.12 34 GLY B CA 1
ATOM 2625 C C . GLY B 1 34 ? 23.125 4.129 -2.293 1 98.12 34 GLY B C 1
ATOM 2626 O O . GLY B 1 34 ? 24.203 4.113 -1.694 1 98.12 34 GLY B O 1
ATOM 2627 N N . ARG B 1 35 ? 22.031 3.855 -1.641 1 98.31 35 ARG B N 1
ATOM 2628 C CA . ARG B 1 35 ? 21.891 3.375 -0.271 1 98.31 35 ARG B CA 1
ATOM 2629 C C . ARG B 1 35 ? 20.531 2.688 -0.076 1 98.31 35 ARG B C 1
ATOM 2631 O O . ARG B 1 35 ? 19.688 2.721 -0.965 1 98.31 35 ARG B O 1
ATOM 2638 N N . ARG B 1 36 ? 20.391 1.99 1.026 1 98.38 36 ARG B N 1
ATOM 2639 C CA . ARG B 1 36 ? 19.109 1.368 1.346 1 98.38 36 ARG B CA 1
ATOM 2640 C C . ARG B 1 36 ? 18.047 2.424 1.623 1 98.38 36 ARG B C 1
ATOM 2642 O O . ARG B 1 36 ? 18.266 3.344 2.414 1 98.38 36 ARG B O 1
ATOM 2649 N N . VAL B 1 37 ? 16.906 2.365 0.963 1 98.88 37 VAL B N 1
ATOM 2650 C CA . VAL B 1 37 ? 15.773 3.266 1.147 1 98.88 37 VAL B CA 1
ATOM 2651 C C . VAL B 1 37 ? 14.578 2.488 1.703 1 98.88 37 VAL B C 1
ATOM 2653 O O . VAL B 1 37 ? 14.156 1.485 1.121 1 98.88 37 VAL B O 1
ATOM 2656 N N . LEU B 1 38 ? 14.086 2.867 2.846 1 98.88 38 LEU B N 1
ATOM 2657 C CA . LEU B 1 38 ? 12.859 2.33 3.43 1 98.88 38 LEU B CA 1
ATOM 2658 C C . LEU B 1 38 ? 11.742 3.369 3.4 1 98.88 38 LEU B C 1
ATOM 2660 O O . LEU B 1 38 ? 11.961 4.531 3.75 1 98.88 38 LEU B O 1
ATOM 2664 N N . VAL B 1 39 ? 10.578 2.977 2.92 1 98.94 39 VAL B N 1
ATOM 2665 C CA . VAL B 1 39 ? 9.477 3.916 2.738 1 98.94 39 VAL B CA 1
ATOM 2666 C C . VAL B 1 39 ? 8.328 3.555 3.676 1 98.94 39 VAL B C 1
ATOM 2668 O O . VAL B 1 39 ? 7.879 2.406 3.707 1 98.94 39 VAL B O 1
ATOM 2671 N N . LYS B 1 40 ? 7.898 4.484 4.535 1 98.94 40 LYS B N 1
ATOM 2672 C CA . LYS B 1 40 ? 6.719 4.375 5.387 1 98.94 40 LYS B CA 1
ATOM 2673 C C . LYS B 1 40 ? 5.473 4.898 4.68 1 98.94 40 LYS B C 1
ATOM 2675 O O . LYS B 1 40 ? 5.219 6.105 4.672 1 98.94 40 LYS B O 1
ATOM 2680 N N . PRO B 1 41 ? 4.648 4.004 4.105 1 98.94 41 PRO B N 1
ATOM 2681 C CA . PRO B 1 41 ? 3.586 4.41 3.184 1 98.94 41 PRO B CA 1
ATOM 2682 C C . PRO B 1 41 ? 2.312 4.84 3.906 1 98.94 41 PRO B C 1
ATOM 2684 O O . PRO B 1 41 ? 1.3 4.137 3.852 1 98.94 41 PRO B O 1
ATOM 2687 N N . GLU B 1 42 ? 2.242 6.043 4.375 1 98.88 42 GLU B N 1
ATOM 2688 C CA . GLU B 1 42 ? 1.086 6.547 5.109 1 98.88 42 GLU B CA 1
ATOM 2689 C C . GLU B 1 42 ? -0.068 6.871 4.164 1 98.88 42 GLU B C 1
ATOM 2691 O O . GLU B 1 42 ? -1.187 7.137 4.609 1 98.88 42 GLU B O 1
ATOM 2696 N N . CYS B 1 43 ? 0.228 6.828 2.832 1 98.81 43 CYS B N 1
ATOM 2697 C CA . CYS B 1 43 ? -0.86 6.887 1.861 1 98.81 43 CYS B CA 1
ATOM 2698 C C . CYS B 1 43 ? -1.812 5.711 2.041 1 98.81 43 CYS B C 1
ATOM 2700 O O . CYS B 1 43 ? -2.949 5.746 1.565 1 98.81 43 CYS B O 1
ATOM 2702 N N . LEU B 1 44 ? -1.395 4.668 2.756 1 98.88 44 LEU B N 1
ATOM 2703 C CA . LEU B 1 44 ? -2.213 3.479 2.965 1 98.88 44 LEU B CA 1
ATOM 2704 C C . LEU B 1 44 ? -3.1 3.637 4.195 1 98.88 44 LEU B C 1
ATOM 2706 O O . LEU B 1 44 ? -3.932 2.773 4.48 1 98.88 44 LEU B O 1
ATOM 2710 N N . GLN B 1 45 ? -2.951 4.672 4.961 1 98.81 45 GLN B N 1
ATOM 2711 C CA . GLN B 1 45 ? -3.797 4.91 6.125 1 98.81 45 GLN B CA 1
ATOM 2712 C C . GLN B 1 45 ? -5.215 5.285 5.707 1 98.81 45 GLN B C 1
ATOM 2714 O O . GLN B 1 45 ? -5.453 5.645 4.551 1 98.81 45 GLN B O 1
ATOM 2719 N N . HIS B 1 46 ? -6.207 5.164 6.637 1 98.31 46 HIS B N 1
ATOM 2720 C CA . HIS B 1 46 ? -7.578 5.59 6.383 1 98.31 46 HIS B CA 1
ATOM 2721 C C . HIS B 1 46 ? -7.613 6.953 5.695 1 98.31 46 HIS B C 1
ATOM 2723 O O . HIS B 1 46 ? -6.836 7.844 6.035 1 98.31 46 HIS B O 1
ATOM 2729 N N . THR B 1 47 ? -8.43 7.051 4.68 1 97.69 47 THR B N 1
ATOM 2730 C CA . THR B 1 47 ? -8.68 8.258 3.9 1 97.69 47 THR B CA 1
ATOM 2731 C C . THR B 1 47 ? -7.492 8.586 3.002 1 97.69 47 THR B C 1
ATOM 2733 O O . THR B 1 47 ? -7.426 9.664 2.416 1 97.69 47 THR B O 1
ATOM 2736 N N . GLY B 1 48 ? -6.453 7.727 2.979 1 98 48 GLY B N 1
ATOM 2737 C CA . GLY B 1 48 ? -5.395 7.836 1.988 1 98 48 GLY B CA 1
ATOM 2738 C C . GLY B 1 48 ? -4.254 8.734 2.432 1 98 48 GLY B C 1
ATOM 2739 O O . GLY B 1 48 ? -3.443 9.172 1.609 1 98 48 GLY B O 1
ATOM 2740 N N . SER B 1 49 ? -4.203 9.07 3.77 1 98.31 49 SER B N 1
ATOM 2741 C CA . SER B 1 49 ? -3.111 9.914 4.246 1 98.31 49 SER B CA 1
ATOM 2742 C C . SER B 1 49 ? -2.914 9.766 5.75 1 98.31 49 SER B C 1
ATOM 2744 O O . SER B 1 49 ? -3.793 9.258 6.449 1 98.31 49 SER B O 1
ATOM 2746 N N . PHE 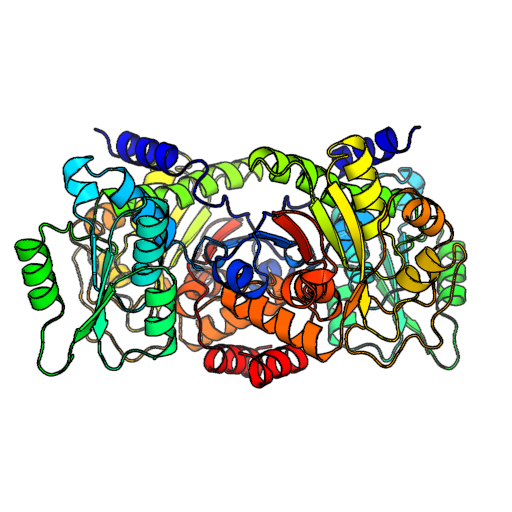B 1 50 ? -1.802 10.297 6.23 1 98.75 50 PHE B N 1
ATOM 2747 C CA . PHE B 1 50 ? -1.412 10.281 7.637 1 98.75 50 PHE B CA 1
ATOM 2748 C C . PHE B 1 50 ? -2.377 11.102 8.477 1 98.75 50 PHE B C 1
ATOM 2750 O O . PHE B 1 50 ? -2.43 10.953 9.703 1 98.75 50 PHE B O 1
ATOM 2757 N N . LYS B 1 51 ? -3.227 11.953 7.859 1 98.5 51 LYS B N 1
ATOM 2758 C CA . LYS B 1 51 ? -4.012 12.953 8.578 1 98.5 51 LYS B CA 1
ATOM 2759 C C . LYS B 1 51 ? -5.07 12.289 9.461 1 98.5 51 LYS B C 1
ATOM 2761 O O . LYS B 1 51 ? -5.496 12.867 10.461 1 98.5 51 LYS B O 1
ATOM 2766 N N . PHE B 1 52 ? -5.457 11.109 9.164 1 98.81 52 PHE B N 1
ATOM 2767 C CA . PHE B 1 52 ? -6.426 10.398 9.992 1 98.81 52 PHE B CA 1
ATOM 2768 C C . PHE B 1 52 ? -5.902 10.219 11.414 1 98.81 52 PHE B C 1
ATOM 2770 O O . PHE B 1 52 ? -6.668 10.305 12.375 1 98.81 52 PHE B O 1
ATOM 2777 N N . ARG B 1 53 ? -4.57 9.969 11.594 1 98.88 53 ARG B N 1
ATOM 2778 C CA . ARG B 1 53 ? -3.975 9.742 12.906 1 98.88 53 ARG B CA 1
ATOM 2779 C C . ARG B 1 53 ? -4.188 10.945 13.82 1 98.88 53 ARG B C 1
ATOM 2781 O O . ARG B 1 53 ? -4.652 10.797 14.953 1 98.88 53 ARG B O 1
ATOM 2788 N N . GLY B 1 54 ? -3.832 12.125 13.328 1 98.81 54 GLY B N 1
ATOM 2789 C CA . GLY B 1 54 ? -4.008 13.336 14.117 1 98.81 54 GLY B CA 1
ATOM 2790 C C . GLY B 1 54 ? -5.461 13.648 14.414 1 98.81 54 GLY B C 1
ATOM 2791 O O . GLY B 1 54 ? -5.797 14.062 15.531 1 98.81 54 GLY B O 1
ATOM 2792 N N . ALA B 1 55 ? -6.305 13.477 13.375 1 98.75 55 ALA B N 1
ATOM 2793 C CA . ALA B 1 55 ? -7.734 13.711 13.562 1 98.75 55 ALA B CA 1
ATOM 2794 C C . ALA B 1 55 ? -8.305 12.812 14.656 1 98.75 55 ALA B C 1
ATOM 2796 O O . ALA B 1 55 ? -9 13.289 15.555 1 98.75 55 ALA B O 1
ATOM 2797 N N . TRP B 1 56 ? -7.988 11.523 14.57 1 98.88 56 TRP B N 1
ATOM 2798 C CA . TRP B 1 56 ? -8.469 10.578 15.578 1 98.88 56 TRP B CA 1
ATOM 2799 C C . TRP B 1 56 ? -7.965 10.961 16.969 1 98.88 56 TRP B C 1
ATOM 2801 O O . TRP B 1 56 ? -8.727 10.945 17.938 1 98.88 56 TRP B O 1
ATOM 2811 N N . SER B 1 57 ? -6.691 11.281 17.047 1 98.88 57 SER B N 1
ATOM 2812 C CA . SER B 1 57 ? -6.086 11.648 18.328 1 98.88 57 SER B CA 1
ATOM 2813 C C . SER B 1 57 ? -6.777 12.859 18.938 1 98.88 57 SER B C 1
ATOM 2815 O O . SER B 1 57 ? -7.16 12.836 20.109 1 98.88 57 SER B O 1
ATOM 2817 N N . ALA B 1 58 ? -6.953 13.906 18.172 1 98.75 58 ALA B N 1
ATOM 2818 C CA . ALA B 1 58 ? -7.551 15.148 18.672 1 98.75 58 ALA B CA 1
ATOM 2819 C C . ALA B 1 58 ? -8.992 14.914 19.125 1 98.75 58 ALA B C 1
ATOM 2821 O O . ALA B 1 58 ? -9.383 15.344 20.219 1 98.75 58 ALA B O 1
ATOM 2822 N N . ILE B 1 59 ? -9.75 14.18 18.359 1 98.81 59 ILE B N 1
ATOM 2823 C CA . ILE B 1 59 ? -11.164 13.977 18.656 1 98.81 59 ILE B CA 1
ATOM 2824 C C . ILE B 1 59 ? -11.32 13.07 19.875 1 98.81 59 ILE B C 1
ATOM 2826 O O . ILE B 1 59 ? -12.125 13.352 20.766 1 98.81 59 ILE B O 1
ATOM 2830 N N . SER B 1 60 ? -10.531 12.016 19.922 1 98.75 60 SER B N 1
ATOM 2831 C CA . SER B 1 60 ? -10.656 11.047 21 1 98.75 60 SER B CA 1
ATOM 2832 C C . SER B 1 60 ? -10.203 11.641 22.328 1 98.75 60 SER B C 1
ATOM 2834 O O . SER B 1 60 ? -10.539 11.133 23.391 1 98.75 60 SER B O 1
ATOM 2836 N N . ALA B 1 61 ? -9.406 12.742 22.312 1 98.38 61 ALA B N 1
ATOM 2837 C CA . ALA B 1 61 ? -8.875 13.352 23.531 1 98.38 61 ALA B CA 1
ATOM 2838 C C . ALA B 1 61 ? -9.859 14.359 24.109 1 98.38 61 ALA B C 1
ATOM 2840 O O . ALA B 1 61 ? -9.711 14.797 25.266 1 98.38 61 ALA B O 1
ATOM 2841 N N . LEU B 1 62 ? -10.883 14.734 23.344 1 98.31 62 LEU B N 1
ATOM 2842 C CA . LEU B 1 62 ? -11.859 15.703 23.812 1 98.31 62 LEU B CA 1
ATOM 2843 C C . LEU B 1 62 ? -12.648 15.148 25 1 98.31 62 LEU B C 1
ATOM 2845 O O . LEU B 1 62 ? -12.891 13.938 25.078 1 98.31 62 LEU B O 1
ATOM 2849 N N . ASP B 1 63 ? -13.008 16.031 25.875 1 97.06 63 ASP B N 1
ATOM 2850 C CA . ASP B 1 63 ? -13.969 15.609 26.891 1 97.06 63 ASP B CA 1
ATOM 2851 C C . ASP B 1 63 ? -15.289 15.18 26.266 1 97.06 63 ASP B C 1
ATOM 2853 O O . ASP B 1 63 ? -15.695 15.727 25.234 1 97.06 63 ASP B O 1
ATOM 2857 N N . PRO B 1 64 ? -15.953 14.289 26.906 1 97.56 64 PRO B N 1
ATOM 2858 C CA . PRO B 1 64 ? -17.156 13.688 26.312 1 97.56 64 PRO B CA 1
ATOM 2859 C C . PRO B 1 64 ? -18.203 14.727 25.922 1 97.56 64 PRO B C 1
ATOM 2861 O O . PRO B 1 64 ? -18.844 14.586 24.875 1 97.56 64 PRO B O 1
ATOM 2864 N N . GLU B 1 65 ? -18.344 15.734 26.703 1 97.56 65 GLU B N 1
ATOM 2865 C CA . GLU B 1 65 ? -19.359 16.75 26.406 1 97.56 65 GLU B CA 1
ATOM 2866 C C . GLU B 1 65 ? -18.969 17.562 25.172 1 97.56 65 GLU B C 1
ATOM 2868 O O . GLU B 1 65 ? -19.812 17.812 24.297 1 97.56 65 GLU B O 1
ATOM 2873 N N . ALA B 1 66 ? -17.734 18 25.141 1 97.44 66 ALA B N 1
ATOM 2874 C CA . ALA B 1 66 ? -17.25 18.734 23.984 1 97.44 66 ALA B CA 1
ATOM 2875 C C . ALA B 1 66 ? -17.312 17.875 22.719 1 97.44 66 ALA B C 1
ATOM 2877 O O . ALA B 1 66 ? -17.688 18.359 21.656 1 97.44 66 ALA B O 1
ATOM 2878 N N . ARG B 1 67 ? -16.906 16.641 22.859 1 98.19 67 ARG B N 1
ATOM 2879 C CA . ARG B 1 67 ? -16.922 15.719 21.719 1 98.19 67 ARG B CA 1
ATOM 2880 C C . ARG B 1 67 ? -18.328 15.539 21.172 1 98.19 67 ARG B C 1
ATOM 2882 O O . ARG B 1 67 ? -18.516 15.523 19.953 1 98.19 67 ARG B O 1
ATOM 2889 N N . ALA B 1 68 ? -19.266 15.484 22.016 1 97.81 68 ALA B N 1
ATOM 2890 C CA . ALA B 1 68 ? -20.656 15.25 21.609 1 97.81 68 ALA B CA 1
ATOM 2891 C C . ALA B 1 68 ? -21.203 16.422 20.797 1 97.81 68 ALA B C 1
ATOM 2893 O O . ALA B 1 68 ? -22.078 16.234 19.953 1 97.81 68 ALA B O 1
ATOM 2894 N N . ARG B 1 69 ? -20.656 17.594 21.031 1 97.94 69 ARG B N 1
ATOM 2895 C CA . ARG B 1 69 ? -21.125 18.781 20.312 1 97.94 69 ARG B CA 1
ATOM 2896 C C . ARG B 1 69 ? -20.625 18.781 18.875 1 97.94 69 ARG B C 1
ATOM 2898 O O . ARG B 1 69 ? -21.188 19.484 18.016 1 97.94 69 ARG B O 1
ATOM 2905 N N . GLY B 1 70 ? -19.578 18.062 18.625 1 98.5 70 GLY B N 1
ATOM 2906 C CA . GLY B 1 70 ? -19.062 17.953 17.266 1 98.5 70 GLY B CA 1
ATOM 2907 C C . GLY B 1 70 ? -17.797 18.75 17.047 1 98.5 70 GLY B C 1
ATOM 2908 O O . GLY B 1 70 ? -17.328 19.453 17.938 1 98.5 70 GLY B O 1
ATOM 2909 N N . VAL B 1 71 ? -17.25 18.578 15.875 1 98.75 71 VAL B N 1
ATOM 2910 C CA . VAL B 1 71 ? -15.969 19.203 15.547 1 98.75 71 VAL B CA 1
ATOM 2911 C C . VAL B 1 71 ? -16.078 19.969 14.227 1 98.75 71 VAL B C 1
ATOM 2913 O O . VAL B 1 71 ? -17.031 19.766 13.469 1 98.75 71 VAL B O 1
ATOM 2916 N N . ILE B 1 72 ? -15.133 20.891 14.023 1 98.38 72 ILE B N 1
ATOM 2917 C CA . ILE B 1 72 ? -15.094 21.688 12.805 1 98.38 72 ILE B CA 1
ATOM 2918 C C . ILE B 1 72 ? -13.648 21.812 12.32 1 98.38 72 ILE B C 1
ATOM 2920 O O . ILE B 1 72 ? -12.711 21.797 13.125 1 98.38 72 ILE B O 1
ATOM 2924 N N . ALA B 1 73 ? -13.406 21.781 11.062 1 97.06 73 ALA B N 1
ATOM 2925 C CA . ALA B 1 73 ? -12.102 22.016 10.453 1 97.06 73 ALA B CA 1
ATOM 2926 C C . ALA B 1 73 ? -12.227 22.844 9.18 1 97.06 73 ALA B C 1
ATOM 2928 O O . ALA B 1 73 ? -13.312 22.922 8.586 1 97.06 73 ALA B O 1
ATOM 2929 N N . PHE B 1 74 ? -11.008 23.438 8.844 1 90.69 74 PHE B N 1
ATOM 2930 C CA . PHE B 1 74 ? -10.852 24.188 7.594 1 90.69 74 PHE B CA 1
ATOM 2931 C C . PHE B 1 74 ? -9.867 23.469 6.668 1 90.69 74 PHE B C 1
ATOM 2933 O O . PHE B 1 74 ? -8.68 23.375 6.969 1 90.69 74 PHE B O 1
ATOM 2940 N N . SER B 1 75 ? -10.344 22.922 5.648 1 85.62 75 SER B N 1
ATOM 2941 C CA . SER B 1 75 ? -9.445 22.25 4.719 1 85.62 75 SER B CA 1
ATOM 2942 C C . SER B 1 75 ? -10.203 21.734 3.5 1 85.62 75 SER B C 1
ATOM 2944 O O . SER B 1 75 ? -11.398 21.422 3.588 1 85.62 75 SER B O 1
ATOM 2946 N N . SER B 1 76 ? -9.523 21.672 2.443 1 75.94 76 SER B N 1
ATOM 2947 C CA . SER B 1 76 ? -10.102 21.031 1.268 1 75.94 76 SER B CA 1
ATOM 2948 C C . SER B 1 76 ? -9.383 19.734 0.933 1 75.94 76 SER B C 1
ATOM 2950 O O . SER B 1 76 ? -9.578 19.172 -0.148 1 75.94 76 SER B O 1
ATOM 2952 N N . GLY B 1 77 ? -8.617 19.281 1.774 1 91 77 GLY B N 1
ATOM 2953 C CA . GLY B 1 77 ? -7.781 18.156 1.382 1 91 77 GLY B CA 1
ATOM 2954 C C . GLY B 1 77 ? -7.762 17.047 2.408 1 91 77 GLY B C 1
ATOM 2955 O O . GLY B 1 77 ? -8.812 16.609 2.873 1 91 77 GLY B O 1
ATOM 2956 N N . ASN B 1 78 ? -6.578 16.562 2.691 1 95.75 78 ASN B N 1
ATOM 2957 C CA . ASN B 1 78 ? -6.371 15.375 3.51 1 95.75 78 ASN B CA 1
ATOM 2958 C C . ASN B 1 78 ? -6.867 15.578 4.938 1 95.75 78 ASN B C 1
ATOM 2960 O O . ASN B 1 78 ? -7.414 14.656 5.547 1 95.75 78 ASN B O 1
ATOM 2964 N N . HIS B 1 79 ? -6.672 16.766 5.438 1 96.94 79 HIS B N 1
ATOM 2965 C CA . HIS B 1 79 ? -7.121 17.047 6.797 1 96.94 79 HIS B CA 1
ATOM 2966 C C . HIS B 1 79 ? -8.641 16.984 6.898 1 96.94 79 HIS B C 1
ATOM 2968 O O . HIS B 1 79 ? -9.188 16.422 7.852 1 96.94 79 HIS B O 1
ATOM 2974 N N . ALA B 1 80 ? -9.328 17.562 5.902 1 96.81 80 ALA B N 1
ATOM 2975 C CA . ALA B 1 80 ? -10.789 17.531 5.855 1 96.81 80 ALA B CA 1
ATOM 2976 C C . ALA B 1 80 ? -11.312 16.094 5.906 1 96.81 80 ALA B C 1
ATOM 2978 O O . ALA B 1 80 ? -12.195 15.773 6.703 1 96.81 80 ALA B O 1
ATOM 2979 N N . GLN B 1 81 ? -10.773 15.25 5.121 1 97.06 81 GLN B N 1
ATOM 2980 C CA . GLN B 1 81 ? -11.227 13.867 5.039 1 97.06 81 GLN B CA 1
ATOM 2981 C C . GLN B 1 81 ? -10.883 13.094 6.309 1 97.06 81 GLN B C 1
ATOM 2983 O O . GLN B 1 81 ? -11.672 12.266 6.773 1 97.06 81 GLN B O 1
ATOM 2988 N N . GLY B 1 82 ? -9.664 13.336 6.863 1 98.25 82 GLY B N 1
ATOM 2989 C CA . GLY B 1 82 ? -9.297 12.711 8.125 1 98.25 82 GLY B CA 1
ATOM 2990 C C . GLY B 1 82 ? -10.25 13.039 9.258 1 98.25 82 GLY B C 1
ATOM 2991 O O . GLY B 1 82 ? -10.688 12.141 9.984 1 98.25 82 GLY B O 1
ATOM 2992 N N . VAL B 1 83 ? -10.578 14.312 9.352 1 98.62 83 VAL B N 1
ATOM 2993 C CA . VAL B 1 83 ? -11.469 14.766 10.422 1 98.62 83 VAL B CA 1
ATOM 2994 C C . VAL B 1 83 ? -12.867 14.203 10.195 1 98.62 83 VAL B C 1
ATOM 2996 O O . VAL B 1 83 ? -13.492 13.695 11.125 1 98.62 83 VAL B O 1
ATOM 2999 N N . ALA B 1 84 ? -13.367 14.281 8.984 1 98.44 84 ALA B N 1
ATOM 3000 C CA . ALA B 1 84 ? -14.703 13.789 8.648 1 98.44 84 ALA B CA 1
ATOM 3001 C C . ALA B 1 84 ? -14.844 12.312 9.008 1 98.44 84 ALA B C 1
ATOM 3003 O O . ALA B 1 84 ? -15.797 11.922 9.688 1 98.44 84 ALA B O 1
ATOM 3004 N N . HIS B 1 85 ? -13.891 11.539 8.578 1 98.5 85 HIS B N 1
ATOM 3005 C CA . HIS B 1 85 ? -13.977 10.094 8.797 1 98.5 85 HIS B CA 1
ATOM 3006 C C . HIS B 1 85 ? -13.844 9.758 10.281 1 98.5 85 HIS B C 1
ATOM 3008 O O . HIS B 1 85 ? -14.578 8.914 10.797 1 98.5 85 HIS B O 1
ATOM 3014 N N . ALA B 1 86 ? -12.867 10.398 11 1 98.75 86 ALA B N 1
ATOM 3015 C CA . ALA B 1 86 ? -12.68 10.164 12.43 1 98.75 86 ALA B CA 1
ATOM 3016 C C . ALA B 1 86 ? -13.945 10.516 13.211 1 98.75 86 ALA B C 1
ATOM 3018 O O . ALA B 1 86 ? -14.352 9.773 14.109 1 98.75 86 ALA B O 1
ATOM 3019 N N . ALA B 1 87 ? -14.562 11.648 12.852 1 98.81 87 ALA B N 1
ATOM 3020 C CA . ALA B 1 87 ? -15.789 12.07 13.523 1 98.81 87 ALA B CA 1
ATOM 3021 C C . ALA B 1 87 ? -16.906 11.039 13.328 1 98.81 87 ALA B C 1
ATOM 3023 O O . ALA B 1 87 ? -17.578 10.656 14.281 1 98.81 87 ALA B O 1
ATOM 3024 N N . THR B 1 88 ? -17.062 10.609 12.086 1 98.5 88 THR B N 1
ATOM 3025 C CA . THR B 1 88 ? -18.078 9.617 11.766 1 98.5 88 THR B CA 1
ATOM 3026 C C . THR B 1 88 ? -17.891 8.359 12.609 1 98.5 88 THR B C 1
ATOM 3028 O O . THR B 1 88 ? -18.859 7.812 13.156 1 98.5 88 THR B O 1
ATOM 3031 N N . LEU B 1 89 ? -16.672 7.898 12.773 1 97.94 89 LEU B N 1
ATOM 3032 C CA . LEU B 1 89 ? -16.375 6.672 13.508 1 97.94 89 LEU B CA 1
ATOM 3033 C C . LEU B 1 89 ? -16.609 6.867 15.008 1 97.94 89 LEU B C 1
ATOM 3035 O O . LEU B 1 89 ? -16.859 5.902 15.727 1 97.94 89 LEU B O 1
ATOM 3039 N N . HIS B 1 90 ? -16.516 8.117 15.484 1 98.25 90 HIS B N 1
ATOM 3040 C CA . HIS B 1 90 ? -16.828 8.422 16.875 1 98.25 90 HIS B CA 1
ATOM 3041 C C . HIS B 1 90 ? -18.328 8.648 17.062 1 98.25 90 HIS B C 1
ATOM 3043 O O . HIS B 1 90 ? -18.781 8.828 18.203 1 98.25 90 HIS B O 1
ATOM 3049 N N . GLY B 1 91 ? -19.078 8.758 15.945 1 98.25 91 GLY B N 1
ATOM 3050 C CA . GLY B 1 91 ? -20.516 8.977 16.016 1 98.25 91 GLY B CA 1
ATOM 3051 C C . GLY B 1 91 ? -20.891 10.422 16.297 1 98.25 91 GLY B C 1
ATOM 3052 O O . GLY B 1 91 ? -21.906 10.68 16.953 1 98.25 91 GLY B O 1
ATOM 3053 N N . ILE B 1 92 ? -20.031 11.32 15.898 1 98.62 92 ILE B N 1
ATOM 3054 C CA . ILE B 1 92 ? -20.312 12.719 16.203 1 98.62 92 ILE B CA 1
ATOM 3055 C C . ILE B 1 92 ? -20.375 13.531 14.914 1 98.62 92 ILE B C 1
ATOM 3057 O O . ILE B 1 92 ? -19.922 13.062 13.859 1 98.62 92 ILE B O 1
ATOM 3061 N N . ALA B 1 93 ? -20.891 14.758 15.008 1 98.12 93 ALA B N 1
ATOM 3062 C CA . ALA B 1 93 ? -21.016 15.648 13.852 1 98.12 93 ALA B CA 1
ATOM 3063 C C . ALA B 1 93 ? -19.688 16.312 13.508 1 98.12 93 ALA B C 1
ATOM 3065 O O . ALA B 1 93 ? -18.859 16.562 14.398 1 98.12 93 ALA B O 1
ATOM 3066 N N . SER B 1 94 ? -19.469 16.5 12.25 1 98.56 94 SER B N 1
ATOM 3067 C CA . SER B 1 94 ? -18.328 17.297 11.781 1 98.56 94 SER B CA 1
ATOM 3068 C C . SER B 1 94 ? -18.766 18.297 10.719 1 98.56 94 SER B C 1
ATOM 3070 O O . SER B 1 94 ? -19.641 18 9.898 1 98.56 94 SER B O 1
ATOM 3072 N N . VAL B 1 95 ? -18.219 19.469 10.812 1 98.25 95 VAL B N 1
ATOM 3073 C CA . VAL B 1 95 ? -18.391 20.516 9.82 1 98.25 95 VAL B CA 1
ATOM 3074 C C . VAL B 1 95 ? -17.047 20.828 9.164 1 98.25 95 VAL B C 1
ATOM 3076 O O . VAL B 1 95 ? -16.062 21.094 9.852 1 98.25 95 VAL B O 1
ATOM 3079 N N . ILE B 1 96 ? -17.047 20.766 7.879 1 98 96 ILE B N 1
ATOM 3080 C CA . ILE B 1 96 ? -15.828 21.109 7.137 1 98 96 ILE B CA 1
ATOM 3081 C C . ILE B 1 96 ? -16.094 22.328 6.258 1 98 96 ILE B C 1
ATOM 3083 O O . ILE B 1 96 ? -16.953 22.297 5.375 1 98 96 ILE B O 1
ATOM 3087 N N . VAL B 1 97 ? -15.336 23.391 6.488 1 96.44 97 VAL B N 1
ATOM 3088 C CA . VAL B 1 97 ? -15.438 24.609 5.691 1 96.44 97 VAL B CA 1
ATOM 3089 C C . VAL B 1 97 ? -14.477 24.547 4.512 1 96.44 97 VAL B C 1
ATOM 3091 O O . VAL B 1 97 ? -13.258 24.422 4.699 1 96.44 97 VAL B O 1
ATOM 3094 N N . MET B 1 98 ? -15.023 24.547 3.35 1 94.62 98 MET B N 1
ATOM 3095 C CA . MET B 1 98 ? -14.234 24.406 2.129 1 94.62 98 MET B CA 1
ATOM 3096 C C . MET B 1 98 ? -14.562 25.516 1.138 1 94.62 98 MET B C 1
ATOM 3098 O O . MET B 1 98 ? -15.68 26.047 1.144 1 94.62 98 MET B O 1
ATOM 3102 N N . PRO B 1 99 ? -13.578 25.891 0.291 1 91.75 99 PRO B N 1
ATOM 3103 C CA . PRO B 1 99 ? -13.922 26.875 -0.747 1 91.75 99 PRO B CA 1
ATOM 3104 C C . PRO B 1 99 ? -14.914 26.328 -1.77 1 91.75 99 PRO B C 1
ATOM 3106 O O . PRO B 1 99 ? -14.852 25.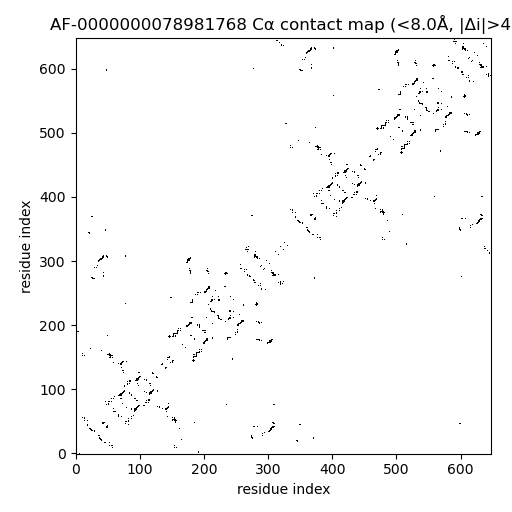141 -2.131 1 91.75 99 PRO B O 1
ATOM 3109 N N . SER B 1 100 ? -15.664 27.188 -2.271 1 91.56 100 SER B N 1
ATOM 3110 C CA . SER B 1 100 ? -16.703 26.781 -3.205 1 91.56 100 SER B CA 1
ATOM 3111 C C . SER B 1 100 ? -16.109 26.312 -4.531 1 91.56 100 SER B C 1
ATOM 3113 O O . SER B 1 100 ? -16.766 25.578 -5.285 1 91.56 100 SER B O 1
ATOM 3115 N N . ASP B 1 101 ? -14.883 26.734 -4.762 1 87.44 101 ASP B N 1
ATOM 3116 C CA . ASP B 1 101 ? -14.25 26.391 -6.031 1 87.44 101 ASP B CA 1
ATOM 3117 C C . ASP B 1 101 ? -13.336 25.172 -5.871 1 87.44 101 ASP B C 1
ATOM 3119 O O . ASP B 1 101 ? -12.562 24.844 -6.773 1 87.44 101 ASP B O 1
ATOM 3123 N N . ALA B 1 102 ? -13.398 24.547 -4.711 1 85.88 102 ALA B N 1
ATOM 3124 C CA . ALA B 1 102 ? -12.656 23.297 -4.527 1 85.88 102 ALA B CA 1
ATOM 3125 C C . ALA B 1 102 ? -13.117 22.234 -5.516 1 85.88 102 ALA B C 1
ATOM 3127 O O . ALA B 1 102 ? -14.273 22.219 -5.934 1 85.88 102 ALA B O 1
ATOM 3128 N N . PRO B 1 103 ? -12.203 21.391 -5.977 1 81.25 103 PRO B N 1
ATOM 3129 C CA . PRO B 1 103 ? -12.633 20.297 -6.852 1 81.25 103 PRO B CA 1
ATOM 3130 C C . PRO B 1 103 ? -13.844 19.547 -6.305 1 81.25 103 PRO B C 1
ATOM 3132 O O . PRO B 1 103 ? -13.867 19.172 -5.125 1 81.25 103 PRO B O 1
ATOM 3135 N N . ARG B 1 104 ? -14.891 19.328 -7.109 1 83.75 104 ARG B N 1
ATOM 3136 C CA . ARG B 1 104 ? -16.156 18.703 -6.73 1 83.75 104 ARG B CA 1
ATOM 3137 C C . ARG B 1 104 ? -15.914 17.359 -6.059 1 83.75 104 ARG B C 1
ATOM 3139 O O . ARG B 1 104 ? -16.609 17 -5.105 1 83.75 104 ARG B O 1
ATOM 3146 N N . LEU B 1 105 ? -14.945 16.672 -6.574 1 80.25 105 LEU B N 1
ATOM 3147 C CA . LEU B 1 105 ? -14.656 15.336 -6.047 1 80.25 105 LEU B CA 1
ATOM 3148 C C . LEU B 1 105 ? -14.242 15.414 -4.582 1 80.25 105 LEU B C 1
ATOM 3150 O O . LEU B 1 105 ? -14.617 14.555 -3.781 1 80.25 105 LEU B O 1
ATOM 3154 N N . LYS B 1 106 ? -13.539 16.359 -4.219 1 86.81 106 LYS B N 1
ATOM 3155 C CA . LYS B 1 106 ? -13.094 16.516 -2.84 1 86.81 106 LYS B CA 1
ATOM 3156 C C . LYS B 1 106 ? -14.266 16.875 -1.923 1 86.81 106 LYS B C 1
ATOM 3158 O O . LYS B 1 106 ? -14.352 16.375 -0.796 1 86.81 106 LYS B O 1
ATOM 3163 N N . ILE B 1 107 ? -15.07 17.703 -2.428 1 91.19 107 ILE B N 1
ATOM 3164 C CA . ILE B 1 107 ? -16.266 18.094 -1.686 1 91.19 107 ILE B CA 1
ATOM 3165 C C . ILE B 1 107 ? -17.156 16.859 -1.472 1 91.19 107 ILE B C 1
ATOM 3167 O O . ILE B 1 107 ? -17.547 16.562 -0.342 1 91.19 107 ILE B O 1
ATOM 3171 N N . ASP B 1 108 ? -17.359 16.141 -2.568 1 91.25 108 ASP B N 1
ATOM 3172 C CA . ASP B 1 108 ? -18.234 14.969 -2.506 1 91.25 108 ASP B CA 1
ATOM 3173 C C . ASP B 1 108 ? -17.641 13.898 -1.592 1 91.25 108 ASP B C 1
ATOM 3175 O O . ASP B 1 108 ? -18.359 13.258 -0.829 1 91.25 108 ASP B O 1
ATOM 3179 N N . ASN B 1 109 ? -16.391 13.688 -1.664 1 92.06 109 ASN B N 1
ATOM 3180 C CA . ASN B 1 109 ? -15.727 12.711 -0.805 1 92.06 109 ASN B CA 1
ATOM 3181 C C . ASN B 1 109 ? -15.875 13.07 0.67 1 92.06 109 ASN B C 1
ATOM 3183 O O . ASN B 1 109 ? -16.125 12.203 1.506 1 92.06 109 ASN B O 1
ATOM 3187 N N . THR B 1 110 ? -15.68 14.305 0.94 1 95.62 110 THR B N 1
ATOM 3188 C CA . THR B 1 110 ? -15.781 14.773 2.318 1 95.62 110 THR B CA 1
ATOM 3189 C C . THR B 1 110 ? -17.203 14.586 2.852 1 95.62 110 THR B C 1
ATOM 3191 O O . THR B 1 110 ? -17.391 14.133 3.982 1 95.62 110 THR B O 1
ATOM 3194 N N . ARG B 1 111 ? -18.172 14.898 2.025 1 96.31 111 ARG B N 1
ATOM 3195 C CA . ARG B 1 111 ? -19.562 14.664 2.398 1 96.31 111 ARG B CA 1
ATOM 3196 C C . ARG B 1 111 ? -19.828 13.18 2.605 1 96.31 111 ARG B C 1
ATOM 3198 O O . ARG B 1 111 ? -20.484 12.797 3.572 1 96.31 111 ARG B O 1
ATOM 3205 N N . ALA B 1 112 ? -19.266 12.422 1.706 1 95.56 112 ALA B N 1
ATOM 3206 C CA . ALA B 1 112 ? -19.5 10.984 1.749 1 95.56 112 ALA B CA 1
ATOM 3207 C C . ALA B 1 112 ? -18.891 10.367 3.002 1 95.56 112 ALA B C 1
ATOM 3209 O O . ALA B 1 112 ? -19.359 9.336 3.488 1 95.56 112 ALA B O 1
ATOM 3210 N N . LEU B 1 113 ? -17.938 11.039 3.541 1 97.5 113 LEU B N 1
ATOM 3211 C CA . LEU B 1 113 ? -17.281 10.555 4.758 1 97.5 113 LEU B CA 1
ATOM 3212 C C . LEU B 1 113 ? -18.062 10.992 5.996 1 97.5 113 LEU B C 1
ATOM 3214 O O . LEU B 1 113 ? -17.656 10.711 7.121 1 97.5 113 LEU B O 1
ATOM 3218 N N . GLY B 1 114 ? -19.141 11.797 5.785 1 97.31 114 GLY B N 1
ATOM 3219 C CA . GLY B 1 114 ? -20.094 12.047 6.859 1 97.31 114 GLY B CA 1
ATOM 3220 C C . GLY B 1 114 ? -20.078 13.484 7.336 1 97.31 114 GLY B C 1
ATOM 3221 O O . GLY B 1 114 ? -20.828 13.844 8.25 1 97.31 114 GLY B O 1
ATOM 3222 N N . ALA B 1 115 ? -19.312 14.312 6.703 1 98.06 115 ALA B N 1
ATOM 3223 C CA . ALA B 1 115 ? -19.188 15.68 7.184 1 98.06 115 ALA B CA 1
ATOM 3224 C C . ALA B 1 115 ? -20.234 16.594 6.551 1 98.06 115 ALA B C 1
ATOM 3226 O O . ALA B 1 115 ? -20.609 16.406 5.387 1 98.06 115 ALA B O 1
ATOM 3227 N N . GLU B 1 116 ? -20.734 17.5 7.324 1 98.12 116 GLU B N 1
ATOM 3228 C CA . GLU B 1 116 ? -21.375 18.688 6.742 1 98.12 116 GLU B CA 1
ATOM 3229 C C . GLU B 1 116 ? -20.344 19.609 6.09 1 98.12 116 GLU B C 1
ATOM 3231 O O . GLU B 1 116 ? -19.406 20.047 6.746 1 98.12 116 GLU B O 1
ATOM 3236 N N . VAL B 1 117 ? -20.5 19.875 4.805 1 97.56 117 VAL B N 1
ATOM 3237 C CA . VAL B 1 117 ? -19.562 20.75 4.105 1 97.56 117 VAL B CA 1
ATOM 3238 C C . VAL B 1 117 ? -20.172 22.141 3.934 1 97.56 117 VAL B C 1
ATOM 3240 O O . VAL B 1 117 ? -21.266 22.281 3.379 1 97.56 117 VAL B O 1
ATOM 3243 N N . VAL B 1 118 ? -19.5 23.078 4.457 1 96.81 118 VAL B N 1
ATOM 3244 C CA . VAL B 1 118 ? -19.891 24.484 4.305 1 96.81 118 VAL B CA 1
ATOM 3245 C C . VAL B 1 118 ? -18.953 25.156 3.311 1 96.81 118 VAL B C 1
ATOM 3247 O O . VAL B 1 118 ? -17.75 25.266 3.549 1 96.81 118 VAL B O 1
ATOM 3250 N N . LEU B 1 119 ? -19.562 25.656 2.295 1 95.44 119 LEU B N 1
ATOM 3251 C CA . LEU B 1 119 ? -18.766 26.281 1.239 1 95.44 119 LEU B CA 1
ATOM 3252 C C . LEU B 1 119 ? -18.656 27.781 1.456 1 95.44 119 LEU B C 1
ATOM 3254 O O . LEU B 1 119 ? -19.562 28.406 2.012 1 95.44 119 LEU B O 1
ATOM 3258 N N . TYR B 1 120 ? -17.531 28.281 1.087 1 93.94 120 TYR B N 1
ATOM 3259 C CA . TYR B 1 120 ? -17.359 29.734 1.166 1 93.94 120 TYR B CA 1
ATOM 3260 C C . TYR B 1 120 ? -16.672 30.266 -0.085 1 93.94 120 TYR B C 1
ATOM 3262 O O . TYR B 1 120 ? -16.062 29.516 -0.839 1 93.94 120 TYR B O 1
ATOM 3270 N N . ASP B 1 121 ? -16.797 31.594 -0.272 1 92.25 121 ASP B N 1
ATOM 3271 C CA . ASP B 1 121 ? -16.141 32.281 -1.388 1 92.25 121 ASP B CA 1
ATOM 3272 C C . ASP B 1 121 ? -14.773 32.812 -0.975 1 92.25 121 ASP B C 1
ATOM 3274 O O . ASP B 1 121 ? -14.688 33.812 -0.223 1 92.25 121 ASP B O 1
ATOM 3278 N N . ARG B 1 122 ? -13.695 32.344 -1.571 1 85.38 122 ARG B N 1
ATOM 3279 C CA . ARG B 1 122 ? -12.32 32.688 -1.199 1 85.38 122 ARG B CA 1
ATOM 3280 C C . ARG B 1 122 ? -12.047 34.156 -1.404 1 85.38 122 ARG B C 1
ATOM 3282 O O . ARG B 1 122 ? -11.188 34.75 -0.741 1 85.38 122 ARG B O 1
ATOM 3289 N N . GLY B 1 123 ? -12.672 34.781 -2.43 1 84.5 123 GLY B N 1
ATOM 3290 C CA . GLY B 1 123 ? -12.43 36.188 -2.762 1 84.5 123 GLY B CA 1
ATOM 3291 C C . GLY B 1 123 ? -13.18 37.156 -1.864 1 84.5 123 GLY B C 1
ATOM 3292 O O . GLY B 1 123 ? -12.773 38.281 -1.708 1 84.5 123 GLY B O 1
ATOM 3293 N N . ARG B 1 124 ? -14.18 36.656 -1.139 1 89.31 124 ARG B N 1
ATOM 3294 C CA . ARG B 1 124 ? -15.055 37.594 -0.453 1 89.31 124 ARG B CA 1
ATOM 3295 C C . ARG B 1 124 ? -15.164 37.281 1.03 1 89.31 124 ARG B C 1
ATOM 3297 O O . ARG B 1 124 ? -15.523 38.125 1.84 1 89.31 124 ARG B O 1
ATOM 3304 N N . GLU B 1 125 ? -14.805 35.969 1.25 1 90.69 125 GLU B N 1
ATOM 3305 C CA . GLU B 1 125 ? -15.062 35.469 2.605 1 90.69 125 GLU B CA 1
ATOM 3306 C C . GLU B 1 125 ? -13.805 34.875 3.221 1 90.69 125 GLU B C 1
ATOM 3308 O O . GLU B 1 125 ? -12.883 34.5 2.502 1 90.69 125 GLU B O 1
ATOM 3313 N N . SER B 1 126 ? -13.859 34.938 4.504 1 89.62 126 SER B N 1
ATOM 3314 C CA . SER B 1 126 ? -12.781 34.344 5.27 1 89.62 126 SER B CA 1
ATOM 3315 C C . SER B 1 126 ? -13.219 33.031 5.902 1 89.62 126 SER B C 1
ATOM 3317 O O . SER B 1 126 ? -14.141 33 6.727 1 89.62 126 SER B O 1
ATOM 3319 N N . ARG B 1 127 ? -12.445 31.891 5.527 1 87.25 127 ARG B N 1
ATOM 3320 C CA . ARG B 1 127 ? -12.781 30.594 6.105 1 87.25 127 ARG B CA 1
ATOM 3321 C C . ARG B 1 127 ? -12.586 30.609 7.617 1 87.25 127 ARG B C 1
ATOM 3323 O O . ARG B 1 127 ? -13.328 29.953 8.352 1 87.25 127 ARG B O 1
ATOM 3330 N N . GLU B 1 128 ? -11.648 31.344 8.117 1 87.5 128 GLU B N 1
ATOM 3331 C CA . GLU B 1 128 ? -11.398 31.438 9.555 1 87.5 128 GLU B CA 1
ATOM 3332 C C . GLU B 1 128 ? -12.555 32.125 10.281 1 87.5 128 GLU B C 1
ATOM 3334 O O . GLU B 1 128 ? -12.977 31.672 11.352 1 87.5 128 GLU B O 1
ATOM 3339 N N . GLU B 1 129 ? -13.039 33.156 9.664 1 91.5 129 GLU B N 1
ATOM 3340 C CA . GLU B 1 129 ? -14.156 33.875 10.266 1 91.5 129 GLU B CA 1
ATOM 3341 C C . GLU B 1 129 ? -15.422 33 10.281 1 91.5 129 GLU B C 1
ATOM 3343 O O . GLU B 1 129 ? -16.125 32.969 11.289 1 91.5 129 GLU B O 1
ATOM 3348 N N . ILE B 1 130 ? -15.625 32.375 9.211 1 92.69 130 ILE B N 1
ATOM 3349 C CA . ILE B 1 130 ? -16.797 31.516 9.086 1 92.69 130 ILE B CA 1
ATOM 3350 C C . ILE B 1 130 ? -16.703 30.359 10.094 1 92.69 130 ILE B C 1
ATOM 3352 O O . ILE B 1 130 ? -17.672 30.078 10.812 1 92.69 130 ILE B O 1
ATOM 3356 N N . GLY B 1 131 ? -15.617 29.797 10.117 1 91 131 GLY B N 1
ATOM 3357 C CA . GLY B 1 131 ? -15.398 28.672 11.023 1 91 131 GLY B CA 1
ATOM 3358 C C . GLY B 1 131 ? -15.539 29.062 12.484 1 91 131 GLY B C 1
ATOM 3359 O O . GLY B 1 131 ? -16.141 28.328 13.266 1 91 131 GLY B O 1
ATOM 3360 N N . THR B 1 132 ? -14.961 30.172 12.797 1 91.81 132 THR B N 1
ATOM 3361 C CA . THR B 1 132 ? -15.031 30.656 14.172 1 91.81 132 THR B CA 1
ATOM 3362 C C . THR B 1 132 ? -16.484 30.938 14.57 1 91.81 132 THR B C 1
ATOM 3364 O O . THR B 1 132 ? -16.906 30.594 15.672 1 91.81 132 THR B O 1
ATOM 3367 N N . ALA B 1 133 ? -17.125 31.531 13.68 1 94.12 133 ALA B N 1
ATOM 3368 C CA . ALA B 1 133 ? -18.516 31.844 13.945 1 94.12 133 ALA B CA 1
ATOM 3369 C C . ALA B 1 133 ? -19.344 30.562 14.141 1 94.12 133 ALA B C 1
ATOM 3371 O O . ALA B 1 133 ? -20.109 30.453 15.094 1 94.12 133 ALA B O 1
ATOM 3372 N N . LEU B 1 134 ? -19.172 29.688 13.289 1 94.94 134 LEU B N 1
ATOM 3373 C CA . LEU B 1 134 ? -19.891 28.422 13.352 1 94.94 134 LEU B CA 1
ATOM 3374 C C . LEU B 1 134 ? -19.531 27.641 14.609 1 94.94 134 LEU B C 1
ATOM 3376 O O . LEU B 1 134 ? -20.406 27.062 15.258 1 94.94 134 LEU B O 1
ATOM 3380 N N . ALA B 1 135 ? -18.281 27.594 14.891 1 95.31 135 ALA B N 1
ATOM 3381 C CA . ALA B 1 135 ? -17.812 26.922 16.094 1 95.31 135 ALA B CA 1
ATOM 3382 C C . ALA B 1 135 ? -18.438 27.516 17.344 1 95.31 135 ALA B C 1
ATOM 3384 O O . ALA B 1 135 ? -18.844 26.781 18.25 1 95.31 135 ALA B O 1
ATOM 3385 N N . GLY B 1 136 ? -18.453 28.812 17.406 1 95.31 136 GLY B N 1
ATOM 3386 C CA . GLY B 1 136 ? -19.047 29.484 18.547 1 95.31 136 GLY B CA 1
ATOM 3387 C C . GLY B 1 136 ? -20.547 29.25 18.656 1 95.31 136 GLY B C 1
ATOM 3388 O O . GLY B 1 136 ? -21.062 28.984 19.75 1 95.31 136 GLY B O 1
ATOM 3389 N N . GLU B 1 137 ? -21.203 29.359 17.594 1 96.56 137 GLU B N 1
ATOM 3390 C CA . GLU B 1 137 ? -22.656 29.219 17.562 1 96.56 137 GLU B CA 1
ATOM 3391 C C . GLU B 1 137 ? -23.078 27.812 17.953 1 96.56 137 GLU B C 1
ATOM 3393 O O . GLU B 1 137 ? -24.078 27.625 18.656 1 96.56 137 GLU B O 1
ATOM 3398 N N . ARG B 1 138 ? -22.312 26.844 17.516 1 96.38 138 ARG B N 1
ATOM 3399 C CA . ARG B 1 138 ? -22.75 25.453 17.672 1 96.38 138 ARG B CA 1
ATOM 3400 C C . ARG B 1 138 ? -21.938 24.734 18.75 1 96.38 138 ARG B C 1
ATOM 3402 O O . ARG B 1 138 ? -22.219 23.594 19.078 1 96.38 138 ARG B O 1
ATOM 3409 N N . GLY B 1 139 ? -20.984 25.422 19.281 1 97.19 139 GLY B N 1
ATOM 3410 C CA . GLY B 1 139 ? -20.141 24.844 20.297 1 97.19 139 GLY B CA 1
ATOM 3411 C C . GLY B 1 139 ? -19.219 23.766 19.766 1 97.19 139 GLY B C 1
ATOM 3412 O O . GLY B 1 139 ? -18.891 22.812 20.484 1 97.19 139 GLY B O 1
ATOM 3413 N N . LEU B 1 140 ? -18.828 23.844 18.531 1 98.19 140 LEU B N 1
ATOM 3414 C CA . LEU B 1 140 ? -17.953 22.859 17.891 1 98.19 140 LEU B CA 1
ATOM 3415 C C . LEU B 1 140 ? -16.5 23.109 18.266 1 98.19 140 LEU B C 1
ATOM 3417 O O . LEU B 1 140 ? -16.094 24.25 18.469 1 98.19 140 LEU B O 1
ATOM 3421 N N . THR B 1 141 ? -15.766 22.094 18.391 1 98.31 141 THR B N 1
ATOM 3422 C CA . THR B 1 141 ? -14.336 22.203 18.656 1 98.31 141 THR B CA 1
ATOM 3423 C C . THR B 1 141 ? -13.555 22.234 17.344 1 98.31 141 THR B C 1
ATOM 3425 O O . THR B 1 141 ? -13.703 21.359 16.5 1 98.31 141 THR B O 1
ATOM 3428 N N . LEU B 1 142 ? -12.75 23.266 17.172 1 97.38 142 LEU B N 1
ATOM 3429 C CA . LEU B 1 142 ? -11.906 23.391 15.984 1 97.38 142 LEU B CA 1
ATOM 3430 C C . LEU B 1 142 ? -10.727 22.422 16.062 1 97.38 142 LEU B C 1
ATOM 3432 O O . LEU B 1 142 ? -9.969 22.438 17.031 1 97.38 142 LEU B O 1
ATOM 3436 N N . ILE B 1 143 ? -10.594 21.562 15.07 1 97.81 143 ILE B N 1
ATOM 3437 C CA . ILE B 1 143 ? -9.422 20.703 14.93 1 97.81 143 ILE B CA 1
ATOM 3438 C C . ILE B 1 143 ? -8.461 21.312 13.898 1 97.81 143 ILE B C 1
ATOM 3440 O O . ILE B 1 143 ? -8.734 21.266 12.695 1 97.81 143 ILE B O 1
ATOM 3444 N N . ARG B 1 144 ? -7.367 21.828 14.352 1 96.06 144 ARG B N 1
ATOM 3445 C CA . ARG B 1 144 ? -6.387 22.438 13.469 1 96.06 144 ARG B CA 1
ATOM 3446 C C . ARG B 1 144 ? -5.539 21.391 12.766 1 96.06 144 ARG B C 1
ATOM 3448 O O . ARG B 1 144 ? -5.324 20.297 13.305 1 96.06 144 ARG B O 1
ATOM 3455 N N . PRO B 1 145 ? -5.105 21.703 11.625 1 95.69 145 PRO B N 1
ATOM 3456 C CA . PRO B 1 145 ? -4.488 20.688 10.773 1 95.69 145 PRO B CA 1
ATOM 3457 C C . PRO B 1 145 ? -3.078 20.312 11.227 1 95.69 145 PRO B C 1
ATOM 3459 O O . PRO B 1 145 ? -2.582 19.234 10.898 1 95.69 145 PRO B O 1
ATOM 3462 N N . TYR B 1 146 ? -2.305 21.203 11.906 1 96.5 146 TYR B N 1
ATOM 3463 C CA . TYR B 1 146 ? -0.937 20.828 12.258 1 96.5 146 TYR B CA 1
ATOM 3464 C C . TYR B 1 146 ? -0.502 21.516 13.547 1 96.5 146 TYR B C 1
ATOM 3466 O O . TYR B 1 146 ? 0.165 20.906 14.383 1 96.5 146 TYR B O 1
ATOM 3474 N N . ASP B 1 147 ? -0.924 22.766 13.836 1 96.88 147 ASP B N 1
ATOM 3475 C CA . ASP B 1 147 ? -0.473 23.516 15 1 96.88 147 ASP B CA 1
ATOM 3476 C C . ASP B 1 147 ? -1.374 23.25 16.203 1 96.88 147 ASP B C 1
ATOM 3478 O O . ASP B 1 147 ? -1.906 24.188 16.812 1 96.88 147 ASP B O 1
ATOM 3482 N N . GLU B 1 148 ? -1.479 22.016 16.531 1 96.81 148 GLU B N 1
ATOM 3483 C CA . GLU B 1 148 ? -2.373 21.469 17.547 1 96.81 148 GLU B CA 1
ATOM 3484 C C . GLU B 1 148 ? -1.734 20.297 18.281 1 96.81 148 GLU B C 1
ATOM 3486 O O . GLU B 1 148 ? -1.438 19.266 17.672 1 96.81 148 GLU B O 1
ATOM 3491 N N . PRO B 1 149 ? -1.6 20.422 19.641 1 98 149 PRO B N 1
ATOM 3492 C CA . PRO B 1 149 ? -0.845 19.438 20.406 1 98 149 PRO B CA 1
ATOM 3493 C C . PRO B 1 149 ? -1.361 18.016 20.203 1 98 149 PRO B C 1
ATOM 3495 O O . PRO B 1 149 ? -0.571 17.094 19.984 1 98 149 PRO B O 1
ATOM 3498 N N . GLN B 1 150 ? -2.688 17.844 20.219 1 98.44 150 GLN B N 1
ATOM 3499 C CA . GLN B 1 150 ? -3.234 16.484 20.109 1 98.44 150 GLN B CA 1
ATOM 3500 C C . GLN B 1 150 ? -3.072 15.945 18.688 1 98.44 150 GLN B C 1
ATOM 3502 O O . GLN B 1 150 ? -2.91 14.742 18.5 1 98.44 150 GLN B O 1
ATOM 3507 N N . VAL B 1 151 ? -3.113 16.859 17.688 1 98.62 151 VAL B N 1
ATOM 3508 C CA . VAL B 1 151 ? -2.865 16.438 16.312 1 98.62 151 VAL B CA 1
ATOM 3509 C C . VAL B 1 151 ? -1.408 16.016 16.156 1 98.62 151 VAL B C 1
ATOM 3511 O O . VAL B 1 151 ? -1.126 14.953 15.594 1 98.62 151 VAL B O 1
ATOM 3514 N N . ILE B 1 152 ? -0.495 16.766 16.719 1 98.88 152 ILE B N 1
ATOM 3515 C CA . ILE B 1 152 ? 0.926 16.438 16.688 1 98.88 152 ILE B CA 1
ATOM 3516 C C . ILE B 1 152 ? 1.162 15.094 17.375 1 98.88 152 ILE B C 1
ATOM 3518 O O . ILE B 1 152 ? 1.895 14.242 16.859 1 98.88 152 ILE B O 1
ATOM 3522 N N . ALA B 1 153 ? 0.512 14.906 18.531 1 98.88 153 ALA B N 1
ATOM 3523 C CA . ALA B 1 153 ? 0.651 13.656 19.266 1 98.88 153 ALA B CA 1
ATOM 3524 C C . ALA B 1 153 ? 0.167 12.469 18.438 1 98.88 153 ALA B C 1
ATOM 3526 O O . ALA B 1 153 ? 0.768 11.391 18.469 1 98.88 153 ALA B O 1
ATOM 3527 N N . GLY B 1 154 ? -0.935 12.641 17.75 1 98.81 154 GLY B N 1
ATOM 3528 C CA . GLY B 1 154 ? -1.422 11.594 16.859 1 98.81 154 GLY B CA 1
ATOM 3529 C C . GLY B 1 154 ? -0.447 11.258 15.742 1 98.81 154 GLY B C 1
ATOM 3530 O O . GLY B 1 154 ? -0.201 10.086 15.461 1 98.81 154 GLY B O 1
ATOM 3531 N N . GLN B 1 155 ? 0.1 12.312 15.133 1 98.75 155 GLN B N 1
ATOM 3532 C CA . GLN B 1 155 ? 1.056 12.125 14.047 1 98.75 155 GLN B CA 1
ATOM 3533 C C . GLN B 1 155 ? 2.322 11.43 14.547 1 98.75 155 GLN B C 1
ATOM 3535 O O . GLN B 1 155 ? 2.975 10.703 13.797 1 98.75 155 GLN B O 1
ATOM 3540 N N . ALA B 1 156 ? 2.623 11.562 15.836 1 98.88 156 ALA B N 1
ATOM 3541 C CA . ALA B 1 156 ? 3.816 10.969 16.438 1 98.88 156 ALA B CA 1
ATOM 3542 C C . ALA B 1 156 ? 3.76 9.445 16.375 1 98.88 156 ALA B C 1
ATOM 3544 O O . ALA B 1 156 ? 4.793 8.781 16.438 1 98.88 156 ALA B O 1
ATOM 3545 N N . SER B 1 157 ? 2.584 8.891 16.234 1 98.81 157 SER B N 1
ATOM 3546 C CA . SER B 1 157 ? 2.453 7.441 16.141 1 98.81 157 SER B CA 1
ATOM 3547 C C . SER B 1 157 ? 3.166 6.898 14.906 1 98.81 157 SER B C 1
ATOM 3549 O O . SER B 1 157 ? 3.629 5.754 14.906 1 98.81 157 SER B O 1
ATOM 3551 N N . VAL B 1 158 ? 3.297 7.699 13.836 1 98.88 158 VAL B N 1
ATOM 3552 C CA . VAL B 1 158 ? 4.094 7.32 12.68 1 98.88 158 VAL B CA 1
ATOM 3553 C C . VAL B 1 158 ? 5.543 7.082 13.102 1 98.88 158 VAL B C 1
ATOM 3555 O O . VAL B 1 158 ? 6.148 6.074 12.727 1 98.88 158 VAL B O 1
ATOM 3558 N N . GLY B 1 159 ? 6.043 8.047 13.906 1 98.88 159 GLY B N 1
ATOM 3559 C CA . GLY B 1 159 ? 7.41 7.938 14.391 1 98.88 159 GLY B CA 1
ATOM 3560 C C . GLY B 1 159 ? 7.617 6.758 15.32 1 98.88 159 GLY B C 1
ATOM 3561 O O . GLY B 1 159 ? 8.672 6.117 15.297 1 98.88 159 GLY B O 1
ATOM 3562 N N . LEU B 1 160 ? 6.613 6.473 16.172 1 98.81 160 LEU B N 1
ATOM 3563 C CA . LEU B 1 160 ? 6.699 5.32 17.062 1 98.81 160 LEU B CA 1
ATOM 3564 C C . LEU B 1 160 ? 6.809 4.023 16.266 1 98.81 160 LEU B C 1
ATOM 3566 O O . LEU B 1 160 ? 7.641 3.168 16.562 1 98.81 160 LEU B O 1
ATOM 3570 N N . GLU B 1 161 ? 5.992 3.902 15.266 1 98.62 161 GLU B N 1
ATOM 3571 C CA . GLU B 1 161 ? 6.055 2.721 14.414 1 98.62 161 GLU B CA 1
ATOM 3572 C C . GLU B 1 161 ? 7.398 2.633 13.688 1 98.62 161 GLU B C 1
ATOM 3574 O O . GLU B 1 161 ? 7.984 1.554 13.594 1 98.62 161 GLU B O 1
ATOM 3579 N N . LEU B 1 162 ? 7.852 3.781 13.195 1 98.75 162 LEU B N 1
ATOM 3580 C CA . LEU B 1 162 ? 9.133 3.822 12.492 1 98.75 162 LEU B CA 1
ATOM 3581 C C . LEU B 1 162 ? 10.266 3.352 13.398 1 98.75 162 LEU B C 1
ATOM 3583 O O . LEU B 1 162 ? 11.117 2.564 12.984 1 98.75 162 LEU B O 1
ATOM 3587 N N . ALA B 1 163 ? 10.266 3.859 14.586 1 98.69 163 ALA B N 1
ATOM 3588 C CA . ALA B 1 163 ? 11.312 3.488 15.539 1 98.69 163 ALA B CA 1
ATOM 3589 C C . ALA B 1 163 ? 11.328 1.98 15.766 1 98.69 163 ALA B C 1
ATOM 3591 O O . ALA B 1 163 ? 12.391 1.356 15.742 1 98.69 163 ALA B O 1
ATOM 3592 N N . GLU B 1 164 ? 10.164 1.427 16 1 98.31 164 GLU B N 1
ATOM 3593 C CA . GLU B 1 164 ? 10.047 -0.008 16.234 1 98.31 164 GLU B CA 1
ATOM 3594 C C . GLU B 1 164 ? 10.477 -0.809 15.008 1 98.31 164 GLU B C 1
ATOM 3596 O O . GLU B 1 164 ? 11.281 -1.736 15.117 1 98.31 164 GLU B O 1
ATOM 3601 N N . GLN B 1 165 ? 9.984 -0.488 13.875 1 98.19 165 GLN B N 1
ATOM 3602 C CA . GLN B 1 165 ? 10.211 -1.228 12.641 1 98.19 165 GLN B CA 1
ATOM 3603 C C . GLN B 1 165 ? 11.664 -1.1 12.188 1 98.19 165 GLN B C 1
ATOM 3605 O O . GLN B 1 165 ? 12.258 -2.064 11.695 1 98.19 165 GLN B O 1
ATOM 3610 N N . ALA B 1 166 ? 12.203 0.121 12.281 1 98.25 166 ALA B N 1
ATOM 3611 C CA . ALA B 1 166 ? 13.625 0.302 11.984 1 98.25 166 ALA B CA 1
ATOM 3612 C C . ALA B 1 166 ? 14.492 -0.563 12.891 1 98.25 166 ALA B C 1
ATOM 3614 O O . ALA B 1 166 ? 15.453 -1.182 12.438 1 98.25 166 ALA B O 1
ATOM 3615 N N . GLY B 1 167 ? 14.133 -0.579 14.18 1 97.75 167 GLY B N 1
ATOM 3616 C CA . GLY B 1 167 ? 14.852 -1.426 15.117 1 97.75 167 GLY B CA 1
ATOM 3617 C C . GLY B 1 167 ? 14.82 -2.895 14.742 1 97.75 167 GLY B C 1
ATOM 3618 O O . GLY B 1 167 ? 15.836 -3.59 14.844 1 97.75 167 GLY B O 1
ATOM 3619 N N . GLU B 1 168 ? 13.688 -3.369 14.305 1 96.81 168 GLU B N 1
ATOM 3620 C CA . GLU B 1 168 ? 13.531 -4.758 13.883 1 96.81 168 GLU B CA 1
ATOM 3621 C C . GLU B 1 168 ? 14.438 -5.078 12.695 1 96.81 168 GLU B C 1
ATOM 3623 O O . GLU B 1 168 ? 14.875 -6.223 12.531 1 96.81 168 GLU B O 1
ATOM 3628 N N . LEU B 1 169 ? 14.75 -4.059 11.922 1 96.75 169 LEU B N 1
ATOM 3629 C CA . LEU B 1 169 ? 15.57 -4.246 10.727 1 96.75 169 LEU B CA 1
ATOM 3630 C C . LEU B 1 169 ? 17.031 -3.941 11.023 1 96.75 169 LEU B C 1
ATOM 3632 O O . LEU B 1 169 ? 17.859 -3.951 10.109 1 96.75 169 LEU B O 1
ATOM 3636 N N . GLY B 1 170 ? 17.359 -3.529 12.211 1 96.94 170 GLY B N 1
ATOM 3637 C CA . GLY B 1 170 ? 18.719 -3.234 12.617 1 96.94 170 GLY B CA 1
ATOM 3638 C C . GLY B 1 170 ? 19.188 -1.859 12.18 1 96.94 170 GLY B C 1
ATOM 3639 O O . GLY B 1 170 ? 20.391 -1.606 12.094 1 96.94 170 GLY B O 1
ATOM 3640 N N . VAL B 1 171 ? 18.25 -0.988 11.852 1 98.06 171 VAL B N 1
ATOM 3641 C CA . VAL B 1 171 ? 18.594 0.382 11.484 1 98.06 171 VAL B CA 1
ATOM 3642 C C . VAL B 1 171 ? 18.656 1.257 12.727 1 98.06 171 VAL B C 1
ATOM 3644 O O . VAL B 1 171 ? 17.625 1.615 13.305 1 98.06 171 VAL B O 1
ATOM 3647 N N . GLU B 1 172 ? 19.797 1.717 13.062 1 96.62 172 GLU B N 1
ATOM 3648 C CA . GLU B 1 172 ? 20 2.375 14.352 1 96.62 172 GLU B CA 1
ATOM 3649 C C . GLU B 1 172 ? 20.25 3.871 14.172 1 96.62 172 GLU B C 1
ATOM 3651 O O . GLU B 1 172 ? 20.141 4.641 15.125 1 96.62 172 GLU B O 1
ATOM 3656 N N . SER B 1 173 ? 20.656 4.164 12.977 1 98.12 173 SER B N 1
ATOM 3657 C CA . SER B 1 173 ? 20.953 5.57 12.711 1 98.12 173 SER B CA 1
ATOM 3658 C C . SER B 1 173 ? 20.641 5.941 11.273 1 98.12 173 SER B C 1
ATOM 3660 O O . SER B 1 173 ? 20.578 5.074 10.398 1 98.12 173 SER B O 1
ATOM 3662 N N . GLY B 1 174 ? 20.391 7.191 11.055 1 98.25 174 GLY B N 1
ATOM 3663 C CA . GLY B 1 174 ? 20.109 7.699 9.719 1 98.25 174 GLY B CA 1
ATOM 3664 C C . GLY B 1 174 ? 19.047 8.773 9.703 1 98.25 174 GLY B C 1
ATOM 3665 O O . GLY B 1 174 ? 18.453 9.078 10.742 1 98.25 174 GLY B O 1
ATOM 3666 N N . ASP B 1 175 ? 18.875 9.344 8.562 1 98.88 175 ASP B N 1
ATOM 3667 C CA . ASP B 1 175 ? 17.859 10.383 8.391 1 98.88 175 ASP B CA 1
ATOM 3668 C C . ASP B 1 175 ? 16.484 9.766 8.133 1 98.88 175 ASP B C 1
ATOM 3670 O O . ASP B 1 175 ? 16.375 8.727 7.48 1 98.88 175 ASP B O 1
ATOM 3674 N N . VAL B 1 176 ? 15.516 10.359 8.711 1 98.94 176 VAL B N 1
ATOM 3675 C CA . VAL B 1 176 ? 14.109 10.117 8.398 1 98.94 176 VAL B CA 1
ATOM 3676 C C . VAL B 1 176 ? 13.523 11.336 7.695 1 98.94 176 VAL B C 1
ATOM 3678 O O . VAL B 1 176 ? 13.258 12.359 8.328 1 98.94 176 VAL B O 1
ATOM 3681 N N . LEU B 1 177 ? 13.344 11.188 6.398 1 99 177 LEU B N 1
ATOM 3682 C CA . LEU B 1 177 ? 12.812 12.297 5.602 1 99 177 LEU B CA 1
ATOM 3683 C C . LEU B 1 177 ? 11.297 12.344 5.684 1 99 177 LEU B C 1
ATOM 3685 O O . LEU B 1 177 ? 10.625 11.328 5.488 1 99 177 LEU B O 1
ATOM 3689 N N . VAL B 1 178 ? 10.758 13.492 6.012 1 99 178 VAL B N 1
ATOM 3690 C CA . VAL B 1 178 ? 9.328 13.625 6.277 1 99 178 VAL B CA 1
ATOM 3691 C C . VAL B 1 178 ? 8.75 14.758 5.434 1 99 178 VAL B C 1
ATOM 3693 O O . VAL B 1 178 ? 9.234 15.891 5.48 1 99 178 VAL B O 1
ATOM 3696 N N . CYS B 1 179 ? 7.695 14.445 4.645 1 98.94 179 CYS B N 1
ATOM 3697 C CA . CYS B 1 179 ? 6.98 15.508 3.947 1 98.94 179 CYS B CA 1
ATOM 3698 C C . CYS B 1 179 ? 6.492 16.562 4.926 1 98.94 179 CYS B C 1
ATOM 3700 O O . CYS B 1 179 ? 5.949 16.234 5.984 1 98.94 179 CYS B O 1
ATOM 3702 N N . CYS B 1 180 ? 6.688 17.844 4.5 1 98.88 180 CYS B N 1
ATOM 3703 C CA . CYS B 1 180 ? 6.457 18.875 5.52 1 98.88 180 CYS B CA 1
ATOM 3704 C C . CYS B 1 180 ? 5.711 20.062 4.934 1 98.88 180 CYS B C 1
ATOM 3706 O O . CYS B 1 180 ? 6.09 20.594 3.887 1 98.88 180 CYS B O 1
ATOM 3708 N N . GLY B 1 181 ? 4.602 20.359 5.488 1 97.12 181 GLY B N 1
ATOM 3709 C CA . GLY B 1 181 ? 3.92 21.641 5.34 1 97.12 181 GLY B CA 1
ATOM 3710 C C . GLY B 1 181 ? 4.012 22.516 6.578 1 97.12 181 GLY B C 1
ATOM 3711 O O . GLY B 1 181 ? 5.078 23.047 6.887 1 97.12 181 GLY B O 1
ATOM 3712 N N . GLY B 1 182 ? 2.988 22.453 7.402 1 96.5 182 GLY B N 1
ATOM 3713 C CA . GLY B 1 182 ? 2.971 23.234 8.625 1 96.5 182 GLY B CA 1
ATOM 3714 C C . GLY B 1 182 ? 3.791 22.609 9.742 1 96.5 182 GLY B C 1
ATOM 3715 O O . GLY B 1 182 ? 4.008 23.234 10.781 1 96.5 182 GLY B O 1
ATOM 3716 N N . GLY B 1 183 ? 4.195 21.438 9.57 1 98.56 183 GLY B N 1
ATOM 3717 C CA . GLY B 1 183 ? 5.16 20.828 10.477 1 98.56 183 GLY B CA 1
ATOM 3718 C C . GLY B 1 183 ? 4.531 19.859 11.453 1 98.56 183 GLY B C 1
ATOM 3719 O O . GLY B 1 183 ? 5.223 19.281 12.289 1 98.56 183 GLY B O 1
ATOM 3720 N N . GLY B 1 184 ? 3.244 19.625 11.383 1 98.56 184 GLY B N 1
ATOM 3721 C CA . GLY B 1 184 ? 2.576 18.766 12.344 1 98.56 184 GLY B CA 1
ATOM 3722 C C . GLY B 1 184 ? 3.088 17.344 12.312 1 98.56 184 GLY B C 1
ATOM 3723 O O . GLY B 1 184 ? 3.387 16.75 13.359 1 98.56 184 GLY B O 1
ATOM 3724 N N . LEU B 1 185 ? 3.172 16.75 11.133 1 98.88 185 LEU B N 1
ATOM 3725 C CA . LEU B 1 185 ? 3.684 15.391 10.977 1 98.88 185 LEU B CA 1
ATOM 3726 C C . LEU B 1 185 ? 5.152 15.312 11.375 1 98.88 185 LEU B C 1
ATOM 3728 O O . LEU B 1 185 ? 5.547 14.445 12.148 1 98.88 185 LEU B O 1
ATOM 3732 N N . THR B 1 186 ? 5.934 16.266 10.875 1 98.94 186 THR B N 1
ATOM 3733 C CA . THR B 1 186 ? 7.371 16.25 11.109 1 98.94 186 THR B CA 1
ATOM 3734 C C . THR B 1 186 ? 7.676 16.406 12.602 1 98.94 186 THR B C 1
ATOM 3736 O O . THR B 1 186 ? 8.562 15.742 13.133 1 98.94 186 THR B O 1
ATOM 3739 N N . SER B 1 187 ? 6.961 17.297 13.242 1 98.88 187 SER B N 1
ATOM 3740 C CA . SER B 1 187 ? 7.133 17.469 14.68 1 98.88 187 SER B CA 1
ATOM 3741 C C . SER B 1 187 ? 6.809 16.188 15.438 1 98.88 187 SER B C 1
ATOM 3743 O O . SER B 1 187 ? 7.555 15.781 16.328 1 98.88 187 SER B O 1
ATOM 3745 N N . GLY B 1 188 ? 5.676 15.562 15.094 1 98.88 188 GLY B N 1
ATOM 3746 C CA . GLY B 1 188 ? 5.309 14.312 15.727 1 98.88 188 GLY B CA 1
ATOM 3747 C C . GLY B 1 188 ? 6.355 13.227 15.562 1 98.88 188 GLY B C 1
ATOM 3748 O O . GLY B 1 188 ? 6.754 12.586 16.547 1 98.88 188 GLY B O 1
ATOM 3749 N N . VAL B 1 189 ? 6.816 13.055 14.352 1 98.94 189 VAL B N 1
ATOM 3750 C CA . VAL B 1 189 ? 7.832 12.047 14.062 1 98.94 189 VAL B CA 1
ATOM 3751 C C . VAL B 1 189 ? 9.109 12.352 14.844 1 98.94 189 VAL B C 1
ATOM 3753 O O . VAL B 1 189 ? 9.695 11.461 15.461 1 98.94 189 VAL B O 1
ATOM 3756 N N . ALA B 1 190 ? 9.508 13.625 14.867 1 98.94 190 ALA B N 1
ATOM 3757 C CA . ALA B 1 190 ? 10.719 14.031 15.562 1 98.94 190 ALA B CA 1
ATOM 3758 C C . ALA B 1 190 ? 10.625 13.727 17.062 1 98.94 190 ALA B C 1
ATOM 3760 O O . ALA B 1 190 ? 11.578 13.203 17.656 1 98.94 190 ALA B O 1
ATOM 3761 N N . LEU B 1 191 ? 9.508 14.047 17.656 1 98.88 191 LEU B N 1
ATOM 3762 C CA . LEU B 1 191 ? 9.32 13.812 19.078 1 98.88 191 LEU B CA 1
ATOM 3763 C C . LEU B 1 191 ? 9.367 12.328 19.391 1 98.88 191 LEU B C 1
ATOM 3765 O O . LEU B 1 191 ? 9.984 11.914 20.391 1 98.88 191 LEU B O 1
ATOM 3769 N N . ALA B 1 192 ? 8.695 11.508 18.609 1 98.81 192 ALA B N 1
ATOM 3770 C CA . ALA B 1 192 ? 8.695 10.062 18.812 1 98.81 192 ALA B CA 1
ATOM 3771 C C . ALA B 1 192 ? 10.109 9.5 18.688 1 98.81 192 ALA B C 1
ATOM 3773 O O . ALA B 1 192 ? 10.516 8.656 19.5 1 98.81 192 ALA B O 1
ATOM 3774 N N . LEU B 1 193 ? 10.852 9.984 17.688 1 98.75 193 LEU B N 1
ATOM 3775 C CA . LEU B 1 193 ? 12.211 9.492 17.469 1 98.75 193 LEU B CA 1
ATOM 3776 C C . LEU B 1 193 ? 13.125 9.891 18.625 1 98.75 193 LEU B C 1
ATOM 3778 O O . LEU B 1 193 ? 13.977 9.102 19.047 1 98.75 193 LEU B O 1
ATOM 3782 N N . GLU B 1 194 ? 12.953 11.102 19.094 1 98.56 194 GLU B N 1
ATOM 3783 C CA . GLU B 1 194 ? 13.75 11.523 20.234 1 98.56 194 GLU B CA 1
ATOM 3784 C C . GLU B 1 194 ? 13.609 10.539 21.391 1 98.56 194 GLU B C 1
ATOM 3786 O O . GLU B 1 194 ? 14.594 10.219 22.062 1 98.56 194 GLU B O 1
ATOM 3791 N N . ALA B 1 195 ? 12.469 10.023 21.562 1 97.81 195 ALA B N 1
ATOM 3792 C CA . ALA B 1 195 ? 12.148 9.18 22.703 1 97.81 195 ALA B CA 1
ATOM 3793 C C . ALA B 1 195 ? 12.539 7.73 22.438 1 97.81 195 ALA B C 1
ATOM 3795 O O . ALA B 1 195 ? 12.977 7.023 23.359 1 97.81 195 ALA B O 1
ATOM 3796 N N . ARG B 1 196 ? 12.422 7.246 21.188 1 98.25 196 ARG B N 1
ATOM 3797 C CA . ARG B 1 196 ? 12.438 5.801 20.984 1 98.25 196 ARG B CA 1
ATOM 3798 C C . ARG B 1 196 ? 13.562 5.391 20.047 1 98.25 196 ARG B C 1
ATOM 3800 O O . ARG B 1 196 ? 13.953 4.219 20 1 98.25 196 ARG B O 1
ATOM 3807 N N . ALA B 1 197 ? 14.078 6.27 19.297 1 98.62 197 ALA B N 1
ATOM 3808 C CA . ALA B 1 197 ? 15.148 5.996 18.344 1 98.62 197 ALA B CA 1
ATOM 3809 C C . ALA B 1 197 ? 16.016 7.23 18.125 1 98.62 197 ALA B C 1
ATOM 3811 O O . ALA B 1 197 ? 16.078 7.758 17 1 98.62 197 ALA B O 1
ATOM 3812 N N . PRO B 1 198 ? 16.734 7.656 19.156 1 98.25 198 PRO B N 1
ATOM 3813 C CA . PRO B 1 198 ? 17.469 8.93 19.078 1 98.25 198 PRO B CA 1
ATOM 3814 C C . PRO B 1 198 ? 18.562 8.93 18.016 1 98.25 198 PRO B C 1
ATOM 3816 O O . PRO B 1 198 ? 19.094 9.984 17.688 1 98.25 198 PRO B O 1
ATOM 3819 N N . GLY B 1 199 ? 18.906 7.781 17.484 1 98.5 199 GLY B N 1
ATOM 3820 C CA . GLY B 1 199 ? 19.875 7.707 16.391 1 98.5 199 GLY B CA 1
ATOM 3821 C C . GLY B 1 199 ? 19.281 8.078 15.047 1 98.5 199 GLY B C 1
ATOM 3822 O O . GLY B 1 199 ? 20.016 8.312 14.086 1 98.5 199 GLY B O 1
ATOM 3823 N N . LEU B 1 200 ? 17.984 8.102 14.953 1 98.81 200 LEU B N 1
ATOM 3824 C CA . LEU B 1 200 ? 17.281 8.531 13.75 1 98.81 200 LEU B CA 1
ATOM 3825 C C . LEU B 1 200 ? 16.906 10.008 13.844 1 98.81 200 LEU B C 1
ATOM 3827 O O . LEU B 1 200 ? 16.453 10.469 14.891 1 98.81 200 LEU B O 1
ATOM 3831 N N . ARG B 1 201 ? 17.109 10.711 12.805 1 98.69 201 ARG B N 1
ATOM 3832 C CA . ARG B 1 201 ? 16.891 12.156 12.82 1 98.69 201 ARG B CA 1
ATOM 3833 C C . ARG B 1 201 ? 15.859 12.562 11.773 1 98.69 201 ARG B C 1
ATOM 3835 O O . ARG B 1 201 ? 16.047 12.328 10.578 1 98.69 201 ARG B O 1
ATOM 3842 N N . ALA B 1 202 ? 14.836 13.25 12.203 1 98.94 202 ALA B N 1
ATOM 3843 C CA . ALA B 1 202 ? 13.812 13.742 11.289 1 98.94 202 ALA B CA 1
ATOM 3844 C C . ALA B 1 202 ? 14.312 14.938 10.484 1 98.94 202 ALA B C 1
ATOM 3846 O O . ALA B 1 202 ? 14.969 15.828 11.031 1 98.94 202 ALA B O 1
ATOM 3847 N N . ARG B 1 203 ? 14.055 14.961 9.227 1 98.94 203 ARG B N 1
ATOM 3848 C CA . ARG B 1 203 ? 14.375 16.031 8.289 1 98.94 203 ARG B CA 1
ATOM 3849 C C . ARG B 1 203 ? 13.148 16.438 7.48 1 98.94 203 ARG B C 1
ATOM 3851 O O . ARG B 1 203 ? 12.555 15.602 6.785 1 98.94 203 ARG B O 1
ATOM 3858 N N . PRO B 1 204 ? 12.758 17.734 7.586 1 98.94 204 PRO B N 1
ATOM 3859 C CA . PRO B 1 204 ? 11.617 18.156 6.773 1 98.94 204 PRO B CA 1
ATOM 3860 C C . PRO B 1 204 ? 11.961 18.266 5.289 1 98.94 204 PRO B C 1
ATOM 3862 O O . PRO B 1 204 ? 13.055 18.719 4.938 1 98.94 204 PRO B O 1
ATOM 3865 N N . VAL B 1 205 ? 11.078 17.844 4.434 1 98.94 205 VAL B N 1
ATOM 3866 C CA . VAL B 1 205 ? 11.242 17.953 2.99 1 98.94 205 VAL B CA 1
ATOM 3867 C C . VAL B 1 205 ? 10.07 18.719 2.391 1 98.94 205 VAL B C 1
ATOM 3869 O O . VAL B 1 205 ? 8.906 18.422 2.689 1 98.94 205 VAL B O 1
ATOM 3872 N N . GLU B 1 206 ? 10.336 19.688 1.603 1 98.88 206 GLU B N 1
ATOM 3873 C CA . GLU B 1 206 ? 9.344 20.609 1.038 1 98.88 206 GLU B CA 1
ATOM 3874 C C . GLU B 1 206 ? 9.609 20.859 -0.445 1 98.88 206 GLU B C 1
ATOM 3876 O O . GLU B 1 206 ? 10.664 20.484 -0.963 1 98.88 206 GLU B O 1
ATOM 3881 N N . PRO B 1 207 ? 8.562 21.375 -1.195 1 98.75 207 PRO B N 1
ATOM 3882 C CA . PRO B 1 207 ? 8.828 21.75 -2.586 1 98.75 207 PRO B CA 1
ATOM 3883 C C . PRO B 1 207 ? 9.664 23.016 -2.703 1 98.75 207 PRO B C 1
ATOM 3885 O O . PRO B 1 207 ? 9.492 23.953 -1.915 1 98.75 207 PRO B O 1
ATOM 3888 N N . GLU B 1 208 ? 10.492 23.031 -3.707 1 98.25 208 GLU B N 1
ATOM 3889 C CA . GLU B 1 208 ? 11.297 24.219 -3.986 1 98.25 208 GLU B CA 1
ATOM 3890 C C . GLU B 1 208 ? 10.422 25.438 -4.199 1 98.25 208 GLU B C 1
ATOM 3892 O O . GLU B 1 208 ? 9.43 25.391 -4.934 1 98.25 208 GLU B O 1
ATOM 3897 N N . GLY B 1 209 ? 10.758 26.5 -3.572 1 97.56 209 GLY B N 1
ATOM 3898 C CA . GLY B 1 209 ? 9.992 27.734 -3.664 1 97.56 209 GLY B CA 1
ATOM 3899 C C . GLY B 1 209 ? 8.945 27.875 -2.578 1 97.56 209 GLY B C 1
ATOM 3900 O O . GLY B 1 209 ? 8.398 28.953 -2.367 1 97.56 209 GLY B O 1
ATOM 3901 N N . PHE B 1 210 ? 8.703 26.812 -1.927 1 98.25 210 PHE B N 1
ATOM 3902 C CA . PHE B 1 210 ? 7.727 26.766 -0.845 1 98.25 210 PHE B CA 1
ATOM 3903 C C . PHE B 1 210 ? 8.305 26.047 0.374 1 98.25 210 PHE B C 1
ATOM 3905 O O . PHE B 1 210 ? 7.625 25.234 1.006 1 98.25 210 PHE B O 1
ATOM 3912 N N . ASP B 1 211 ? 9.609 26.312 0.59 1 98.44 211 ASP B N 1
ATOM 3913 C CA . ASP B 1 211 ? 10.359 25.609 1.625 1 98.44 211 ASP B CA 1
ATOM 3914 C C . ASP B 1 211 ? 10.547 26.484 2.859 1 98.44 211 ASP B C 1
ATOM 3916 O O . ASP B 1 211 ? 11.672 26.688 3.32 1 98.44 211 ASP B O 1
ATOM 3920 N N . ASP B 1 212 ? 9.406 26.953 3.402 1 98.62 212 ASP B N 1
ATOM 3921 C CA . ASP B 1 212 ? 9.391 27.859 4.547 1 98.62 212 ASP B CA 1
ATOM 3922 C C . ASP B 1 212 ? 10.008 27.203 5.777 1 98.62 212 ASP B C 1
ATOM 3924 O O . ASP B 1 212 ? 10.703 27.844 6.559 1 98.62 212 ASP B O 1
ATOM 3928 N N . VAL B 1 213 ? 9.805 25.891 6.039 1 98.81 213 VAL B N 1
ATOM 3929 C CA . VAL B 1 213 ? 10.359 25.219 7.203 1 98.81 213 VAL B CA 1
ATOM 3930 C C . VAL B 1 213 ? 11.883 25.109 7.059 1 98.81 213 VAL B C 1
ATOM 3932 O O . VAL B 1 213 ? 12.617 25.375 8.008 1 98.81 213 VAL B O 1
ATOM 3935 N N . LYS B 1 214 ? 12.336 24.719 5.859 1 98.75 214 LYS B N 1
ATOM 3936 C CA . LYS B 1 214 ? 13.773 24.656 5.582 1 98.75 214 LYS B CA 1
ATOM 3937 C C . LYS B 1 214 ? 14.438 26 5.867 1 98.75 214 LYS B C 1
ATOM 3939 O O . LYS B 1 214 ? 15.438 26.062 6.586 1 98.75 214 LYS B O 1
ATOM 3944 N N . ARG B 1 215 ? 13.867 27.047 5.344 1 98.62 215 ARG B N 1
ATOM 3945 C CA . ARG B 1 215 ? 14.438 28.375 5.516 1 98.62 215 ARG B CA 1
ATOM 3946 C C . ARG B 1 215 ? 14.359 28.812 6.977 1 98.62 215 ARG B C 1
ATOM 3948 O O . ARG B 1 215 ? 15.281 29.453 7.484 1 98.62 215 ARG B O 1
ATOM 3955 N N . SER B 1 216 ? 13.234 28.5 7.602 1 98.81 216 SER B N 1
ATOM 3956 C CA . SER B 1 216 ? 13.062 28.859 9.008 1 98.81 216 SER B CA 1
ATOM 3957 C C . SER B 1 216 ? 14.102 28.172 9.883 1 98.81 216 SER B C 1
ATOM 3959 O O . SER B 1 216 ? 14.656 28.797 10.797 1 98.81 216 SER B O 1
ATOM 3961 N N . LEU B 1 217 ? 14.344 26.906 9.656 1 98.75 217 LEU B N 1
ATOM 3962 C CA . LEU B 1 217 ? 15.344 26.156 10.422 1 98.75 217 LEU B CA 1
ATOM 3963 C C . LEU B 1 217 ? 16.734 26.75 10.203 1 98.75 217 LEU B C 1
ATOM 3965 O O . LEU B 1 217 ? 17.5 26.891 11.156 1 98.75 217 LEU B O 1
ATOM 3969 N N . ALA B 1 218 ? 17.062 27.062 8.984 1 98.38 218 ALA B N 1
ATOM 3970 C CA . ALA B 1 218 ? 18.375 27.609 8.656 1 98.38 218 ALA B CA 1
ATOM 3971 C C . ALA B 1 218 ? 18.578 28.969 9.32 1 98.38 218 ALA B C 1
ATOM 3973 O O . ALA B 1 218 ? 19.688 29.281 9.773 1 98.38 218 ALA B O 1
ATOM 3974 N N . GLY B 1 219 ? 17.562 29.734 9.383 1 97.88 219 GLY B N 1
ATOM 3975 C CA . GLY B 1 219 ? 17.672 31.094 9.898 1 97.88 219 GLY B CA 1
ATOM 3976 C C . GLY B 1 219 ? 17.406 31.188 11.391 1 97.88 219 GLY B C 1
ATOM 3977 O O . GLY B 1 219 ? 17.75 32.188 12.023 1 97.88 219 GLY B O 1
ATOM 3978 N N . GLY B 1 220 ? 16.719 30.219 11.977 1 97.56 220 GLY B N 1
ATOM 3979 C CA . GLY B 1 220 ? 16.422 30.203 13.398 1 97.56 220 GLY B CA 1
ATOM 3980 C C . GLY B 1 220 ? 15.156 30.969 13.758 1 97.56 220 GLY B C 1
ATOM 3981 O O . GLY B 1 220 ? 14.789 31.047 14.93 1 97.56 220 GLY B O 1
ATOM 3982 N N . THR B 1 221 ? 14.531 31.547 12.75 1 97.56 221 THR B N 1
ATOM 3983 C CA . THR B 1 221 ? 13.266 32.25 12.922 1 97.56 221 THR B CA 1
ATOM 3984 C C . THR B 1 221 ? 12.297 31.906 11.797 1 97.56 221 THR B C 1
ATOM 3986 O O . THR B 1 221 ? 12.719 31.484 10.719 1 97.56 221 THR B O 1
ATOM 3989 N N . ILE B 1 222 ? 11.062 32.094 12.055 1 98.06 222 ILE B N 1
ATOM 3990 C CA . ILE B 1 222 ? 10.031 31.734 11.094 1 98.06 222 ILE B CA 1
ATOM 3991 C C . ILE B 1 222 ? 10.133 32.625 9.852 1 98.06 222 ILE B C 1
ATOM 3993 O O . ILE B 1 222 ? 10.164 33.844 9.953 1 98.06 222 ILE B O 1
ATOM 3997 N N . SER B 1 223 ? 10.25 31.969 8.734 1 96.94 223 SER B N 1
ATOM 3998 C CA . SER B 1 223 ? 10.211 32.594 7.406 1 96.94 223 SER B CA 1
ATOM 3999 C C . SER B 1 223 ? 8.953 32.156 6.645 1 96.94 223 SER B C 1
ATOM 4001 O O . SER B 1 223 ? 8.695 30.984 6.461 1 96.94 223 SER B O 1
ATOM 4003 N N . ARG B 1 224 ? 8.242 33.062 6.145 1 97.19 224 ARG B N 1
ATOM 4004 C CA . ARG B 1 224 ? 6.977 32.812 5.473 1 97.19 224 ARG B CA 1
ATOM 4005 C C . ARG B 1 224 ? 7.188 32.594 3.975 1 97.19 224 ARG B C 1
ATOM 4007 O O . ARG B 1 224 ? 8.086 33.188 3.383 1 97.19 224 ARG B O 1
ATOM 4014 N N . ASN B 1 225 ? 6.406 31.75 3.379 1 96.88 225 ASN B N 1
ATOM 4015 C CA . ASN B 1 225 ? 6.328 31.656 1.925 1 96.88 225 ASN B CA 1
ATOM 4016 C C . ASN B 1 225 ? 5.617 32.875 1.331 1 96.88 225 ASN B C 1
ATOM 4018 O O . ASN B 1 225 ? 4.684 33.406 1.934 1 96.88 225 ASN B O 1
ATOM 4022 N N . ASN B 1 226 ? 5.996 33.25 0.136 1 93.75 226 ASN B N 1
ATOM 4023 C CA . ASN B 1 226 ? 5.406 34.406 -0.53 1 93.75 226 ASN B CA 1
ATOM 4024 C C . ASN B 1 226 ? 4.035 34.094 -1.116 1 93.75 226 ASN B C 1
ATOM 4026 O O . ASN B 1 226 ? 3.258 35 -1.428 1 93.75 226 ASN B O 1
ATOM 4030 N N . SER B 1 227 ? 3.826 32.812 -1.335 1 90.31 227 SER B N 1
ATOM 4031 C CA . SER B 1 227 ? 2.582 32.344 -1.926 1 90.31 227 SER B CA 1
ATOM 4032 C C . SER B 1 227 ? 2.176 31 -1.339 1 90.31 227 SER B C 1
ATOM 4034 O O . SER B 1 227 ? 3.002 30.297 -0.752 1 90.31 227 SER B O 1
ATOM 4036 N N . GLU B 1 228 ? 0.913 30.766 -1.438 1 87.19 228 GLU B N 1
ATOM 4037 C CA . GLU B 1 228 ? 0.399 29.469 -1.014 1 87.19 228 GLU B CA 1
ATOM 4038 C C . GLU B 1 228 ? -0.142 28.672 -2.199 1 87.19 228 GLU B C 1
ATOM 4040 O O . GLU B 1 228 ? -0.87 27.703 -2.02 1 87.19 228 GLU B O 1
ATOM 4045 N N . THR B 1 229 ? 0.139 29.156 -3.369 1 90.06 229 THR B N 1
ATOM 4046 C CA . THR B 1 229 ? -0.293 28.5 -4.598 1 90.06 229 THR B CA 1
ATOM 4047 C C . THR B 1 229 ? 0.819 28.531 -5.641 1 90.06 229 THR B C 1
ATOM 4049 O O . THR B 1 229 ? 1.83 29.203 -5.465 1 90.06 229 THR B O 1
ATOM 4052 N N . GLY B 1 230 ? 0.69 27.688 -6.605 1 93.06 230 GLY B N 1
ATOM 4053 C CA . GLY B 1 230 ? 1.629 27.75 -7.715 1 93.06 230 GLY B CA 1
ATOM 4054 C C . GLY B 1 230 ? 2.574 26.562 -7.77 1 93.06 230 GLY B C 1
ATOM 4055 O O . GLY B 1 230 ? 3.645 26.656 -8.375 1 93.06 230 GLY B O 1
ATOM 4056 N N . ASN B 1 231 ? 2.326 25.547 -7.117 1 96.06 231 ASN B N 1
ATOM 4057 C CA . ASN B 1 231 ? 3.098 24.312 -7.102 1 96.06 231 ASN B CA 1
ATOM 4058 C C . ASN B 1 231 ? 2.193 23.094 -7.039 1 96.06 231 ASN B C 1
ATOM 4060 O O . ASN B 1 231 ? 1.122 23.141 -6.43 1 96.06 231 ASN B O 1
ATOM 4064 N N . ILE B 1 232 ? 2.59 22.016 -7.648 1 96.94 232 ILE B N 1
ATOM 4065 C CA . ILE B 1 232 ? 1.742 20.828 -7.766 1 96.94 232 ILE B CA 1
ATOM 4066 C C . ILE B 1 232 ? 1.615 20.156 -6.402 1 96.94 232 ILE B C 1
ATOM 4068 O O . ILE B 1 232 ? 0.764 19.281 -6.215 1 96.94 232 ILE B O 1
ATOM 4072 N N . CYS B 1 233 ? 2.529 20.438 -5.457 1 97.38 233 CYS B N 1
ATOM 4073 C CA . CYS B 1 233 ? 2.475 19.875 -4.109 1 97.38 233 CYS B CA 1
ATOM 4074 C C . CYS B 1 233 ? 1.519 20.672 -3.227 1 97.38 233 CYS B C 1
ATOM 4076 O O . CYS B 1 233 ? 1.893 21.109 -2.137 1 97.38 233 CYS B O 1
ATOM 4078 N N . ASP B 1 234 ? 0.332 20.75 -3.615 1 92.62 234 ASP B N 1
ATOM 4079 C CA . ASP B 1 234 ? -0.673 21.625 -3.025 1 92.62 234 ASP B CA 1
ATOM 4080 C C . ASP B 1 234 ? -0.952 21.25 -1.574 1 92.62 234 ASP B C 1
ATOM 4082 O O . ASP B 1 234 ? -1.283 22.109 -0.754 1 92.62 234 ASP B O 1
ATOM 4086 N N . ALA B 1 235 ? -0.754 19.984 -1.22 1 93.19 235 ALA B N 1
ATOM 4087 C CA . ALA B 1 235 ? -1.112 19.469 0.103 1 93.19 235 ALA B CA 1
ATOM 4088 C C . AL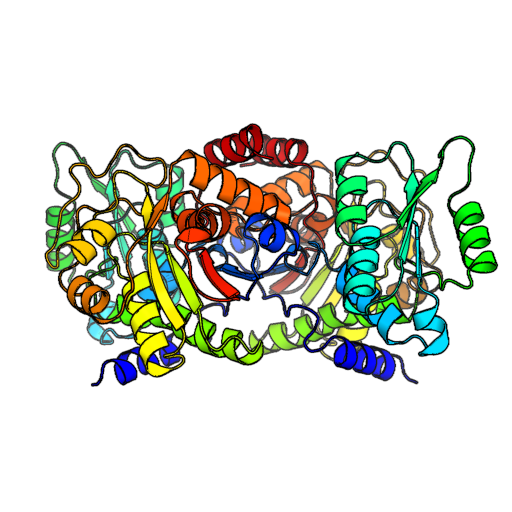A B 1 235 ? -0.147 19.984 1.167 1 93.19 235 ALA B C 1
ATOM 4090 O O . ALA B 1 235 ? -0.432 19.906 2.363 1 93.19 235 ALA B O 1
ATOM 4091 N N . ILE B 1 236 ? 1.001 20.547 0.711 1 96.88 236 ILE B N 1
ATOM 4092 C CA . ILE B 1 236 ? 1.988 20.922 1.716 1 96.88 236 ILE B CA 1
ATOM 4093 C C . ILE B 1 236 ? 2.451 22.359 1.469 1 96.88 236 ILE B C 1
ATOM 4095 O O . ILE B 1 236 ? 3.553 22.75 1.868 1 96.88 236 ILE B O 1
ATOM 4099 N N . LEU B 1 237 ? 1.613 23.094 0.722 1 95.94 237 LEU B N 1
ATOM 4100 C CA . LEU B 1 237 ? 1.85 24.531 0.628 1 95.94 237 LEU B CA 1
ATOM 4101 C C . LEU B 1 237 ? 1.264 25.266 1.834 1 95.94 237 LEU B C 1
ATOM 4103 O O . LEU B 1 237 ? 0.042 25.344 1.979 1 95.94 237 LEU B O 1
ATOM 4107 N N . THR B 1 238 ? 2.1 25.688 2.715 1 94.56 238 THR B N 1
ATOM 4108 C CA . THR B 1 238 ? 1.704 26.406 3.924 1 94.56 238 THR B CA 1
ATOM 4109 C C . THR B 1 238 ? 2.4 27.766 4.004 1 94.56 238 THR B C 1
ATOM 4111 O O . THR B 1 238 ? 3.506 27.922 3.484 1 94.56 238 THR B O 1
ATOM 4114 N N . PRO B 1 239 ? 1.722 28.688 4.633 1 94.94 239 PRO B N 1
ATOM 4115 C CA . PRO B 1 239 ? 2.355 30.016 4.691 1 94.94 239 PRO B CA 1
ATOM 4116 C C . PRO B 1 239 ? 3.648 30.016 5.5 1 94.94 239 PRO B C 1
ATOM 4118 O O . PRO B 1 239 ? 4.621 30.656 5.117 1 94.94 239 PRO B O 1
ATOM 4121 N N . GLU B 1 240 ? 3.633 29.312 6.594 1 97.19 240 GLU B N 1
ATOM 4122 C CA . GLU B 1 240 ? 4.75 29.266 7.531 1 97.19 240 GLU B CA 1
ATOM 4123 C C . GLU B 1 240 ? 4.57 28.125 8.539 1 97.19 240 GLU B C 1
ATOM 4125 O O . GLU B 1 240 ? 3.469 27.609 8.703 1 97.19 240 GLU B O 1
ATOM 4130 N N . PRO B 1 241 ? 5.719 27.688 9.164 1 97.56 241 PRO B N 1
ATOM 4131 C CA . PRO B 1 241 ? 5.551 26.719 10.242 1 97.56 241 PRO B CA 1
ATOM 4132 C C . PRO B 1 241 ? 4.688 27.25 11.383 1 97.56 241 PRO B C 1
ATOM 4134 O O . PRO B 1 241 ? 4.566 28.453 11.562 1 97.56 241 PRO B O 1
ATOM 4137 N N . GLY B 1 242 ? 4.113 26.344 12.133 1 97.06 242 GLY B N 1
ATOM 4138 C CA . GLY B 1 242 ? 3.236 26.719 13.227 1 97.06 242 GLY B CA 1
ATOM 4139 C C . GLY B 1 242 ? 3.984 27.25 14.43 1 97.06 242 GLY B C 1
ATOM 4140 O O . GLY B 1 242 ? 5.207 27.125 14.523 1 97.06 242 GLY B O 1
ATOM 4141 N N . ARG B 1 243 ? 3.213 27.875 15.312 1 96.81 243 ARG B N 1
ATOM 4142 C CA . ARG B 1 243 ? 3.779 28.406 16.547 1 96.81 243 ARG B CA 1
ATOM 4143 C C . ARG B 1 243 ? 4.141 27.281 17.516 1 96.81 243 ARG B C 1
ATOM 4145 O O . ARG B 1 243 ? 5.082 27.406 18.297 1 96.81 243 ARG B O 1
ATOM 4152 N N . ILE B 1 244 ? 3.436 26.234 17.391 1 98.06 244 ILE B N 1
ATOM 4153 C CA . ILE B 1 244 ? 3.701 25.078 18.25 1 98.06 244 ILE B CA 1
ATOM 4154 C C . ILE B 1 244 ? 4.723 24.156 17.578 1 98.06 244 ILE B C 1
ATOM 4156 O O . ILE B 1 244 ? 5.605 23.609 18.25 1 98.06 244 ILE B O 1
ATOM 4160 N N . THR B 1 245 ? 4.688 24.031 16.281 1 98.62 245 THR B N 1
ATOM 4161 C CA . THR B 1 245 ? 5.523 23.062 15.57 1 98.62 245 THR B CA 1
ATOM 4162 C C . THR B 1 245 ? 6.953 23.578 15.438 1 98.62 245 THR B C 1
ATOM 4164 O O . THR B 1 245 ? 7.91 22.828 15.594 1 98.62 245 THR B O 1
ATOM 4167 N N . PHE B 1 246 ? 7.129 24.906 15.281 1 98.75 246 PHE B N 1
ATOM 4168 C CA . PHE B 1 246 ? 8.453 25.422 14.93 1 98.75 246 PHE B CA 1
ATOM 4169 C C . PHE B 1 246 ? 9.438 25.188 16.078 1 98.75 246 PHE B C 1
ATOM 4171 O O . PHE B 1 246 ? 10.562 24.734 15.844 1 98.75 246 PHE B O 1
ATOM 4178 N N . PRO B 1 247 ? 9.055 25.469 17.328 1 98.56 247 PRO B N 1
ATOM 4179 C CA . PRO B 1 247 ? 10.008 25.203 18.406 1 98.56 247 PRO B CA 1
ATOM 4180 C C . PRO B 1 247 ? 10.422 23.734 18.453 1 98.56 247 PRO B C 1
ATOM 4182 O O . PRO B 1 247 ? 11.57 23.422 18.781 1 98.56 247 PRO B O 1
ATOM 4185 N N . ILE B 1 248 ? 9.531 22.812 18.156 1 98.69 248 ILE B N 1
ATOM 4186 C CA . ILE B 1 248 ? 9.844 21.391 18.141 1 98.69 248 ILE B CA 1
ATOM 4187 C C . ILE B 1 248 ? 10.805 21.078 16.984 1 98.69 248 ILE B C 1
ATOM 4189 O O . ILE B 1 248 ? 11.828 20.422 17.188 1 98.69 248 ILE B O 1
ATOM 4193 N N . LEU B 1 249 ? 10.484 21.609 15.82 1 98.88 249 LEU B N 1
ATOM 4194 C CA . LEU B 1 249 ? 11.297 21.391 14.625 1 98.88 249 LEU B CA 1
ATOM 4195 C C . LEU B 1 249 ? 12.711 21.922 14.828 1 98.88 249 LEU B C 1
ATOM 4197 O O . LEU B 1 249 ? 13.688 21.25 14.516 1 98.88 249 LEU B O 1
ATOM 4201 N N . SER B 1 250 ? 12.75 23.141 15.336 1 98.75 250 SER B N 1
ATOM 4202 C CA . SER B 1 250 ? 14.023 23.812 15.539 1 98.75 250 SER B CA 1
ATOM 4203 C C . SER B 1 250 ? 14.914 23.031 16.5 1 98.75 250 SER B C 1
ATOM 4205 O O . SER B 1 250 ? 16.125 22.969 16.312 1 98.75 250 SER B O 1
ATOM 4207 N N . ARG B 1 251 ? 14.367 22.422 17.438 1 98.5 251 ARG B N 1
ATOM 4208 C CA . ARG B 1 251 ? 15.117 21.703 18.469 1 98.5 251 ARG B CA 1
ATOM 4209 C C . ARG B 1 251 ? 15.555 20.328 17.969 1 98.5 251 ARG B C 1
ATOM 4211 O O . ARG B 1 251 ? 16.641 19.859 18.281 1 98.5 251 ARG B O 1
ATOM 4218 N N . LEU B 1 252 ? 14.711 19.688 17.125 1 98.75 252 LEU B N 1
ATOM 4219 C CA . LEU B 1 252 ? 14.867 18.234 17 1 98.75 252 LEU B CA 1
ATOM 4220 C C . LEU B 1 252 ? 15.234 17.859 15.562 1 98.75 252 LEU B C 1
ATOM 4222 O O . LEU B 1 252 ? 15.766 16.781 15.32 1 98.75 252 LEU B O 1
ATOM 4226 N N . CYS B 1 253 ? 14.969 18.703 14.625 1 98.81 253 CYS B N 1
ATOM 4227 C CA . CYS B 1 253 ? 15.125 18.281 13.227 1 98.81 253 CYS B CA 1
ATOM 4228 C C . CYS B 1 253 ? 16.484 18.703 12.688 1 98.81 253 CYS B C 1
ATOM 4230 O O . CYS B 1 253 ? 17.094 19.656 13.188 1 98.81 253 CYS B O 1
ATOM 4232 N N . GLY B 1 254 ? 16.969 17.922 11.766 1 98.62 254 GLY B N 1
ATOM 4233 C CA . GLY B 1 254 ? 18.078 18.375 10.961 1 98.62 254 GLY B CA 1
ATOM 4234 C C . GLY B 1 254 ? 17.672 19.359 9.875 1 98.62 254 GLY B C 1
ATOM 4235 O O . GLY B 1 254 ? 16.516 19.734 9.789 1 98.62 254 GLY B O 1
ATOM 4236 N N . PRO B 1 255 ? 18.656 19.766 9.055 1 98.62 255 PRO B N 1
ATOM 4237 C CA . PRO B 1 255 ? 18.359 20.719 7.988 1 98.62 255 PRO B CA 1
ATOM 4238 C C . PRO B 1 255 ? 17.312 20.219 7.012 1 98.62 255 PRO B C 1
ATOM 4240 O O . PRO B 1 255 ? 17.297 19.031 6.672 1 98.62 255 PRO B O 1
ATOM 4243 N N . GLY B 1 256 ? 16.484 21.125 6.574 1 98.75 256 GLY B N 1
ATOM 4244 C CA . GLY B 1 256 ? 15.453 20.781 5.609 1 98.75 256 GLY B CA 1
ATOM 4245 C C . GLY B 1 256 ? 16 20.562 4.211 1 98.75 256 GLY B C 1
ATOM 4246 O O . GLY B 1 256 ? 17.125 20.969 3.906 1 98.75 256 GLY B O 1
ATOM 4247 N N . LEU B 1 257 ? 15.203 19.844 3.453 1 98.88 257 LEU B N 1
ATOM 4248 C CA . LEU B 1 257 ? 15.492 19.641 2.035 1 98.88 257 LEU B CA 1
ATOM 4249 C C . LEU B 1 257 ? 14.352 20.188 1.174 1 98.88 257 LEU B C 1
ATOM 4251 O O . LEU B 1 257 ? 13.227 20.344 1.651 1 98.88 257 LEU B O 1
ATOM 4255 N N . ALA B 1 258 ? 14.648 20.547 -0.035 1 98.81 258 ALA B N 1
ATOM 4256 C CA . ALA B 1 258 ? 13.664 20.969 -1.022 1 98.81 258 ALA B CA 1
ATOM 4257 C C . ALA B 1 258 ? 13.828 20.203 -2.33 1 98.81 258 ALA B C 1
ATOM 4259 O O . ALA B 1 258 ? 14.945 19.906 -2.752 1 98.81 258 ALA B O 1
ATOM 4260 N N . VAL B 1 259 ? 12.727 19.859 -2.984 1 98.88 259 VAL B N 1
ATOM 4261 C CA . VAL B 1 259 ? 12.781 19.125 -4.242 1 98.88 259 VAL B CA 1
ATOM 4262 C C . VAL B 1 259 ? 11.984 19.875 -5.312 1 98.88 259 VAL B C 1
ATOM 4264 O O . VAL B 1 259 ? 11.109 20.688 -4.992 1 98.88 259 VAL B O 1
ATOM 4267 N N . THR B 1 260 ? 12.258 19.625 -6.551 1 98.81 260 THR B N 1
ATOM 4268 C CA . THR B 1 260 ? 11.547 20.25 -7.66 1 98.81 260 THR B CA 1
ATOM 4269 C C . THR B 1 260 ? 10.234 19.531 -7.934 1 98.81 260 THR B C 1
ATOM 4271 O O . THR B 1 260 ? 10.023 18.422 -7.469 1 98.81 260 THR B O 1
ATOM 4274 N N . GLU B 1 261 ? 9.375 20.25 -8.648 1 98.69 261 GLU B N 1
ATOM 4275 C CA . GLU B 1 261 ? 8.133 19.625 -9.078 1 98.69 261 GLU B CA 1
ATOM 4276 C C . GLU B 1 261 ? 8.398 18.375 -9.891 1 98.69 261 GLU B C 1
ATOM 4278 O O . GLU B 1 261 ? 7.699 17.359 -9.75 1 98.69 261 GLU B O 1
ATOM 4283 N N . ASP B 1 262 ? 9.375 18.469 -10.719 1 98.81 262 ASP B N 1
ATOM 4284 C CA . ASP B 1 262 ? 9.703 17.312 -11.57 1 98.81 262 ASP B CA 1
ATOM 4285 C C . ASP B 1 262 ? 10.172 16.141 -10.734 1 98.81 262 ASP B C 1
ATOM 4287 O O . ASP B 1 262 ? 9.836 14.984 -11.031 1 98.81 262 ASP B O 1
ATOM 4291 N N . GLU B 1 263 ? 11.008 16.375 -9.727 1 98.88 263 GLU B N 1
ATOM 4292 C CA . GLU B 1 263 ? 11.469 15.305 -8.844 1 98.88 263 GLU B CA 1
ATOM 4293 C C . GLU B 1 263 ? 10.305 14.648 -8.117 1 98.88 263 GLU B C 1
ATOM 4295 O O . GLU B 1 263 ? 10.297 13.43 -7.91 1 98.88 263 GLU B O 1
ATOM 4300 N N . ALA B 1 264 ? 9.352 15.453 -7.688 1 98.88 264 ALA B N 1
ATOM 4301 C CA . ALA B 1 264 ? 8.164 14.898 -7.051 1 98.88 264 ALA B CA 1
ATOM 4302 C C . ALA B 1 264 ? 7.402 13.977 -8 1 98.88 264 ALA B C 1
ATOM 4304 O O . ALA B 1 264 ? 7.008 12.875 -7.625 1 98.88 264 ALA B O 1
ATOM 4305 N N . LEU B 1 265 ? 7.234 14.461 -9.234 1 98.88 265 LEU B N 1
ATOM 4306 C CA . LEU B 1 265 ? 6.543 13.656 -10.242 1 98.88 265 LEU B CA 1
ATOM 4307 C C . LEU B 1 265 ? 7.297 12.352 -10.5 1 98.88 265 LEU B C 1
ATOM 4309 O O . LEU B 1 265 ? 6.684 11.297 -10.641 1 98.88 265 LEU B O 1
ATOM 4313 N N . ARG B 1 266 ? 8.594 12.414 -10.602 1 98.81 266 ARG B N 1
ATOM 4314 C CA . ARG B 1 266 ? 9.414 11.227 -10.82 1 98.81 266 ARG B CA 1
ATOM 4315 C C . ARG B 1 266 ? 9.281 10.242 -9.664 1 98.81 266 ARG B C 1
ATOM 4317 O O . ARG B 1 266 ? 9.211 9.031 -9.875 1 98.81 266 ARG B O 1
ATOM 4324 N N . ALA B 1 267 ? 9.273 10.797 -8.43 1 98.94 267 ALA B N 1
ATOM 4325 C CA . ALA B 1 267 ? 9.117 9.938 -7.258 1 98.94 267 ALA B CA 1
ATOM 4326 C C . ALA B 1 267 ? 7.758 9.25 -7.258 1 98.94 267 ALA B C 1
ATOM 4328 O O . ALA B 1 267 ? 7.637 8.094 -6.852 1 98.94 267 ALA B O 1
ATOM 4329 N N . MET B 1 268 ? 6.723 9.984 -7.703 1 98.94 268 MET B N 1
ATOM 4330 C CA . MET B 1 268 ? 5.402 9.375 -7.848 1 98.94 268 MET B CA 1
ATOM 4331 C C . MET B 1 268 ? 5.457 8.18 -8.797 1 98.94 268 MET B C 1
ATOM 4333 O O . MET B 1 268 ? 4.941 7.102 -8.477 1 98.94 268 MET B O 1
ATOM 4337 N N . ALA B 1 269 ? 6.102 8.359 -9.898 1 98.88 269 ALA B N 1
ATOM 4338 C CA . ALA B 1 269 ? 6.203 7.305 -10.906 1 98.88 269 ALA B CA 1
ATOM 4339 C C . ALA B 1 269 ? 7 6.117 -10.367 1 98.88 269 ALA B C 1
ATOM 4341 O O . ALA B 1 269 ? 6.637 4.965 -10.602 1 98.88 269 ALA B O 1
ATOM 4342 N N . LEU B 1 270 ? 8.062 6.383 -9.656 1 98.88 270 LEU B N 1
ATOM 4343 C CA . LEU B 1 270 ? 8.898 5.312 -9.117 1 98.88 270 LEU B CA 1
ATOM 4344 C C . LEU B 1 270 ? 8.164 4.555 -8.016 1 98.88 270 LEU B C 1
ATOM 4346 O O . LEU B 1 270 ? 8.328 3.342 -7.879 1 98.88 270 LEU B O 1
ATOM 4350 N N . ALA B 1 271 ? 7.371 5.293 -7.176 1 98.94 271 ALA B N 1
ATOM 4351 C CA . ALA B 1 271 ? 6.543 4.613 -6.184 1 98.94 271 ALA B CA 1
ATOM 4352 C C . ALA B 1 271 ? 5.559 3.654 -6.852 1 98.94 271 ALA B C 1
ATOM 4354 O O . ALA B 1 271 ? 5.34 2.543 -6.367 1 98.94 271 ALA B O 1
ATOM 4355 N N . PHE B 1 272 ? 4.969 4.086 -7.953 1 98.81 272 PHE B N 1
ATOM 4356 C CA . PHE B 1 272 ? 4.086 3.262 -8.766 1 98.81 272 PHE B CA 1
ATOM 4357 C C . PHE B 1 272 ? 4.824 2.037 -9.297 1 98.81 272 PHE B C 1
ATOM 4359 O O . PHE B 1 272 ? 4.363 0.907 -9.133 1 98.81 272 PHE B O 1
ATOM 4366 N N . LEU B 1 273 ? 5.949 2.193 -9.828 1 97.88 273 LEU B N 1
ATOM 4367 C CA . LEU B 1 273 ? 6.691 1.151 -10.523 1 97.88 273 LEU B CA 1
ATOM 4368 C C . LEU B 1 273 ? 7.289 0.153 -9.539 1 97.88 273 LEU B C 1
ATOM 4370 O O . LEU B 1 273 ? 7.312 -1.051 -9.805 1 97.88 273 LEU B O 1
ATOM 4374 N N . ARG B 1 274 ? 7.766 0.685 -8.359 1 98.38 274 ARG B N 1
ATOM 4375 C CA . ARG B 1 274 ? 8.688 -0.123 -7.562 1 98.38 274 ARG B CA 1
ATOM 4376 C C . ARG B 1 274 ? 8.07 -0.5 -6.223 1 98.38 274 ARG B C 1
ATOM 4378 O O . ARG B 1 274 ? 8.516 -1.451 -5.574 1 98.38 274 ARG B O 1
ATOM 4385 N N . LEU B 1 275 ? 7.031 0.225 -5.832 1 98.88 275 LEU B N 1
ATOM 4386 C CA . LEU B 1 275 ? 6.461 -0.016 -4.512 1 98.88 275 LEU B CA 1
ATOM 4387 C C . LEU B 1 275 ? 4.984 -0.37 -4.613 1 98.88 275 LEU B C 1
ATOM 4389 O O . LEU B 1 275 ? 4.387 -0.847 -3.645 1 98.88 275 LEU B O 1
ATOM 4393 N N . LYS B 1 276 ? 4.402 -0.089 -5.777 1 98.81 276 LYS B N 1
ATOM 4394 C CA . LYS B 1 276 ? 3.002 -0.369 -6.078 1 98.81 276 LYS B CA 1
ATOM 4395 C C . LYS B 1 276 ? 2.074 0.423 -5.16 1 98.81 276 LYS B C 1
ATOM 4397 O O . LYS B 1 276 ? 1.023 -0.074 -4.75 1 98.81 276 LYS B O 1
ATOM 4402 N N . ILE B 1 277 ? 2.469 1.644 -4.824 1 98.94 277 ILE B N 1
ATOM 4403 C CA . ILE B 1 277 ? 1.607 2.549 -4.07 1 98.94 277 ILE B CA 1
ATOM 4404 C C . ILE B 1 277 ? 1.371 3.826 -4.875 1 98.94 277 ILE B C 1
ATOM 4406 O O . ILE B 1 277 ? 2.088 4.102 -5.84 1 98.94 277 ILE B O 1
ATOM 4410 N N . VAL B 1 278 ? 0.36 4.539 -4.5 1 98.88 278 VAL B N 1
ATOM 4411 C CA . VAL B 1 278 ? -0.045 5.793 -5.121 1 98.88 278 VAL B CA 1
ATOM 4412 C C . VAL B 1 278 ? 0.283 6.961 -4.188 1 98.88 278 VAL B C 1
ATOM 4414 O O . VAL B 1 278 ? -0.152 6.98 -3.033 1 98.88 278 VAL B O 1
ATOM 4417 N N . LEU B 1 279 ? 1.066 7.852 -4.707 1 98.88 279 LEU B N 1
ATOM 4418 C CA . LEU B 1 279 ? 1.409 9.039 -3.928 1 98.88 279 LEU B CA 1
ATOM 4419 C C . LEU B 1 279 ? 0.931 10.305 -4.629 1 98.88 279 LEU B C 1
ATOM 4421 O O . LEU B 1 279 ? 1.003 10.406 -5.855 1 98.88 279 LEU B O 1
ATOM 4425 N N . GLU B 1 280 ? 0.366 11.234 -3.861 1 98.56 280 GLU B N 1
ATOM 4426 C CA . GLU B 1 280 ? 0.193 12.594 -4.359 1 98.56 280 GLU B CA 1
ATOM 4427 C C . GLU B 1 280 ? 1.519 13.352 -4.367 1 98.56 280 GLU B C 1
ATOM 4429 O O . GLU B 1 280 ? 2.471 12.953 -3.691 1 98.56 280 GLU B O 1
ATOM 4434 N N . PRO B 1 281 ? 1.608 14.5 -5.07 1 98.56 281 PRO B N 1
ATOM 4435 C CA . PRO B 1 281 ? 2.906 15.172 -5.184 1 98.56 281 PRO B CA 1
ATOM 4436 C C . PRO B 1 281 ? 3.498 15.547 -3.828 1 98.56 281 PRO B C 1
ATOM 4438 O O . PRO B 1 281 ? 4.664 15.25 -3.555 1 98.56 281 PRO B O 1
ATOM 4441 N N . GLY B 1 282 ? 2.693 16.172 -2.979 1 98.38 282 GLY B N 1
ATOM 4442 C CA . GLY B 1 282 ? 3.172 16.547 -1.655 1 98.38 282 GLY B CA 1
ATOM 4443 C C . GLY B 1 282 ? 3.586 15.344 -0.82 1 98.38 282 GLY B C 1
ATOM 4444 O O . GLY B 1 282 ? 4.469 15.453 0.034 1 98.38 282 GLY B O 1
ATOM 4445 N N . GLY B 1 283 ? 2.955 14.18 -1.066 1 98.75 283 GLY B N 1
ATOM 4446 C CA . GLY B 1 283 ? 3.252 12.953 -0.346 1 98.75 283 GLY B CA 1
ATOM 4447 C C . GLY B 1 283 ? 4.488 12.242 -0.865 1 98.75 283 GLY B C 1
ATOM 4448 O O . GLY B 1 283 ? 4.977 11.297 -0.238 1 98.75 283 GLY B O 1
ATOM 4449 N N . ALA B 1 284 ? 5.07 12.742 -1.96 1 98.88 284 ALA B N 1
ATOM 4450 C CA . ALA B 1 284 ? 6.168 12.047 -2.625 1 98.88 284 ALA B CA 1
ATOM 4451 C C . ALA B 1 284 ? 7.492 12.773 -2.4 1 98.88 284 ALA B C 1
ATOM 4453 O O . ALA B 1 284 ? 8.555 12.258 -2.738 1 98.88 284 ALA B O 1
ATOM 4454 N N . VAL B 1 285 ? 7.461 13.914 -1.774 1 98.94 285 VAL B N 1
ATOM 4455 C CA . VAL B 1 285 ? 8.648 14.766 -1.771 1 98.94 285 VAL B CA 1
ATOM 4456 C C . VAL B 1 285 ? 9.742 14.117 -0.923 1 98.94 285 VAL B C 1
ATOM 4458 O O . VAL B 1 285 ? 10.93 14.242 -1.235 1 98.94 285 VAL B O 1
ATOM 4461 N N . SER B 1 286 ? 9.383 13.438 0.197 1 98.94 286 SER B N 1
ATOM 4462 C CA . SER B 1 286 ? 10.391 12.773 1.017 1 98.94 286 SER B CA 1
ATOM 4463 C C . SER B 1 286 ? 11.094 11.672 0.237 1 98.94 286 SER B C 1
ATOM 4465 O O . SER B 1 286 ? 12.32 11.531 0.316 1 98.94 286 SER B O 1
ATOM 4467 N N . LEU B 1 287 ? 10.328 10.883 -0.515 1 98.94 287 LEU B N 1
ATOM 4468 C CA . LEU B 1 287 ? 10.922 9.852 -1.366 1 98.94 287 LEU B CA 1
ATOM 4469 C C . LEU B 1 287 ? 11.805 10.484 -2.438 1 98.94 287 LEU B C 1
ATOM 4471 O O . LEU B 1 287 ? 12.891 9.977 -2.729 1 98.94 287 LEU B O 1
ATOM 4475 N N . ALA B 1 288 ? 11.305 11.586 -3.023 1 99 288 ALA B N 1
ATOM 4476 C CA . ALA B 1 288 ? 12.102 12.297 -4.02 1 99 288 ALA B CA 1
ATOM 4477 C C . ALA B 1 288 ? 13.461 12.703 -3.451 1 99 288 ALA B C 1
ATOM 4479 O O . ALA B 1 288 ? 14.492 12.477 -4.078 1 99 288 ALA B O 1
ATOM 4480 N N . ALA B 1 289 ? 13.438 13.273 -2.271 1 98.94 289 ALA B N 1
ATOM 4481 C CA . ALA B 1 289 ? 14.68 13.719 -1.651 1 98.94 289 ALA B CA 1
ATOM 4482 C C . ALA B 1 289 ? 15.617 12.531 -1.396 1 98.94 289 ALA B C 1
ATOM 4484 O O . ALA B 1 289 ? 16.828 12.633 -1.615 1 98.94 289 ALA B O 1
ATOM 4485 N N . ALA B 1 290 ? 15.086 11.438 -0.907 1 98.94 290 ALA B N 1
ATOM 4486 C CA . ALA B 1 290 ? 15.875 10.242 -0.634 1 98.94 290 ALA B CA 1
ATOM 4487 C C . ALA B 1 290 ? 16.562 9.734 -1.901 1 98.94 290 ALA B C 1
ATOM 4489 O O . ALA B 1 290 ? 17.688 9.25 -1.853 1 98.94 290 ALA B O 1
ATOM 4490 N N . LEU B 1 291 ? 15.875 9.852 -3.01 1 98.88 291 LEU B N 1
ATOM 4491 C CA . LEU B 1 291 ? 16.328 9.234 -4.25 1 98.88 291 LEU B CA 1
ATOM 4492 C C . LEU B 1 291 ? 17.266 10.164 -5.012 1 98.88 291 LEU B C 1
ATOM 4494 O O . LEU B 1 291 ? 18.234 9.711 -5.621 1 98.88 291 LEU B O 1
ATOM 4498 N N . PHE B 1 292 ? 16.969 11.477 -4.941 1 98.81 292 PHE B N 1
ATOM 4499 C CA . PHE B 1 292 ? 17.594 12.344 -5.926 1 98.81 292 PHE B CA 1
ATOM 4500 C C . PHE B 1 292 ? 18.547 13.336 -5.25 1 98.81 292 PHE B C 1
ATOM 4502 O O . PHE B 1 292 ? 19.234 14.102 -5.926 1 98.81 292 PHE B O 1
ATOM 4509 N N . HIS B 1 293 ? 18.578 13.367 -3.93 1 98.5 293 HIS B N 1
ATOM 4510 C CA . HIS B 1 293 ? 19.516 14.211 -3.203 1 98.5 293 HIS B CA 1
ATOM 4511 C C . HIS B 1 293 ? 20.359 13.398 -2.227 1 98.5 293 HIS B C 1
ATOM 4513 O O . HIS B 1 293 ? 20.453 13.734 -1.044 1 98.5 293 HIS B O 1
ATOM 4519 N N . PRO B 1 294 ? 21.016 12.352 -2.717 1 96.06 294 PRO B N 1
ATOM 4520 C CA . PRO B 1 294 ? 21.75 11.461 -1.821 1 96.06 294 PRO B CA 1
ATOM 4521 C C . PRO B 1 294 ? 22.875 12.18 -1.077 1 96.06 294 PRO B C 1
ATOM 4523 O O . PRO B 1 294 ? 23.219 11.797 0.049 1 96.06 294 PRO B O 1
ATOM 4526 N N . ASP B 1 295 ? 23.391 13.227 -1.599 1 97.44 295 ASP B N 1
ATOM 4527 C CA . ASP B 1 295 ? 24.5 13.953 -0.997 1 97.44 295 ASP B CA 1
ATOM 4528 C C . ASP B 1 295 ? 24.031 14.789 0.195 1 97.44 295 ASP B C 1
ATOM 4530 O O . ASP B 1 295 ? 24.844 15.242 0.997 1 97.44 295 ASP B O 1
ATOM 4534 N N . GLN B 1 296 ? 22.734 14.969 0.303 1 98.19 296 GLN B N 1
ATOM 4535 C CA . GLN B 1 296 ? 22.203 15.781 1.392 1 98.19 296 GLN B CA 1
ATOM 4536 C C . GLN B 1 296 ? 21.609 14.906 2.492 1 98.19 296 GLN B C 1
ATOM 4538 O O . GLN B 1 296 ? 21.062 15.414 3.477 1 98.19 296 GLN B O 1
ATOM 4543 N N . VAL B 1 297 ? 21.672 13.641 2.279 1 97.69 297 VAL B N 1
ATOM 4544 C CA . VAL B 1 297 ? 21.062 12.688 3.203 1 97.69 297 VAL B CA 1
ATOM 4545 C C . VAL B 1 297 ? 22.156 11.852 3.869 1 97.69 297 VAL B C 1
ATOM 4547 O O . VAL B 1 297 ? 23.125 11.445 3.215 1 97.69 297 VAL B O 1
ATOM 4550 N N . GLU B 1 298 ? 22.016 11.586 5.117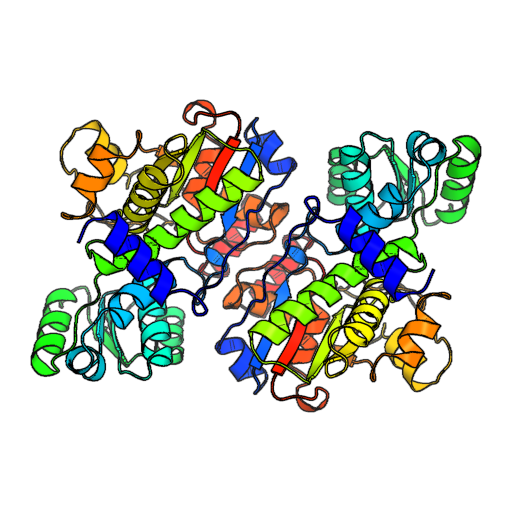 1 96.19 298 GLU B N 1
ATOM 4551 C CA . GLU B 1 298 ? 23.031 10.844 5.863 1 96.19 298 GLU B CA 1
ATOM 4552 C C . GLU B 1 298 ? 22.516 9.469 6.277 1 96.19 298 GLU B C 1
ATOM 4554 O O . GLU B 1 298 ? 21.312 9.281 6.461 1 96.19 298 GLU B O 1
ATOM 4559 N N . GLY B 1 299 ? 23.5 8.469 6.496 1 96.5 299 GLY B N 1
ATOM 4560 C CA . GLY B 1 299 ? 23.188 7.121 6.957 1 96.5 299 GLY B CA 1
ATOM 4561 C C . GLY B 1 299 ? 23.25 6.082 5.855 1 96.5 299 GLY B C 1
ATOM 4562 O O . GLY B 1 299 ? 23.047 6.395 4.684 1 96.5 299 GLY B O 1
ATOM 4563 N N . ASP B 1 300 ? 23.547 4.871 6.207 1 97.56 300 ASP B N 1
ATOM 4564 C CA . ASP B 1 300 ? 23.562 3.75 5.273 1 97.56 300 ASP B CA 1
ATOM 4565 C C . ASP B 1 300 ? 22.141 3.396 4.816 1 97.56 300 ASP B C 1
ATOM 4567 O O . ASP B 1 300 ? 21.953 2.824 3.742 1 97.56 300 ASP B O 1
ATOM 4571 N N . THR B 1 301 ? 21.234 3.689 5.715 1 98.56 301 THR B N 1
ATOM 4572 C CA . THR B 1 301 ? 19.797 3.535 5.441 1 98.56 301 THR B CA 1
ATOM 4573 C C . THR B 1 301 ? 19.062 4.852 5.652 1 98.56 301 THR B C 1
ATOM 4575 O O . THR B 1 301 ? 19.312 5.555 6.641 1 98.56 301 THR B O 1
ATOM 4578 N N . VAL B 1 302 ? 18.281 5.227 4.656 1 98.81 302 VAL B N 1
ATOM 4579 C CA . VAL B 1 302 ? 17.422 6.398 4.805 1 98.81 302 VAL B CA 1
ATOM 4580 C C . VAL B 1 302 ? 15.961 5.965 4.828 1 98.81 302 VAL B C 1
ATOM 4582 O O . VAL B 1 302 ? 15.562 5.051 4.105 1 98.81 302 VAL B O 1
ATOM 4585 N N . LEU B 1 303 ? 15.188 6.547 5.746 1 98.94 303 LEU B N 1
ATOM 4586 C CA . LEU B 1 303 ? 13.75 6.316 5.816 1 98.94 303 LEU B CA 1
ATOM 4587 C C . LEU B 1 303 ? 12.977 7.504 5.242 1 98.94 303 LEU B C 1
ATOM 4589 O O . LEU B 1 303 ? 13.352 8.656 5.477 1 98.94 303 LEU B O 1
ATOM 4593 N N . ALA B 1 304 ? 12 7.273 4.422 1 98.94 304 ALA B N 1
ATOM 4594 C CA . ALA B 1 304 ? 11.148 8.305 3.838 1 98.94 304 ALA B CA 1
ATOM 4595 C C . ALA B 1 304 ? 9.688 8.07 4.184 1 98.94 304 ALA B C 1
ATOM 4597 O O . ALA B 1 304 ? 9.148 6.984 3.93 1 98.94 304 ALA B O 1
ATOM 4598 N N . VAL B 1 305 ? 9.031 9.055 4.754 1 98.94 305 VAL B N 1
ATOM 4599 C CA . VAL B 1 305 ? 7.602 8.961 5.035 1 98.94 305 VAL B CA 1
ATOM 4600 C C . VAL B 1 305 ? 6.801 9.438 3.826 1 98.94 305 VAL B C 1
ATOM 4602 O O . VAL B 1 305 ? 6.883 10.602 3.439 1 98.94 305 VAL B O 1
ATOM 4605 N N . ALA B 1 306 ? 6.082 8.547 3.178 1 98.88 306 ALA B N 1
ATOM 4606 C CA . ALA B 1 306 ? 5.156 8.883 2.098 1 98.88 306 ALA B CA 1
ATOM 4607 C C . ALA B 1 306 ? 3.777 9.242 2.646 1 98.88 306 ALA B C 1
ATOM 4609 O O . ALA B 1 306 ? 2.963 8.352 2.914 1 98.88 306 ALA B O 1
ATOM 4610 N N . SER B 1 307 ? 3.447 10.461 2.75 1 98.69 307 SER B N 1
ATOM 4611 C CA . SER B 1 307 ? 2.471 10.977 3.703 1 98.69 307 SER B CA 1
ATOM 4612 C C . SER B 1 307 ? 1.049 10.828 3.174 1 98.69 307 SER B C 1
ATOM 4614 O O . SER B 1 307 ? 0.109 10.641 3.949 1 98.69 307 SER B O 1
ATOM 4616 N N . GLY B 1 308 ? 0.811 11.086 1.873 1 98.31 308 GLY B N 1
ATOM 4617 C CA . GLY B 1 308 ? -0.535 10.984 1.331 1 98.31 308 GLY B CA 1
ATOM 4618 C C . GLY B 1 308 ? -0.564 10.523 -0.112 1 98.31 308 GLY B C 1
ATOM 4619 O O . GLY B 1 308 ? 0.441 10.617 -0.82 1 98.31 308 GLY B O 1
ATOM 4620 N N . GLY B 1 309 ? -1.727 10.008 -0.519 1 98.12 309 GLY B N 1
ATOM 4621 C CA . GLY B 1 309 ? -1.862 9.461 -1.861 1 98.12 309 GLY B CA 1
ATOM 4622 C C . GLY B 1 309 ? -3.084 9.984 -2.594 1 98.12 309 GLY B C 1
ATOM 4623 O O . GLY B 1 309 ? -3.488 9.422 -3.613 1 98.12 309 GLY B O 1
ATOM 4624 N N . ASN B 1 310 ? -3.744 11.055 -2.07 1 96.44 310 ASN B N 1
ATOM 4625 C CA . ASN B 1 310 ? -4.949 11.586 -2.691 1 96.44 310 ASN B CA 1
ATOM 4626 C C . ASN B 1 310 ? -4.617 12.523 -3.852 1 96.44 310 ASN B C 1
ATOM 4628 O O . ASN B 1 310 ? -4.535 13.734 -3.674 1 96.44 310 ASN B O 1
ATOM 4632 N N . VAL B 1 311 ? -4.43 11.969 -5.012 1 96.56 311 VAL B N 1
ATOM 4633 C CA . VAL B 1 311 ? -4.02 12.672 -6.223 1 96.56 311 VAL B CA 1
ATOM 4634 C C . VAL B 1 311 ? -5.078 12.5 -7.309 1 96.56 311 VAL B C 1
ATOM 4636 O O . VAL B 1 311 ? -5.684 11.43 -7.426 1 96.56 311 VAL B O 1
ATOM 4639 N N . ASP B 1 312 ? -5.289 13.609 -8.039 1 94.31 312 ASP B N 1
ATOM 4640 C CA . ASP B 1 312 ? -6.164 13.531 -9.203 1 94.31 312 ASP B CA 1
ATOM 4641 C C . ASP B 1 312 ? -5.617 12.547 -10.234 1 94.31 312 ASP B C 1
ATOM 4643 O O . ASP B 1 312 ? -4.41 12.523 -10.5 1 94.31 312 ASP B O 1
ATOM 4647 N N . ALA B 1 313 ? -6.574 11.758 -10.828 1 97.06 313 ALA B N 1
ATOM 4648 C CA . ALA B 1 313 ? -6.18 10.742 -11.805 1 97.06 313 ALA B CA 1
ATOM 4649 C C . ALA B 1 313 ? -5.43 11.375 -12.977 1 97.06 313 ALA B C 1
ATOM 4651 O O . ALA B 1 313 ? -4.48 10.781 -13.5 1 97.06 313 ALA B O 1
ATOM 4652 N N . ALA B 1 314 ? -5.828 12.578 -13.414 1 96.75 314 ALA B N 1
ATOM 4653 C CA . ALA B 1 314 ? -5.199 13.242 -14.547 1 96.75 314 ALA B CA 1
ATOM 4654 C C . ALA B 1 314 ? -3.748 13.594 -14.242 1 96.75 314 ALA B C 1
ATOM 4656 O O . ALA B 1 314 ? -2.865 13.398 -15.086 1 96.75 314 ALA B O 1
ATOM 4657 N N . LEU B 1 315 ? -3.539 14.164 -13.109 1 97.06 315 LEU B N 1
ATOM 4658 C CA . LEU B 1 315 ? -2.176 14.508 -12.719 1 97.06 315 LEU B CA 1
ATOM 4659 C C . LEU B 1 315 ? -1.315 13.258 -12.586 1 97.06 315 LEU B C 1
ATOM 4661 O O . LEU B 1 315 ? -0.148 13.258 -12.984 1 97.06 315 LEU B O 1
ATOM 4665 N N . PHE B 1 316 ? -1.867 12.188 -11.984 1 98.44 316 PHE B N 1
ATOM 4666 C CA . PHE B 1 316 ? -1.135 10.938 -11.844 1 98.44 316 PHE B CA 1
ATOM 4667 C C . PHE B 1 316 ? -0.762 10.367 -13.211 1 98.44 316 PHE B C 1
ATOM 4669 O O . PHE B 1 316 ? 0.36 9.898 -13.406 1 98.44 316 PHE B O 1
ATOM 4676 N N . ARG B 1 317 ? -1.688 10.375 -14.156 1 98.38 317 ARG B N 1
ATOM 4677 C CA . ARG B 1 317 ? -1.405 9.922 -15.516 1 98.38 317 ARG B CA 1
ATOM 4678 C C . ARG B 1 317 ? -0.275 10.727 -16.141 1 98.38 317 ARG B C 1
ATOM 4680 O O . ARG B 1 317 ? 0.563 10.18 -16.859 1 98.38 317 ARG B O 1
ATOM 4687 N N . THR B 1 318 ? -0.227 12.008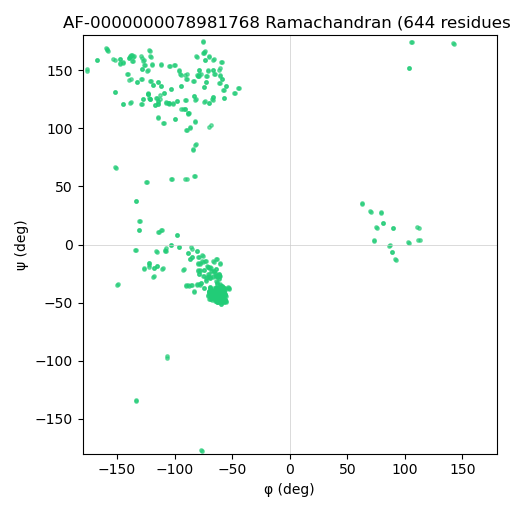 -15.844 1 97.88 318 THR B N 1
ATOM 4688 C CA . THR B 1 318 ? 0.849 12.859 -16.344 1 97.88 318 THR B CA 1
ATOM 4689 C C . THR B 1 318 ? 2.197 12.398 -15.797 1 97.88 318 THR B C 1
ATOM 4691 O O . THR B 1 318 ? 3.178 12.312 -16.531 1 97.88 318 THR B O 1
ATOM 4694 N N . ALA B 1 319 ? 2.23 12.102 -14.469 1 98.56 319 ALA B N 1
ATOM 4695 C CA . ALA B 1 319 ? 3.463 11.609 -13.859 1 98.56 319 ALA B CA 1
ATOM 4696 C C . ALA B 1 319 ? 3.943 10.336 -14.539 1 98.56 319 ALA B C 1
ATOM 4698 O O . ALA B 1 319 ? 5.141 10.18 -14.797 1 98.56 319 ALA B O 1
ATOM 4699 N N . LEU B 1 320 ? 3.023 9.422 -14.828 1 98.44 320 LEU B N 1
ATOM 4700 C CA . LEU B 1 320 ? 3.365 8.148 -15.453 1 98.44 320 LEU B CA 1
ATOM 4701 C C . LEU B 1 320 ? 3.816 8.359 -16.891 1 98.44 320 LEU B C 1
ATOM 4703 O O . LEU B 1 320 ? 4.754 7.699 -17.359 1 98.44 320 LEU B O 1
ATOM 4707 N N . GLU B 1 321 ? 3.133 9.219 -17.594 1 97.31 321 GLU B N 1
ATOM 4708 C CA . GLU B 1 321 ? 3.479 9.5 -18.984 1 97.31 321 GLU B CA 1
ATOM 4709 C C . GLU B 1 321 ? 4.887 10.078 -19.109 1 97.31 321 GLU B C 1
ATOM 4711 O O . GLU B 1 321 ? 5.629 9.742 -20.031 1 97.31 321 GLU B O 1
ATOM 4716 N N . LEU B 1 322 ? 5.23 10.93 -18.172 1 96.94 322 LEU B N 1
ATOM 4717 C CA . LEU B 1 322 ? 6.512 11.625 -18.203 1 96.94 322 LEU B CA 1
ATOM 4718 C C . LEU B 1 322 ? 7.645 10.703 -17.75 1 96.94 322 LEU B C 1
ATOM 4720 O O . LEU B 1 322 ? 8.766 10.805 -18.25 1 96.94 322 LEU B O 1
ATOM 4724 N N . HIS B 1 323 ? 7.336 9.75 -16.781 1 96.62 323 HIS B N 1
ATOM 4725 C CA . HIS B 1 323 ? 8.477 9.188 -16.062 1 96.62 323 HIS B CA 1
ATOM 4726 C C . HIS B 1 323 ? 8.352 7.668 -15.961 1 96.62 323 HIS B C 1
ATOM 4728 O O . HIS B 1 323 ? 9.203 7.02 -15.344 1 96.62 323 HIS B O 1
ATOM 4734 N N . ALA B 1 324 ? 7.234 7 -16.406 1 92.44 324 ALA B N 1
ATOM 4735 C CA . ALA B 1 324 ? 7.07 5.555 -16.266 1 92.44 324 ALA B CA 1
ATOM 4736 C C . ALA B 1 324 ? 6.961 4.883 -17.641 1 92.44 324 ALA B C 1
ATOM 4738 O O . ALA B 1 324 ? 6.461 5.484 -18.594 1 92.44 324 ALA B O 1
#

Organism: Ruegeria pomeroyi (strain ATCC 700808 / DSM 15171 / DSS-3) (NCBI:txid246200)

Secondary structure (DSSP, 8-state):
--HHHHHHHHHHHHTTTS-----B--HHHHHHHTSEEEEEEGGGSGGGBTHHHHHHHHHHHS-HHHHHH-EEEE-SSHHHHHHHHHHHHHT--EEEEEETTS-HHHHHHHHHTTPEEEEE-TTT--HHHHHHHHHHHHTPEE--SSS-HHHHHHHHHHHHHHHHHHHHTT--SEEEEEE-SSSHHHHHHHHHHHHH-TTEEEEEEEETT--HHHHHHHHTS----S-S-SSS-GGG--SS--TTHHHHHHHH----EEE-HHHHHHHHHHHHHHH-B---HHHHHHHHHHHH-GGG--SSEEEEEE-B----HHHHHHHHHHH-/--HHHHHHHHHHHHTTTS-----B--HHHHHHHTSEEEEEEGGGSGGGBTHHHHHHHHHHHS-HHHHHH-EEEE-SSHHHHHHHHHHHHHT--EEEEEETTS-HHHHHHHHHTTPEEEEE-TTT--HHHHHHHHHHHHTPEE--SSS-HHHHHHHHHHHHHHHHHHHHTT--SEEEEEE-SSSHHHHHHHHHHHHH-TTEEEEEEEETT--HHHHHHHHTS----S-S-SSS-GGG--SS--TTHHHHHHHH----EEE-HHHHHHHHHHHHHHH-B---HHHHHHHHHHHH-GGG--SSEEEEEE-B----HHHHHHHHHHH-

Radius of gyration: 24.74 Å; Cα contacts (8 Å, |Δi|>4): 1620; chains: 2; bounding box: 49×72×64 Å

Sequence (648 aa):
MSTLELIEAAAERLSGHVRRTPLLSSPFLDEIAGRRVLVKPECLQHTGSFKFRGAWSAISALDPEARARGVIAFSSGNHAQGVAHAATLHGIASVIVMPSDAPRLKIDNTRALGAEVVLYDRGRESREEIGTALAGERGLTLIRPYDEPQVIAGQASVGLELAEQAGELGVESGDVLVCCGGGGLTSGVALALEARAPGLRARPVEPEGFDDVKRSLAGGTISRNNSETGNICDAILTPEPGRITFPILSRLCGPGLAVTEDEALRAMALAFLRLKIVLEPGGAVSLAAALFHPDQVEGDTVLAVASGGNVDAALFRTALELHAMSTLELIEAAAERLSGHVRRTPLLSSPFLDEIAGRRVLVKPECLQHTGSFKFRGAWSAISALDPEARARGVIAFSSGNHAQGVAHAATLHGIASVIVMPSDAPRLKIDNTRALGAEVVLYDRGRESREEIGTALAGERGLTLIRPYDEPQVIAGQASVGLELAEQAGELGVESGDVLVCCGGGGLTSGVALALEARAPGLRARPVEPEGFDDVKRSLAGGTISRNNSETGNICDAILTPEPGRITFPILSRLCGPGLAVTEDEALRAMALAFLRLKIVLEPGGAVSLAAALFHPDQVEGDTVLAVASGGNVDAALFRTALELHA

Solvent-accessible surface area (backbone atoms only — not comparable to full-atom values): 30855 Å² total; per-residue (Å²): 128,53,70,64,54,47,29,51,53,24,40,57,71,38,59,94,74,57,69,80,64,55,78,43,63,39,73,68,55,16,61,65,27,73,35,47,48,36,33,38,46,27,10,62,25,60,84,23,16,48,40,27,41,14,32,38,23,38,56,70,68,41,54,70,69,54,37,65,49,10,34,31,35,79,35,75,49,60,52,34,36,10,39,15,40,38,26,43,76,70,71,30,52,28,37,30,41,26,52,64,82,50,62,64,67,48,56,51,50,29,39,72,36,58,21,46,73,42,68,40,49,77,93,80,44,53,70,65,58,52,48,50,50,50,23,64,76,58,52,28,44,77,54,57,84,26,64,30,73,45,23,17,21,15,25,13,44,57,19,45,51,47,33,54,54,33,49,76,71,68,50,62,47,21,33,32,28,22,35,31,36,37,26,17,51,38,27,11,26,26,55,29,16,60,75,68,27,66,47,38,36,29,21,44,19,23,46,62,88,42,36,19,52,34,51,13,56,75,68,73,47,90,34,66,32,92,52,66,70,89,57,83,34,59,85,26,47,37,51,38,50,24,85,63,19,38,64,48,36,64,74,54,38,52,78,42,46,62,36,48,71,65,44,13,32,41,29,28,20,46,34,38,76,57,48,18,34,36,43,14,44,35,15,14,32,8,48,20,41,54,40,74,38,43,90,81,53,51,61,70,39,35,36,17,33,26,37,22,17,81,52,58,58,70,62,52,42,48,24,29,68,76,60,84,128,52,71,64,53,47,29,51,53,24,40,58,70,38,58,91,74,57,69,80,64,56,77,43,63,38,73,68,56,15,61,64,27,73,36,47,46,36,34,38,46,26,10,61,26,63,83,23,16,47,38,27,41,14,31,38,24,39,55,70,67,42,54,70,70,52,38,64,50,9,35,31,37,78,35,78,49,59,51,33,37,9,38,15,40,38,25,44,76,71,72,31,52,27,38,30,41,26,52,65,82,50,60,64,66,50,54,52,51,29,40,72,36,58,21,46,72,42,68,41,50,76,91,82,43,54,71,66,58,51,48,50,51,49,24,65,75,58,51,28,45,75,54,57,86,24,66,30,72,44,24,16,21,15,25,13,43,59,18,45,50,47,33,53,54,34,50,78,70,68,50,62,48,21,34,32,27,22,34,30,36,36,26,16,52,39,30,11,26,29,57,28,16,60,75,67,27,66,48,37,36,29,22,41,18,22,47,62,88,43,35,20,52,34,51,11,57,74,67,74,46,90,34,66,32,93,53,67,70,90,58,82,36,58,88,26,47,39,51,38,49,25,87,65,21,39,63,48,37,61,73,54,40,52,76,42,46,64,36,49,70,64,44,14,34,41,28,29,20,47,34,38,75,57,49,17,33,36,44,13,44,35,15,13,31,9,46,20,40,55,42,75,37,44,89,81,53,52,59,70,38,33,37,17,32,27,37,23,17,82,52,58,59,68,61,50,43,49,24,28,69,75,58,86

Nearest PDB structures (foldseek):
  1ve5-assembly1_A  TM=9.558E-01  e=1.165E-34  Thermus thermophilus HB8
  1ve5-assembly1_B  TM=9.690E-01  e=6.004E-34  Thermus thermophilus HB8
  5cvc-assembly1_A  TM=9.223E-01  e=2.595E-33  Zea mays
  1ve5-assembly1_C  TM=9.576E-01  e=5.565E-30  Thermus thermophilus HB8
  1ve5-assembly1_D  TM=9.581E-01  e=2.268E-29  Thermus thermophilus HB8

Foldseek 3Di:
DDLVVLLVVLLVQCPPPKDLFAWFFFVVLCVLLVFTETERLQCPIPPRFLLLLLLLQVLVPDDPVQSQLAAEEEDLDSNLQSNLLSNVVVVHAYEYEYAPPRDPVSVVNSVVSPYHYHYDHPVPDDSVVVRVVVCVVSVHHYDYRAQDSRSLSSLLVSLLSVLVNCVVVVNQAWEEEEQAAQQSNQLSNQVNCVVRRLRYAYAYEEAPQQPQLLVCLVVVHGDFRPDQDDAQLNVRRYGIHHPRRNVSCNVGHDHYYHDYNLLLLQQQQCCCVGVVDAARSSLRRQSSCSRPVSVVIDDSYYYYYRGGRPYDPVSNVVSNVVHD/DDLVVLLVVLLVQCPPPKDLFAWFFFVVLCVLLVFTETERLQCPIPPRFLLLLLLLQVLVPDDPVQNQLAAEEEDLDSNLLSNLLSNVVVVHAYEYEYAPPRDPVSVVNSVVSPYHYHYDHPVPDDSVVVRVVVCVVSVHHYRYRAQDSRSLSSLLVSLLSVLVNCVVVVNQAWEEEEQAAQQSNQLSNQVNCVVRRLRYAYAYEEAPQQPQLLVCLVVVHGDFRPDQDDAQLNVRRYGIHHPRRNVSCNVGHDHYYHDYNLLLLQQQQCCCVGVVDAAGSSLRRQSSCSRPVSVVIDDSYYYYYRGGRPYDPVSNVVSNVVHD

pLDDT: mean 96.91, std 3.55, range [75.69, 99.0]